Protein AF-A0A1V3XWR1-F1 (afdb_monomer)

pLDDT: mean 78.13, std 11.73, range [43.84, 95.56]

Radius of gyration: 34.73 Å; Cα contacts (8 Å, |Δi|>4): 502; chains: 1; bounding box: 67×48×120 Å

Foldseek 3Di:
DVVCVVQEDEQEAAPPDAVLNSLLPSVLVLVVVLCCQPVVVVLVVVVVVVVVVQVCCFPPVCVVVQVVVQVVCCVVPVPRDHDGDGDDDDDPSRVSSRDWDWDDDPHIDTPVPDQPLVRLVVVLVSLQVSLVSDPGQYEYEYEASCVRPDLVSLLVVLVSVVVSCVDPSYHYHYDHLDPSNQALDQPDKAWAWDQDPVRDIDTQAIDGSVDQCLSRCCHSDVDSLVSVLVVLVVPQDPQAQAEEEEAAPLLVLLVCLVCVLVVNVVVCVRYHYGYHPGLVSRLVSQLVCVVVDPHQYAYEFEQEPRLVVSLCCCCVVVNDDNVRYYYVQVVPDDQSSHRGDSQVVDDLQLVVVLCVVPDCVQWFPDWDQGPNGIDTDTDPRNSVVSSVVSNVDDPVRD

Structure (mmCIF, N/CA/C/O backbone):
data_AF-A0A1V3XWR1-F1
#
_entry.id   AF-A0A1V3XWR1-F1
#
loop_
_atom_site.group_PDB
_atom_site.id
_atom_site.type_symbol
_atom_site.label_atom_id
_atom_site.label_alt_id
_atom_site.label_comp_id
_atom_site.label_asym_id
_atom_site.label_entity_id
_atom_site.label_seq_id
_atom_site.pdbx_PDB_ins_code
_atom_site.Cartn_x
_atom_site.Cartn_y
_atom_site.Cartn_z
_atom_site.occupancy
_atom_site.B_iso_or_equiv
_atom_site.auth_seq_id
_atom_site.auth_comp_id
_atom_site.auth_asym_id
_atom_site.auth_atom_id
_atom_site.pdbx_PDB_model_num
ATOM 1 N N . MET A 1 1 ? -15.651 26.981 9.519 1.00 51.72 1 MET A N 1
ATOM 2 C CA . MET A 1 1 ? -14.874 26.086 10.417 1.00 51.72 1 MET A CA 1
ATOM 3 C C . MET A 1 1 ? -15.704 25.335 11.465 1.00 51.72 1 MET A C 1
ATOM 5 O O . MET A 1 1 ? -15.520 24.132 11.588 1.00 51.72 1 MET A O 1
ATOM 9 N N . ARG A 1 2 ? -16.625 25.969 12.214 1.00 51.25 2 ARG A N 1
ATOM 10 C CA . ARG A 1 2 ? -17.388 25.286 13.290 1.00 51.25 2 ARG A CA 1
ATOM 11 C C . ARG A 1 2 ? -18.314 24.162 12.790 1.00 51.25 2 ARG A C 1
ATOM 13 O O . ARG A 1 2 ? -18.453 23.153 13.463 1.00 51.25 2 ARG A O 1
ATOM 20 N N . GLN A 1 3 ? -18.904 24.328 11.605 1.00 61.25 3 GLN A N 1
ATOM 21 C CA . GLN A 1 3 ? -19.759 23.324 10.959 1.00 61.25 3 GLN A CA 1
ATOM 22 C C . GLN A 1 3 ? -18.937 22.170 10.361 1.00 61.25 3 GLN A C 1
ATOM 24 O O . GLN A 1 3 ? -19.282 21.017 10.561 1.00 61.25 3 GLN A O 1
ATOM 29 N N . PHE A 1 4 ? -17.779 22.467 9.760 1.00 63.56 4 PHE A N 1
ATOM 30 C CA . PHE A 1 4 ? -16.817 21.464 9.282 1.00 63.56 4 PHE A CA 1
ATOM 31 C C . PHE A 1 4 ? -16.359 20.520 10.408 1.00 63.56 4 PHE A C 1
ATOM 33 O O . PHE A 1 4 ? -16.454 19.308 10.275 1.00 63.56 4 PHE A O 1
ATOM 40 N N . ARG A 1 5 ? -15.990 21.068 11.576 1.00 60.06 5 ARG A N 1
ATOM 41 C CA . ARG A 1 5 ? -15.615 20.268 12.759 1.00 60.06 5 ARG A CA 1
ATOM 42 C C . ARG A 1 5 ? -16.766 19.470 13.391 1.00 60.06 5 ARG A C 1
ATOM 44 O O . ARG A 1 5 ? -16.498 18.621 14.229 1.00 60.06 5 ARG A O 1
ATOM 51 N N . LYS A 1 6 ? -18.029 19.753 13.045 1.00 61.16 6 LYS A N 1
ATOM 52 C CA . LYS A 1 6 ? -19.184 18.953 13.496 1.00 61.16 6 LYS A CA 1
ATOM 53 C C . LYS A 1 6 ? -19.429 17.722 12.623 1.00 61.16 6 LYS A C 1
ATOM 55 O O . LYS A 1 6 ? -20.076 16.799 13.093 1.00 61.16 6 LYS A O 1
ATOM 60 N N . VAL A 1 7 ? -18.961 17.743 11.376 1.00 62.44 7 VAL A N 1
ATOM 61 C CA . VAL A 1 7 ? -19.222 16.694 10.377 1.00 62.44 7 VAL A CA 1
ATOM 62 C C . VAL A 1 7 ? -17.980 15.831 10.137 1.00 62.44 7 VAL A C 1
ATOM 64 O O . VAL A 1 7 ? -18.108 14.675 9.765 1.00 62.44 7 VAL A O 1
ATOM 67 N N . MET A 1 8 ? -16.787 16.383 10.384 1.00 59.94 8 MET A N 1
ATOM 68 C CA . MET A 1 8 ? -15.502 15.731 10.134 1.00 59.94 8 MET A CA 1
ATOM 69 C C . MET A 1 8 ? -14.811 15.368 11.446 1.00 59.94 8 MET A C 1
ATOM 71 O O . MET A 1 8 ? -14.546 16.241 12.282 1.00 59.94 8 MET A O 1
ATOM 75 N N . ARG A 1 9 ? -14.472 14.087 11.601 1.00 65.31 9 ARG A N 1
ATOM 76 C CA . ARG A 1 9 ? -13.644 13.574 12.699 1.00 65.31 9 ARG A CA 1
ATOM 77 C C . ARG A 1 9 ? -12.226 13.304 12.195 1.00 65.31 9 ARG A C 1
ATOM 79 O O . ARG A 1 9 ? -12.055 12.719 11.131 1.00 65.31 9 ARG A O 1
ATOM 86 N N . PHE A 1 10 ? -11.238 13.746 12.975 1.00 64.56 10 PHE A N 1
ATOM 87 C CA . PHE A 1 10 ? -9.814 13.542 12.706 1.00 64.56 10 PHE A CA 1
ATOM 88 C C . PHE A 1 10 ? -9.247 12.541 13.704 1.00 64.56 10 PHE A C 1
ATOM 90 O O . PHE A 1 10 ? -9.316 12.777 14.916 1.00 64.56 10 PHE A O 1
ATOM 97 N N . ILE A 1 11 ? -8.663 11.469 13.182 1.00 65.31 11 ILE A N 1
ATOM 98 C CA . ILE A 1 11 ? -7.861 10.515 13.944 1.00 65.31 11 ILE A CA 1
ATOM 99 C C . ILE A 1 11 ? -6.446 10.607 13.390 1.00 65.31 11 ILE A C 1
ATOM 101 O O . ILE A 1 11 ? -6.255 10.411 12.192 1.00 65.31 11 ILE A O 1
ATOM 105 N N . ALA A 1 12 ? -5.502 10.957 14.258 1.00 62.69 12 ALA A N 1
ATOM 106 C CA . ALA A 1 12 ? -4.079 10.824 13.990 1.00 62.69 12 ALA A CA 1
ATOM 107 C C . ALA A 1 12 ? -3.602 9.594 14.757 1.00 62.69 12 ALA A C 1
ATOM 109 O O . ALA A 1 12 ? -3.959 9.451 15.932 1.00 62.69 12 ALA A O 1
ATOM 110 N N . VAL A 1 13 ? -2.879 8.717 14.072 1.00 66.31 13 VAL A N 1
ATOM 111 C CA . VAL A 1 13 ? -2.198 7.575 14.677 1.00 66.31 13 VAL A CA 1
ATOM 112 C C . VAL A 1 13 ? -0.715 7.762 14.427 1.00 66.31 13 VAL A C 1
ATOM 114 O O . VAL A 1 13 ? -0.307 7.751 13.266 1.00 66.31 13 VAL A O 1
ATOM 117 N N . ASP A 1 14 ? 0.038 7.985 15.499 1.00 64.00 14 ASP A N 1
ATOM 118 C CA . ASP A 1 14 ? 1.469 8.279 15.420 1.00 64.00 14 ASP A CA 1
ATOM 119 C C . ASP A 1 14 ? 2.287 6.975 15.371 1.00 64.00 14 ASP A C 1
ATOM 121 O O . ASP A 1 14 ? 1.876 5.935 15.906 1.00 64.00 14 ASP A O 1
ATOM 125 N N . SER A 1 15 ? 3.467 7.023 14.749 1.00 58.97 15 SER A N 1
ATOM 126 C CA . SER A 1 15 ? 4.361 5.864 14.649 1.00 58.97 15 SER A CA 1
ATOM 127 C C . SER A 1 15 ? 4.813 5.408 16.042 1.00 58.97 15 SER A C 1
ATOM 129 O O . SER A 1 15 ? 5.315 6.188 16.854 1.00 58.97 15 SER A O 1
ATOM 131 N N . GLY A 1 16 ? 4.611 4.122 16.347 1.00 56.66 16 GLY A N 1
ATOM 132 C CA . GLY A 1 16 ? 4.931 3.543 17.657 1.00 56.66 16 GLY A CA 1
ATOM 133 C C . GLY A 1 16 ? 3.933 3.866 18.776 1.00 56.66 16 GLY A C 1
ATOM 134 O O . GLY A 1 16 ? 4.163 3.447 19.912 1.00 56.66 16 GLY A O 1
ATOM 135 N N . GLN A 1 17 ? 2.825 4.556 18.481 1.00 60.91 17 GLN A N 1
ATOM 136 C CA . GLN A 1 17 ? 1.740 4.752 19.439 1.00 60.91 17 GLN A CA 1
ATOM 137 C C . GLN A 1 17 ? 1.133 3.401 19.836 1.00 60.91 17 GLN A C 1
ATOM 139 O O . GLN A 1 17 ? 0.809 2.566 18.986 1.00 60.91 17 GLN A O 1
ATOM 144 N N . SER A 1 18 ? 0.965 3.178 21.140 1.00 61.97 18 SER A N 1
ATOM 145 C CA . SER A 1 18 ? 0.322 1.957 21.623 1.00 61.97 18 SER A CA 1
ATOM 146 C C . SER A 1 18 ? -1.173 1.972 21.288 1.00 61.97 18 SER A C 1
ATOM 148 O O . SER A 1 18 ? -1.825 3.021 21.277 1.00 61.97 18 SER A O 1
ATOM 150 N N . ILE A 1 19 ? -1.750 0.803 21.012 1.00 64.00 19 ILE A N 1
ATOM 151 C CA . ILE A 1 19 ? -3.190 0.702 20.733 1.00 64.00 19 ILE A CA 1
ATOM 152 C C . ILE A 1 19 ? -3.995 1.123 21.965 1.00 64.00 19 ILE A C 1
ATOM 154 O O . ILE A 1 19 ? -5.064 1.708 21.830 1.00 64.00 19 ILE A O 1
ATOM 158 N N . GLU A 1 20 ? -3.458 0.920 23.162 1.00 62.34 20 GLU A N 1
ATOM 159 C CA . GLU A 1 20 ? -4.029 1.406 24.411 1.00 62.34 20 GLU A CA 1
ATOM 160 C C . GLU A 1 20 ? -4.133 2.944 24.442 1.00 62.34 20 GLU A C 1
ATOM 162 O O . GLU A 1 20 ? -5.185 3.485 24.791 1.00 62.34 20 GLU A O 1
ATOM 167 N N . GLU A 1 21 ? -3.090 3.666 24.017 1.00 65.75 21 GLU A N 1
ATOM 168 C CA . GLU A 1 21 ? -3.113 5.134 23.908 1.00 65.75 21 GLU A CA 1
ATOM 169 C C . GLU A 1 21 ? -4.096 5.622 22.843 1.00 65.75 21 GLU A C 1
ATOM 171 O O . GLU A 1 21 ? -4.812 6.608 23.058 1.00 65.75 21 GLU A O 1
ATOM 176 N N . LEU A 1 22 ? -4.171 4.910 21.715 1.00 65.12 22 LEU A N 1
ATOM 177 C CA . LEU A 1 22 ? -5.158 5.186 20.681 1.00 65.12 22 LEU A CA 1
ATOM 178 C C . LEU A 1 22 ? -6.573 5.070 21.262 1.00 65.12 22 LEU A C 1
ATOM 180 O O . LEU A 1 22 ? -7.340 6.034 21.190 1.00 65.12 22 LEU A O 1
ATOM 184 N N . LEU A 1 23 ? -6.892 3.923 21.876 1.00 63.59 23 LEU A N 1
ATOM 185 C CA . LEU A 1 23 ? -8.196 3.600 22.462 1.00 63.59 23 LEU A CA 1
ATOM 186 C C . LEU A 1 23 ? -8.602 4.568 23.581 1.00 63.59 23 LEU A C 1
ATOM 188 O O . LEU A 1 23 ? -9.786 4.880 23.701 1.00 63.59 23 LEU A O 1
ATOM 192 N N . ALA A 1 24 ? -7.648 5.093 24.353 1.00 63.03 24 ALA A N 1
ATOM 193 C CA . ALA A 1 24 ? -7.905 6.075 25.408 1.00 63.03 24 ALA A CA 1
ATOM 194 C C . ALA A 1 24 ? -8.170 7.502 24.875 1.00 63.03 24 ALA A C 1
ATOM 196 O O . ALA A 1 24 ? -8.820 8.313 25.547 1.00 63.03 24 ALA A O 1
ATOM 197 N N . GLY A 1 25 ? -7.665 7.821 23.678 1.00 65.56 25 GLY A N 1
ATOM 198 C CA . GLY A 1 25 ? -7.669 9.158 23.080 1.00 65.56 25 GLY A CA 1
ATOM 199 C C . GLY A 1 25 ? -8.923 9.508 22.266 1.00 65.56 25 GLY A C 1
ATOM 200 O O . GLY A 1 25 ? -10.058 9.251 22.659 1.00 65.56 25 GLY A O 1
ATOM 201 N N . ARG A 1 26 ? -8.740 10.144 21.098 1.00 61.03 26 ARG A N 1
ATOM 202 C CA . ARG A 1 26 ? -9.850 10.540 20.197 1.00 61.03 26 ARG A CA 1
ATOM 203 C C . ARG A 1 26 ? -10.597 9.348 19.594 1.00 61.03 26 ARG A C 1
ATOM 205 O O . ARG A 1 26 ? -11.765 9.486 19.235 1.00 61.03 26 ARG A O 1
ATOM 212 N N . PHE A 1 27 ? -9.952 8.187 19.530 1.00 63.41 27 PHE A N 1
ATOM 213 C CA . PHE A 1 27 ? -10.580 6.939 19.109 1.00 63.41 27 PHE A CA 1
ATOM 214 C C . PHE A 1 27 ? -11.737 6.551 20.034 1.00 63.41 27 PHE A C 1
ATOM 216 O O . PHE A 1 27 ? -12.779 6.118 19.550 1.00 63.41 27 PHE A O 1
ATOM 223 N N . ARG A 1 28 ? -11.608 6.809 21.345 1.00 69.12 28 ARG A N 1
ATOM 224 C CA . ARG A 1 28 ? -12.667 6.607 22.342 1.00 69.12 28 ARG A CA 1
ATOM 225 C C . ARG A 1 28 ? -13.978 7.256 21.930 1.00 69.12 28 ARG A C 1
ATOM 227 O O . ARG A 1 28 ? -15.025 6.630 22.019 1.00 69.12 28 ARG A O 1
ATOM 234 N N . GLU A 1 29 ? -13.938 8.515 21.497 1.00 67.88 29 GLU A N 1
ATOM 235 C CA . GLU A 1 29 ? -15.151 9.257 21.136 1.00 67.88 29 GLU A CA 1
ATOM 236 C C . GLU A 1 29 ? -15.864 8.628 19.937 1.00 67.88 29 GLU A C 1
ATOM 238 O O . GLU A 1 29 ? -17.095 8.608 19.880 1.00 67.88 29 GLU A O 1
ATOM 243 N N . ILE A 1 30 ? -15.094 8.106 18.983 1.00 69.38 30 ILE A N 1
ATOM 244 C CA . ILE A 1 30 ? -15.622 7.498 17.761 1.00 69.38 30 ILE A CA 1
ATOM 245 C C . ILE A 1 30 ? -16.155 6.109 18.068 1.00 69.38 30 ILE A C 1
ATOM 247 O O . ILE A 1 30 ? -17.286 5.820 17.699 1.00 69.38 30 ILE A O 1
ATOM 251 N N . LEU A 1 31 ? -15.403 5.301 18.817 1.00 71.38 31 LEU A N 1
ATOM 252 C CA . LEU A 1 31 ? -15.864 4.007 19.296 1.00 71.38 31 LEU A CA 1
ATOM 253 C C . LEU A 1 31 ? -17.159 4.166 20.102 1.00 71.38 31 LEU A C 1
ATOM 255 O O . LEU A 1 31 ? -18.124 3.471 19.830 1.00 71.38 31 LEU A O 1
ATOM 259 N N . HIS A 1 32 ? -17.243 5.143 21.008 1.00 74.00 32 HIS A N 1
ATOM 260 C CA . HIS A 1 32 ? -18.479 5.439 21.744 1.00 74.00 32 HIS A CA 1
ATOM 261 C C . HIS A 1 32 ? -19.643 5.830 20.845 1.00 74.00 32 HIS A C 1
ATOM 263 O O . HIS A 1 32 ? -20.765 5.384 21.065 1.00 74.00 32 HIS A O 1
ATOM 269 N N . THR A 1 33 ? -19.388 6.661 19.836 1.00 74.06 33 THR A N 1
ATOM 270 C CA . THR A 1 33 ? -20.423 7.072 18.881 1.00 74.06 33 THR A CA 1
ATOM 271 C C . THR A 1 33 ? -20.921 5.867 18.088 1.00 74.06 33 THR A C 1
ATOM 273 O O . THR A 1 33 ? -22.121 5.624 18.038 1.00 74.06 33 THR A O 1
ATOM 276 N N . VAL A 1 34 ? -19.998 5.061 17.566 1.00 74.75 34 VAL A N 1
ATOM 277 C CA . VAL A 1 34 ? -20.281 3.833 16.820 1.00 74.75 34 VAL A CA 1
ATOM 278 C C . VAL A 1 34 ? -21.046 2.822 17.674 1.00 74.75 34 VAL A C 1
ATOM 280 O O . VAL A 1 34 ? -22.085 2.324 17.254 1.00 74.75 34 VAL A O 1
ATOM 283 N N . LEU A 1 35 ? -20.590 2.552 18.899 1.00 75.69 35 LEU A N 1
ATOM 284 C CA . LEU A 1 35 ? -21.269 1.640 19.821 1.00 75.69 35 LEU A CA 1
ATOM 285 C C . LEU A 1 35 ? -22.683 2.142 20.153 1.00 75.69 35 LEU A C 1
ATOM 287 O O . LEU A 1 35 ? -23.611 1.341 20.223 1.00 75.69 35 LEU A O 1
ATOM 291 N N . LYS A 1 36 ? -22.878 3.457 20.326 1.00 75.19 36 LYS A N 1
ATOM 292 C CA . LYS A 1 36 ? -24.204 4.052 20.576 1.00 75.19 36 LYS A CA 1
ATOM 293 C C . LYS A 1 36 ? -25.130 4.005 19.368 1.00 75.19 36 LYS A C 1
ATOM 295 O O . LYS A 1 36 ? -26.338 3.876 19.562 1.00 75.19 36 LYS A O 1
ATOM 300 N N . GLU A 1 37 ? -24.596 4.148 18.162 1.00 75.50 37 GLU A N 1
ATOM 301 C CA . GLU A 1 37 ? -25.383 4.149 16.928 1.00 75.50 37 GLU A CA 1
ATOM 302 C C . GLU A 1 37 ? -25.753 2.727 16.487 1.00 75.50 37 GLU A C 1
ATOM 304 O O . GLU A 1 37 ? -26.928 2.465 16.235 1.00 75.50 37 GLU A O 1
ATOM 309 N N . GLU A 1 38 ? -24.792 1.801 16.472 1.00 76.81 38 GLU A N 1
ATOM 310 C CA . GLU A 1 38 ? -24.977 0.440 15.947 1.00 76.81 38 GLU A CA 1
ATOM 311 C C . GLU A 1 38 ? -25.344 -0.580 17.036 1.00 76.81 38 GLU A C 1
ATOM 313 O O . GLU A 1 38 ? -26.188 -1.448 16.822 1.00 76.81 38 GLU A O 1
ATOM 318 N N . LEU A 1 39 ? -24.780 -0.464 18.244 1.00 80.56 39 LEU A N 1
ATOM 319 C CA . LEU A 1 39 ? -24.985 -1.427 19.339 1.00 80.56 39 LEU A CA 1
ATOM 320 C C . LEU A 1 39 ? -25.887 -0.883 20.456 1.00 80.56 39 LEU A C 1
ATOM 322 O O . LEU A 1 39 ? -25.788 -1.300 21.612 1.00 80.56 39 LEU A O 1
ATOM 326 N N . LYS A 1 40 ? -26.808 0.029 20.121 1.00 83.38 40 LYS A N 1
ATOM 327 C CA . LYS A 1 40 ? -27.692 0.706 21.084 1.00 83.38 40 LYS A CA 1
ATOM 328 C C . LYS A 1 40 ? -28.425 -0.255 22.022 1.00 83.38 40 LYS A C 1
ATOM 330 O O . LYS A 1 40 ? -28.505 0.005 23.221 1.00 83.38 40 LYS A O 1
ATOM 335 N N . GLN A 1 41 ? -28.963 -1.349 21.481 1.00 86.62 41 GLN A N 1
ATOM 336 C CA . GLN A 1 41 ? -29.695 -2.332 22.281 1.00 86.62 41 GLN A CA 1
ATOM 337 C C . GLN A 1 41 ? -28.763 -3.044 23.268 1.00 86.62 41 GLN A C 1
ATOM 339 O O . GLN A 1 41 ? -29.074 -3.121 24.450 1.00 86.62 41 GLN A O 1
ATOM 344 N N . HIS A 1 42 ? -27.579 -3.463 22.818 1.00 86.81 42 HIS A N 1
ATOM 345 C CA . HIS A 1 42 ? -26.591 -4.111 23.680 1.00 86.81 42 HIS A CA 1
ATOM 346 C C . HIS A 1 42 ? -26.071 -3.181 24.782 1.00 86.81 42 HIS A C 1
ATOM 348 O O . HIS A 1 42 ? -25.896 -3.617 25.918 1.00 86.81 42 HIS A O 1
ATOM 354 N N . LEU A 1 43 ? -25.870 -1.892 24.480 1.00 85.06 43 LEU A N 1
ATOM 355 C CA . LEU A 1 43 ? -25.529 -0.892 25.496 1.00 85.06 43 LEU A CA 1
ATOM 356 C C . LEU A 1 43 ? -26.643 -0.735 26.534 1.00 85.06 43 LEU A C 1
ATOM 358 O O . LEU A 1 43 ? -26.358 -0.671 27.727 1.00 85.06 43 LEU A O 1
ATOM 362 N N . HIS A 1 44 ? -27.903 -0.704 26.096 1.00 87.50 44 HIS A N 1
ATOM 363 C CA . HIS A 1 44 ? -29.044 -0.612 27.002 1.00 87.50 44 HIS A CA 1
ATOM 364 C C . HIS A 1 44 ? -29.140 -1.830 27.931 1.00 87.50 44 HIS A C 1
ATOM 366 O O . HIS A 1 44 ? -29.297 -1.676 29.144 1.00 87.50 44 HIS A O 1
ATOM 372 N N . ASP A 1 45 ? -28.981 -3.032 27.378 1.00 91.12 45 ASP A N 1
ATOM 373 C CA . ASP A 1 45 ? -29.009 -4.277 28.145 1.00 91.12 45 ASP A CA 1
ATOM 374 C C . ASP A 1 45 ? -27.854 -4.323 29.166 1.00 91.12 45 ASP A C 1
ATOM 376 O O . ASP A 1 45 ? -28.051 -4.695 30.327 1.00 91.12 45 ASP A O 1
ATOM 380 N N . ALA A 1 46 ? -26.660 -3.859 28.778 1.00 89.62 46 ALA A N 1
ATOM 381 C CA . ALA A 1 46 ? -25.509 -3.752 29.673 1.00 89.62 46 ALA A CA 1
ATOM 382 C C . ALA A 1 46 ? -25.725 -2.715 30.794 1.00 89.62 46 ALA A C 1
ATOM 384 O O . ALA A 1 46 ? -25.366 -2.962 31.948 1.00 89.62 46 ALA A O 1
ATOM 385 N N . GLU A 1 47 ? -26.351 -1.571 30.499 1.00 88.94 47 GLU A N 1
ATOM 386 C CA . GLU A 1 47 ? -26.723 -0.573 31.510 1.00 88.94 47 GLU A CA 1
ATOM 387 C C . GLU A 1 47 ? -27.746 -1.112 32.517 1.00 88.94 47 GLU A C 1
ATOM 389 O O . GLU A 1 47 ? -27.633 -0.831 33.716 1.00 88.94 47 GLU A O 1
ATOM 394 N N . LEU A 1 48 ? -28.728 -1.892 32.056 1.00 91.50 48 LEU A N 1
ATOM 395 C CA . LEU A 1 48 ? -29.704 -2.556 32.922 1.00 91.50 48 LEU A CA 1
ATOM 396 C C . LEU A 1 48 ? -29.021 -3.562 33.853 1.00 91.50 48 LEU A C 1
ATOM 398 O O . LEU A 1 48 ? -29.230 -3.504 35.067 1.00 91.50 48 LEU A O 1
ATOM 402 N N . ALA A 1 49 ? -28.150 -4.418 33.313 1.00 92.81 49 ALA A N 1
ATOM 403 C CA . ALA A 1 49 ? -27.379 -5.373 34.108 1.00 92.81 49 ALA A CA 1
ATOM 404 C C . ALA A 1 49 ? -26.486 -4.669 35.145 1.00 92.81 49 ALA A C 1
ATOM 406 O O . ALA A 1 49 ? -26.401 -5.098 36.298 1.00 92.81 49 ALA A O 1
ATOM 407 N N . ARG A 1 50 ? -25.872 -3.536 34.778 1.00 91.31 50 ARG A N 1
ATOM 408 C CA . ARG A 1 50 ? -25.069 -2.724 35.703 1.00 91.31 50 ARG A CA 1
ATOM 409 C C . ARG A 1 50 ? -25.913 -2.150 36.843 1.00 91.31 50 ARG A C 1
ATOM 411 O O . ARG A 1 50 ? -25.470 -2.163 37.989 1.00 91.31 50 ARG A O 1
ATOM 418 N N . LYS A 1 51 ? -27.116 -1.642 36.550 1.00 90.25 51 LYS A N 1
ATOM 419 C CA . LYS A 1 51 ? -28.037 -1.127 37.580 1.00 90.25 51 LYS A CA 1
ATOM 420 C C . LYS A 1 51 ? -28.454 -2.222 38.558 1.00 90.25 51 LYS A C 1
ATOM 422 O O . LYS A 1 51 ? -28.451 -1.973 39.759 1.00 90.25 51 LYS A O 1
ATOM 427 N N . ASP A 1 52 ? -28.751 -3.421 38.061 1.00 92.94 52 ASP A N 1
ATOM 428 C CA . ASP A 1 52 ? -29.062 -4.577 38.909 1.00 92.94 52 ASP A CA 1
ATOM 429 C C . ASP A 1 52 ? -27.869 -4.966 39.802 1.00 92.94 52 ASP A C 1
ATOM 431 O O . ASP A 1 52 ? -28.028 -5.154 41.009 1.00 92.94 52 ASP A O 1
ATOM 435 N N . TYR A 1 53 ? -26.651 -4.992 39.249 1.00 92.94 53 TYR A N 1
ATOM 436 C CA . TYR A 1 53 ? -25.425 -5.238 40.014 1.00 92.94 53 TYR A CA 1
ATOM 437 C C . TYR A 1 53 ? -25.221 -4.218 41.150 1.00 92.94 53 TYR A C 1
ATOM 439 O O . TYR A 1 53 ? -25.010 -4.612 42.298 1.00 92.94 53 TYR A O 1
ATOM 447 N N . VAL A 1 54 ? -25.344 -2.916 40.862 1.00 90.94 54 VAL A N 1
ATOM 448 C CA . VAL A 1 54 ? -25.236 -1.850 41.879 1.00 90.94 54 VAL A CA 1
ATOM 449 C C . VAL A 1 54 ? -26.332 -1.990 42.939 1.00 90.94 54 VAL A C 1
ATOM 451 O O . VAL A 1 54 ? -26.040 -1.930 44.132 1.00 90.94 54 VAL A O 1
ATOM 454 N N . GLY A 1 55 ? -27.572 -2.266 42.526 1.00 90.81 55 GLY A N 1
ATOM 455 C CA . GLY A 1 55 ? -28.686 -2.483 43.448 1.00 90.81 55 GLY A CA 1
ATOM 456 C C . GLY A 1 55 ? -28.460 -3.673 44.385 1.00 90.81 55 GLY A C 1
ATOM 457 O O . GLY A 1 55 ? -28.786 -3.600 45.572 1.00 90.81 55 GLY A O 1
ATOM 458 N N . LYS A 1 56 ? -27.841 -4.757 43.899 1.00 92.88 56 LYS A N 1
ATOM 459 C CA . LYS A 1 56 ? -27.444 -5.906 44.732 1.00 92.88 56 LYS A CA 1
ATOM 460 C C . LYS A 1 56 ? -26.342 -5.548 45.729 1.00 92.88 56 LYS A C 1
ATOM 462 O O . LYS A 1 56 ? -26.419 -5.976 46.880 1.00 92.88 56 LYS A O 1
ATOM 467 N N . LEU A 1 57 ? -25.358 -4.734 45.342 1.00 92.50 57 LEU A N 1
ATOM 468 C CA . LEU A 1 57 ? -24.335 -4.252 46.278 1.00 92.50 57 LEU A CA 1
ATOM 469 C C . LEU A 1 57 ? -24.958 -3.434 47.420 1.00 92.50 57 LEU A C 1
ATOM 471 O O . LEU A 1 57 ? -24.639 -3.674 48.582 1.00 92.50 57 LEU A O 1
ATOM 475 N N . GLU A 1 58 ? -25.879 -2.520 47.111 1.00 89.88 58 GLU A N 1
ATOM 476 C CA . GLU A 1 58 ? -26.542 -1.675 48.113 1.00 89.88 58 GLU A CA 1
ATOM 477 C C . GLU A 1 58 ? -27.481 -2.469 49.029 1.00 89.88 58 GLU A C 1
ATOM 479 O O . GLU A 1 58 ? -27.426 -2.345 50.255 1.00 89.88 58 GLU A O 1
ATOM 484 N N . SER A 1 59 ? -28.349 -3.294 48.440 1.00 89.69 59 SER A N 1
ATOM 485 C CA . SER A 1 59 ? -29.420 -3.974 49.177 1.00 89.69 59 SER A CA 1
ATOM 486 C C . SER A 1 59 ? -28.971 -5.252 49.886 1.00 89.69 59 SER A C 1
ATOM 488 O O . SER A 1 59 ? -29.526 -5.579 50.936 1.00 89.69 59 SER A O 1
ATOM 490 N N . GLN A 1 60 ? -27.966 -5.961 49.362 1.00 91.69 60 GLN A N 1
ATOM 491 C CA . GLN A 1 60 ? -27.539 -7.261 49.894 1.00 91.69 60 GLN A CA 1
ATOM 492 C C . GLN A 1 60 ? -26.177 -7.191 50.585 1.00 91.69 60 GLN A C 1
ATOM 494 O O . GLN A 1 60 ? -26.060 -7.614 51.732 1.00 91.69 60 GLN A O 1
ATOM 499 N N . LEU A 1 61 ? -25.148 -6.654 49.919 1.00 91.94 61 LEU A N 1
ATOM 500 C CA . LEU A 1 61 ? -23.781 -6.675 50.457 1.00 91.94 61 LEU A CA 1
ATOM 501 C C . LEU A 1 61 ? -23.572 -5.618 51.551 1.00 91.94 61 LEU A C 1
ATOM 503 O O . LEU A 1 61 ? -23.000 -5.911 52.600 1.00 91.94 61 LEU A O 1
ATOM 507 N N . LEU A 1 62 ? -24.028 -4.386 51.308 1.00 93.62 62 LEU A N 1
ATOM 508 C CA . LEU A 1 62 ? -23.786 -3.246 52.193 1.00 93.62 62 LEU A CA 1
ATOM 509 C C . LEU A 1 62 ? -24.863 -3.067 53.268 1.00 93.62 62 LEU A C 1
ATOM 511 O O . LEU A 1 62 ? -24.589 -2.413 54.277 1.00 93.62 62 LEU A O 1
ATOM 515 N N . SER A 1 63 ? -26.056 -3.650 53.109 1.00 93.06 63 SER A N 1
ATOM 516 C CA . SER A 1 63 ? -27.158 -3.456 54.064 1.00 93.06 63 SER A CA 1
ATOM 517 C C . SER A 1 63 ? -26.844 -3.913 55.495 1.00 93.06 63 SER A C 1
ATOM 519 O O . SER A 1 63 ? -27.115 -3.129 56.408 1.00 93.06 63 SER A O 1
ATOM 521 N N . PRO A 1 64 ? -26.165 -5.053 55.757 1.00 94.25 64 PRO A N 1
ATOM 522 C CA . PRO A 1 64 ? -25.858 -5.450 57.132 1.00 94.25 64 PRO A CA 1
ATOM 523 C C . PRO A 1 64 ? -24.882 -4.476 57.804 1.00 94.25 64 PRO A C 1
ATOM 525 O O . PRO A 1 64 ? -25.008 -4.166 58.992 1.00 94.25 64 PRO A O 1
ATOM 528 N N . MET A 1 65 ? -23.912 -3.960 57.039 1.00 93.88 65 MET A N 1
ATOM 529 C CA . MET A 1 65 ? -22.958 -2.959 57.520 1.00 93.88 65 MET A CA 1
ATOM 530 C C . MET A 1 65 ? -23.634 -1.604 57.742 1.00 93.88 65 MET A C 1
ATOM 532 O O . MET A 1 65 ? -23.359 -0.944 58.748 1.00 93.88 65 MET A O 1
ATOM 536 N N . ARG A 1 66 ? -24.534 -1.203 56.836 1.00 94.69 66 ARG A N 1
ATOM 537 C CA . ARG A 1 66 ? -25.339 0.016 56.953 1.00 94.69 66 ARG A CA 1
ATOM 538 C C . ARG A 1 66 ? -26.164 -0.014 58.234 1.00 94.69 66 ARG A C 1
ATOM 540 O O . ARG A 1 66 ? -26.069 0.900 59.045 1.00 94.69 66 ARG A O 1
ATOM 547 N N . ASP A 1 67 ? -26.921 -1.079 58.455 1.00 94.44 67 ASP A N 1
ATOM 548 C CA . ASP A 1 67 ? -27.860 -1.155 59.574 1.00 94.44 67 ASP A CA 1
ATOM 549 C C . ASP A 1 67 ? -27.119 -1.176 60.920 1.00 94.44 67 ASP A C 1
ATOM 551 O O . ASP A 1 67 ? -27.499 -0.489 61.878 1.00 94.44 67 ASP A O 1
ATOM 555 N N . ARG A 1 68 ? -25.989 -1.892 60.981 1.00 94.75 68 ARG A N 1
ATOM 556 C CA . ARG A 1 68 ? -25.155 -1.955 62.185 1.00 94.75 68 ARG A CA 1
ATOM 557 C C . ARG A 1 68 ? -24.482 -0.621 62.495 1.00 94.75 68 ARG A C 1
ATOM 559 O O . ARG A 1 68 ? -24.511 -0.179 63.643 1.00 94.75 68 ARG A O 1
ATOM 566 N N . THR A 1 69 ? -23.919 0.039 61.487 1.00 94.38 69 THR A N 1
ATOM 567 C CA . THR A 1 69 ? -23.279 1.349 61.658 1.00 94.38 69 THR A CA 1
ATOM 568 C C . THR A 1 69 ? -24.312 2.424 62.007 1.00 94.38 69 THR A C 1
ATOM 570 O O . THR A 1 69 ? -24.066 3.220 62.908 1.00 94.38 69 THR A O 1
ATOM 573 N N . LEU A 1 70 ? -25.509 2.396 61.409 1.00 95.50 70 LEU A N 1
ATOM 574 C CA . LEU A 1 70 ? -26.599 3.319 61.740 1.00 95.50 70 LEU A CA 1
ATOM 575 C C . LEU A 1 70 ? -27.047 3.155 63.197 1.00 95.50 70 LEU A C 1
ATOM 577 O O . LEU A 1 70 ? -27.283 4.145 63.885 1.00 95.50 70 LEU A O 1
ATOM 581 N N . THR A 1 71 ? -27.116 1.914 63.686 1.00 95.56 71 THR A N 1
ATOM 582 C CA . THR A 1 71 ? -27.450 1.620 65.088 1.00 95.56 71 THR A CA 1
ATOM 583 C C . THR A 1 71 ? -26.421 2.222 66.048 1.00 95.56 71 THR A C 1
ATOM 585 O O . THR A 1 71 ? -26.786 2.838 67.050 1.00 95.56 71 THR A O 1
ATOM 588 N N . ILE A 1 72 ? -25.129 2.084 65.734 1.00 94.88 72 ILE A N 1
ATOM 589 C CA . ILE A 1 72 ? -24.043 2.669 66.533 1.00 94.88 72 ILE A CA 1
ATOM 590 C C . ILE A 1 72 ? -24.106 4.201 66.487 1.00 94.88 72 ILE A C 1
ATOM 592 O O . ILE A 1 72 ? -24.035 4.838 67.538 1.00 94.88 72 ILE A O 1
ATOM 596 N N . SER A 1 73 ? -24.293 4.784 65.301 1.00 94.31 73 SER A N 1
ATOM 597 C CA . SER A 1 73 ? -24.382 6.234 65.111 1.00 94.31 73 SER A CA 1
ATOM 598 C C . SER A 1 73 ? -25.569 6.842 65.852 1.00 94.31 73 SER A C 1
ATOM 600 O O . SER A 1 73 ? -25.374 7.823 66.553 1.00 94.31 73 SER A O 1
ATOM 602 N N . LYS A 1 74 ? -26.762 6.231 65.807 1.00 94.69 74 LYS A N 1
ATOM 603 C CA . LYS A 1 74 ? -27.949 6.706 66.548 1.00 94.69 74 LYS A CA 1
ATOM 604 C C . LYS A 1 74 ? -27.753 6.722 68.061 1.00 94.69 74 LYS A C 1
ATOM 606 O O . LYS A 1 74 ? -28.321 7.567 68.744 1.00 94.69 74 LYS A O 1
ATOM 611 N N . ARG A 1 75 ? -26.953 5.791 68.593 1.00 93.56 75 ARG A N 1
ATOM 612 C CA . ARG A 1 75 ? -26.613 5.758 70.022 1.00 93.56 75 ARG A CA 1
ATOM 613 C C . ARG A 1 75 ? -25.694 6.915 70.421 1.00 93.56 75 ARG A C 1
ATOM 615 O O . ARG A 1 75 ? -25.781 7.378 71.551 1.00 93.56 75 ARG A O 1
ATOM 622 N N . LEU A 1 76 ? -24.797 7.333 69.527 1.00 94.00 76 LEU A N 1
ATOM 623 C CA . LEU A 1 76 ? -23.853 8.427 69.771 1.00 94.00 76 LEU A CA 1
ATOM 624 C C . LEU A 1 76 ? -24.465 9.804 69.461 1.00 94.00 76 LEU A C 1
ATOM 626 O O . LEU A 1 76 ? -24.226 10.751 70.200 1.00 94.00 76 LEU A O 1
ATOM 630 N N . PHE A 1 77 ? -25.265 9.886 68.397 1.00 95.06 77 PHE A N 1
ATOM 631 C CA . PHE A 1 77 ? -25.824 11.106 67.813 1.00 95.06 77 PHE A CA 1
ATOM 632 C C . PHE A 1 77 ? -27.297 10.863 67.418 1.00 95.06 77 PHE A C 1
ATOM 634 O O . PHE A 1 77 ? -27.579 10.426 66.294 1.00 95.06 77 PHE A O 1
ATOM 641 N N . PRO A 1 78 ? -28.260 11.088 68.334 1.00 91.50 78 PRO A N 1
ATOM 642 C CA . PRO A 1 78 ? -29.685 10.816 68.105 1.00 91.50 78 PRO A CA 1
ATOM 643 C C . PRO A 1 78 ? -30.314 11.605 66.944 1.00 91.50 78 PRO A C 1
ATOM 645 O O . PRO A 1 78 ? -31.350 11.204 66.412 1.00 91.50 78 PRO A O 1
ATOM 648 N N . GLU A 1 79 ? -29.708 12.720 66.537 1.00 93.62 79 GLU A N 1
ATOM 649 C CA . GLU A 1 79 ? -30.123 13.539 65.397 1.00 93.62 79 GLU A CA 1
ATOM 650 C C . GLU A 1 79 ? -29.959 12.834 64.037 1.00 93.62 79 GLU A C 1
ATOM 652 O O . GLU A 1 79 ? -30.622 13.212 63.065 1.00 93.62 79 GLU A O 1
ATOM 657 N N . VAL A 1 80 ? -29.128 11.787 63.951 1.00 92.31 80 VAL A N 1
ATOM 658 C CA . VAL A 1 80 ? -28.906 11.017 62.718 1.00 92.31 80 VAL A CA 1
ATOM 659 C C . VAL A 1 80 ? -30.080 10.066 62.471 1.00 92.31 80 VAL A C 1
ATOM 661 O O . VAL A 1 80 ? -30.240 9.037 63.128 1.00 92.31 80 VAL A O 1
ATOM 664 N N . LYS A 1 81 ? -30.920 10.391 61.484 1.00 90.00 81 LYS A N 1
ATOM 665 C CA . LYS A 1 81 ? -32.141 9.620 61.185 1.00 90.00 81 LYS A CA 1
ATOM 666 C C . LYS A 1 81 ? -31.901 8.429 60.264 1.00 90.00 81 LYS A C 1
ATOM 668 O O . LYS A 1 81 ? -32.529 7.384 60.463 1.00 90.00 81 LYS A O 1
ATOM 673 N N . ASP A 1 82 ? -30.992 8.580 59.309 1.00 92.44 82 ASP A N 1
ATOM 674 C CA . ASP A 1 82 ? -30.771 7.621 58.232 1.00 92.44 82 ASP A CA 1
ATOM 675 C C . ASP A 1 82 ? -29.306 7.606 57.778 1.00 92.44 82 ASP A C 1
ATOM 677 O O . ASP A 1 82 ? -28.550 8.535 58.072 1.00 92.44 82 ASP A O 1
ATOM 681 N N . MET A 1 83 ? -28.909 6.547 57.074 1.00 90.25 83 MET A N 1
ATOM 682 C CA . MET A 1 83 ? -27.577 6.409 56.495 1.00 90.25 83 MET A CA 1
ATOM 683 C C . MET A 1 83 ? -27.635 5.639 55.178 1.00 90.25 83 MET A C 1
ATOM 685 O O . MET A 1 83 ? -28.151 4.527 55.121 1.00 90.25 83 MET A O 1
ATOM 689 N N . PHE A 1 84 ? -27.015 6.198 54.142 1.00 90.06 84 PHE A N 1
ATOM 690 C CA . PHE A 1 84 ? -26.919 5.590 52.818 1.00 90.06 84 PHE A CA 1
ATOM 691 C C . PHE A 1 84 ? -25.471 5.194 52.539 1.00 90.06 84 PHE A C 1
ATOM 693 O O . PHE A 1 84 ? -24.554 5.981 52.771 1.00 90.06 84 PHE A O 1
ATOM 700 N N . LEU A 1 85 ? -25.270 3.973 52.047 1.00 88.00 85 LEU A N 1
ATOM 701 C CA . LEU A 1 85 ? -23.977 3.495 51.568 1.00 88.00 85 LEU A CA 1
ATOM 702 C C . LEU A 1 85 ? -24.097 3.255 50.065 1.00 88.00 85 LEU A C 1
ATOM 704 O O . LEU A 1 85 ? -24.670 2.252 49.650 1.00 88.00 85 LEU A O 1
ATOM 708 N N . THR A 1 86 ? -23.582 4.191 49.272 1.00 86.44 86 THR A N 1
ATOM 709 C CA . THR A 1 86 ? -23.660 4.144 47.808 1.00 86.44 86 THR A CA 1
ATOM 710 C C . THR A 1 86 ? -22.305 3.717 47.244 1.00 86.44 86 THR A C 1
ATOM 712 O O . THR A 1 86 ? -21.337 4.472 47.366 1.00 86.44 86 THR A O 1
ATOM 715 N N . PRO A 1 87 ? -22.187 2.512 46.662 1.00 86.31 87 PRO A N 1
ATOM 716 C CA . PRO A 1 87 ? -20.946 2.061 46.061 1.00 86.31 87 PRO A CA 1
ATOM 717 C C . PRO A 1 87 ? -20.683 2.826 44.763 1.00 86.31 87 PRO A C 1
ATOM 719 O O . PRO A 1 87 ? -21.537 2.912 43.879 1.00 86.31 87 PRO A O 1
ATOM 722 N N . THR A 1 88 ? -19.467 3.343 44.619 1.00 86.19 88 THR A N 1
ATOM 723 C CA . THR A 1 88 ? -19.013 3.926 43.356 1.00 86.19 88 THR A CA 1
ATOM 724 C C . THR A 1 88 ? -18.585 2.800 42.424 1.00 86.19 88 THR A C 1
ATOM 726 O O . THR A 1 88 ? -17.586 2.130 42.668 1.00 86.19 88 THR A O 1
ATOM 729 N N . VAL A 1 89 ? -19.344 2.592 41.351 1.00 86.62 89 VAL A N 1
ATOM 730 C CA . VAL A 1 89 ? -18.994 1.667 40.267 1.00 86.62 89 VAL A CA 1
ATOM 731 C C . VAL A 1 89 ? -18.808 2.483 38.998 1.00 86.62 89 VAL A C 1
ATOM 733 O O . VAL A 1 89 ? -19.692 3.281 38.660 1.00 86.62 89 VAL A O 1
ATOM 736 N N . SER A 1 90 ? -17.692 2.265 38.297 1.00 84.06 90 SER A N 1
ATOM 737 C CA . SER A 1 90 ? -17.375 2.940 37.036 1.00 84.06 90 SER A CA 1
ATOM 738 C C . SER A 1 90 ? -18.543 2.878 36.054 1.00 84.06 90 SER A C 1
ATOM 740 O O . SER A 1 90 ? -19.271 1.880 35.956 1.00 84.06 90 SER A O 1
ATOM 742 N N . GLY A 1 91 ? -18.767 3.995 35.365 1.00 82.94 91 GLY A N 1
ATOM 743 C CA . GLY A 1 91 ? -19.773 4.078 34.313 1.00 82.94 91 GLY A CA 1
ATOM 744 C C . GLY A 1 91 ? -19.386 3.196 33.129 1.00 82.94 91 GLY A C 1
ATOM 745 O O . GLY A 1 91 ? -18.207 2.933 32.910 1.00 82.94 91 GLY A O 1
ATOM 746 N N . LEU A 1 92 ? -20.372 2.779 32.330 1.00 78.94 92 LEU A N 1
ATOM 747 C CA . LEU A 1 92 ? -20.111 1.943 31.155 1.00 78.94 92 LEU A CA 1
ATOM 748 C C . LEU A 1 92 ? -19.119 2.618 30.190 1.00 78.94 92 LEU A C 1
ATOM 750 O O . LEU A 1 92 ? -18.264 1.958 29.611 1.00 78.94 92 LEU A O 1
ATOM 754 N N . GLU A 1 93 ? -19.188 3.948 30.073 1.00 72.25 93 GLU A N 1
ATOM 755 C CA . GLU A 1 93 ? -18.265 4.724 29.242 1.00 72.25 93 GLU A CA 1
ATOM 756 C C . GLU A 1 93 ? -16.812 4.652 29.714 1.00 72.25 93 GLU A C 1
ATOM 758 O O . GLU A 1 93 ? -15.902 4.500 28.897 1.00 72.25 93 GLU A O 1
ATOM 763 N N . GLU A 1 94 ? -16.601 4.708 31.027 1.00 75.00 94 GLU A N 1
ATOM 764 C CA . GLU A 1 94 ? -15.286 4.597 31.655 1.00 75.00 94 GLU A CA 1
ATOM 765 C C . GLU A 1 94 ? -14.741 3.169 31.532 1.00 75.00 94 GLU A C 1
ATOM 767 O O . GLU A 1 94 ? -13.590 2.980 31.153 1.00 75.00 94 GLU A O 1
ATOM 772 N N . THR A 1 95 ? -15.582 2.154 31.750 1.00 77.56 95 THR A N 1
ATOM 773 C CA . THR A 1 95 ? -15.195 0.745 31.591 1.00 77.56 95 THR A CA 1
ATOM 774 C C . THR A 1 95 ? -14.787 0.422 30.154 1.00 77.56 95 THR A C 1
ATOM 776 O O . THR A 1 95 ? -13.752 -0.202 29.937 1.00 77.56 95 THR A O 1
ATOM 779 N N . LEU A 1 96 ? -15.549 0.895 29.163 1.00 72.44 96 LEU A N 1
ATOM 780 C CA . LEU A 1 96 ? -15.234 0.705 27.742 1.00 72.44 96 LEU A CA 1
ATOM 781 C C . LEU A 1 96 ? -13.994 1.487 27.284 1.00 72.44 96 LEU A C 1
ATOM 783 O O . LEU A 1 96 ? -13.447 1.196 26.226 1.00 72.44 96 LEU A O 1
ATOM 787 N N . SER A 1 97 ? -13.542 2.470 28.066 1.00 64.88 97 SER A N 1
ATOM 788 C CA . SER A 1 97 ? -12.317 3.220 27.770 1.00 64.88 97 SER A CA 1
ATOM 789 C C . SER A 1 97 ? -11.043 2.469 28.169 1.00 64.88 97 SER A C 1
ATOM 791 O O . SER A 1 97 ? -9.966 2.848 27.727 1.00 64.88 97 SER A O 1
ATOM 793 N N . ASN A 1 98 ? -11.162 1.409 28.977 1.00 67.00 98 ASN A N 1
ATOM 794 C CA . ASN A 1 98 ? -10.041 0.638 29.520 1.00 67.00 98 ASN A CA 1
ATOM 795 C C . ASN A 1 98 ? -10.037 -0.808 28.995 1.00 67.00 98 ASN A C 1
ATOM 797 O O . ASN A 1 98 ? -9.742 -1.746 29.736 1.00 67.00 98 ASN A O 1
ATOM 801 N N . VAL A 1 99 ? -10.425 -1.007 27.733 1.00 68.12 99 VAL A N 1
ATOM 802 C CA . VAL A 1 99 ? -10.457 -2.343 27.125 1.00 68.12 99 VAL A CA 1
ATOM 803 C C . VAL A 1 99 ? -9.038 -2.787 26.788 1.00 68.12 99 VAL A C 1
ATOM 805 O O . VAL A 1 99 ? -8.369 -2.191 25.947 1.00 68.12 99 VAL A O 1
ATOM 808 N N . GLU A 1 100 ? -8.599 -3.863 27.434 1.00 67.81 100 GLU A N 1
ATOM 809 C CA . GLU A 1 100 ? -7.358 -4.556 27.100 1.00 67.81 100 GLU A CA 1
ATOM 810 C C . GLU A 1 100 ? -7.606 -5.525 25.938 1.00 67.81 100 GLU A C 1
ATOM 812 O O . GLU A 1 100 ? -8.516 -6.356 25.992 1.00 67.81 100 GLU A O 1
ATOM 817 N N . ILE A 1 101 ? -6.788 -5.440 24.886 1.00 70.62 101 ILE A N 1
ATOM 818 C CA . ILE A 1 101 ? -6.850 -6.381 23.766 1.00 70.62 101 ILE A CA 1
ATOM 819 C C . ILE A 1 101 ? -5.867 -7.526 24.023 1.00 70.62 101 ILE A C 1
ATOM 821 O O . ILE A 1 101 ? -4.654 -7.324 24.128 1.00 70.62 101 ILE A O 1
ATOM 825 N N . ARG A 1 102 ? -6.401 -8.749 24.083 1.00 69.88 102 ARG A N 1
ATOM 826 C CA . ARG A 1 102 ? -5.632 -9.993 24.198 1.00 69.88 102 ARG A CA 1
ATOM 827 C C . ARG A 1 102 ? -5.814 -10.851 22.959 1.00 69.88 102 ARG A C 1
ATOM 829 O O . ARG A 1 102 ? -6.908 -10.928 22.407 1.00 69.88 102 ARG A O 1
ATOM 836 N N . LEU A 1 103 ? -4.733 -11.499 22.539 1.00 73.06 103 LEU A N 1
ATOM 837 C CA . LEU A 1 103 ? -4.709 -12.391 21.387 1.00 73.06 103 LEU A CA 1
ATOM 838 C C . LEU A 1 103 ? -4.197 -13.772 21.789 1.00 73.06 103 LEU A C 1
ATOM 840 O O . LEU A 1 103 ? -3.159 -13.893 22.444 1.00 73.06 103 LEU A O 1
ATOM 844 N N . ALA A 1 104 ? -4.890 -14.813 21.336 1.00 73.31 104 ALA A N 1
ATOM 845 C CA . ALA A 1 104 ? -4.501 -16.198 21.548 1.00 73.31 104 ALA A CA 1
ATOM 846 C C . ALA A 1 104 ? -4.089 -16.846 20.222 1.00 73.31 104 ALA A C 1
ATOM 848 O O . ALA A 1 104 ? -4.911 -16.975 19.317 1.00 73.31 104 ALA A O 1
ATOM 849 N N . ASP A 1 105 ? -2.826 -17.278 20.153 1.00 73.50 105 ASP A N 1
ATOM 850 C CA . ASP A 1 105 ? -2.337 -18.143 19.074 1.00 73.50 105 ASP A CA 1
ATOM 851 C C . ASP A 1 105 ? -2.240 -19.575 19.638 1.00 73.50 105 ASP A C 1
ATOM 853 O O . ASP A 1 105 ? -3.244 -20.267 19.773 1.00 73.50 105 ASP A O 1
ATOM 857 N N . SER A 1 106 ? -1.047 -19.997 20.080 1.00 69.56 106 SER A N 1
ATOM 858 C CA . SER A 1 106 ? -0.845 -21.192 20.921 1.00 69.56 106 SER A CA 1
ATOM 859 C C . SER A 1 106 ? -0.855 -20.879 22.423 1.00 69.56 106 SER A C 1
ATOM 861 O O . SER A 1 106 ? -1.031 -21.777 23.241 1.00 69.56 106 SER A O 1
ATOM 863 N N . VAL A 1 107 ? -0.652 -19.608 22.784 1.00 65.38 107 VAL A N 1
ATOM 864 C CA . VAL A 1 107 ? -0.708 -19.073 24.150 1.00 65.38 107 VAL A CA 1
ATOM 865 C C . VAL A 1 107 ? -1.416 -17.720 24.091 1.00 65.38 107 VAL A C 1
ATOM 867 O O . VAL A 1 107 ? -1.229 -16.962 23.134 1.00 65.38 107 VAL A O 1
ATOM 870 N N . GLU A 1 108 ? -2.240 -17.430 25.096 1.00 74.81 108 GLU A N 1
ATOM 871 C CA . GLU A 1 108 ? -2.884 -16.127 25.260 1.00 74.81 108 GLU A CA 1
ATOM 872 C C . GLU A 1 108 ? -1.857 -15.101 25.746 1.00 74.81 108 GLU A C 1
ATOM 874 O O . GLU A 1 108 ? -1.231 -15.277 26.793 1.00 74.81 108 GLU A O 1
ATOM 879 N N . THR A 1 109 ? -1.669 -14.029 24.979 1.00 68.19 109 THR A N 1
ATOM 880 C CA . THR A 1 109 ? -0.793 -12.923 25.365 1.00 68.19 109 THR A CA 1
ATOM 881 C C . THR A 1 109 ? -1.448 -11.585 25.052 1.00 68.19 109 THR A C 1
ATOM 883 O O . THR A 1 109 ? -2.198 -11.431 24.086 1.00 68.19 109 THR A O 1
ATOM 886 N N . GLU A 1 110 ? -1.121 -10.590 25.861 1.00 64.56 110 GLU A N 1
ATOM 887 C CA . GLU A 1 110 ? -1.540 -9.203 25.663 1.00 64.56 110 GLU A CA 1
ATOM 888 C C . GLU A 1 110 ? -0.961 -8.647 24.354 1.00 64.56 110 GLU A C 1
ATOM 890 O O . GLU A 1 110 ? 0.135 -9.043 23.940 1.00 64.56 110 GLU A O 1
ATOM 895 N N . LEU A 1 111 ? -1.674 -7.721 23.707 1.00 66.56 111 LEU A N 1
ATOM 896 C CA . LEU A 1 111 ? -1.253 -7.151 22.424 1.00 66.56 111 LEU A CA 1
ATOM 897 C C . LEU A 1 111 ? 0.111 -6.451 22.500 1.00 66.56 111 LEU A C 1
ATOM 899 O O . LEU A 1 111 ? 0.920 -6.605 21.590 1.00 66.56 111 LEU A O 1
ATOM 903 N N . ARG A 1 112 ? 0.412 -5.782 23.621 1.00 60.59 112 ARG A N 1
ATOM 904 C CA . ARG A 1 112 ? 1.729 -5.178 23.904 1.00 60.59 112 ARG A CA 1
ATOM 905 C C . ARG A 1 112 ? 2.903 -6.163 23.897 1.00 60.59 112 ARG A C 1
ATOM 907 O O . ARG A 1 112 ? 4.042 -5.750 23.720 1.00 60.59 112 ARG A O 1
ATOM 914 N N . ASN A 1 113 ? 2.626 -7.454 24.082 1.00 62.25 113 ASN A N 1
ATOM 915 C CA . ASN A 1 113 ? 3.626 -8.523 24.058 1.00 62.25 113 ASN A CA 1
ATOM 916 C C . ASN A 1 113 ? 3.684 -9.236 22.695 1.00 62.25 113 ASN A C 1
ATOM 918 O O . ASN A 1 113 ? 4.436 -10.200 22.538 1.00 62.25 113 ASN A O 1
ATOM 922 N N . LYS A 1 114 ? 2.879 -8.808 21.714 1.00 67.88 114 LYS A N 1
ATOM 923 C CA . LYS A 1 114 ? 2.934 -9.308 20.338 1.00 67.88 114 LYS A CA 1
ATOM 924 C C . LYS A 1 114 ? 3.919 -8.484 19.515 1.00 67.88 114 LYS A C 1
ATOM 926 O O . LYS A 1 114 ? 4.212 -7.331 19.819 1.00 67.88 114 LYS A O 1
ATOM 931 N N . GLY A 1 115 ? 4.417 -9.086 18.435 1.00 62.19 115 GLY A N 1
ATOM 932 C CA . GLY A 1 115 ? 5.216 -8.364 17.452 1.00 62.19 115 GLY A CA 1
ATOM 933 C C . GLY A 1 115 ? 4.442 -7.167 16.896 1.00 62.19 115 GLY A C 1
ATOM 934 O O . GLY A 1 115 ? 3.237 -7.243 16.657 1.00 62.19 115 GLY A O 1
ATOM 935 N N . THR A 1 116 ? 5.154 -6.078 16.651 1.00 63.38 116 THR A N 1
ATOM 936 C CA . THR A 1 116 ? 4.651 -4.805 16.111 1.00 63.38 116 THR A CA 1
ATOM 937 C C . THR A 1 116 ? 3.824 -4.961 14.830 1.00 63.38 116 THR A C 1
ATOM 939 O O . THR A 1 116 ? 2.851 -4.237 14.639 1.00 63.38 116 THR A O 1
ATOM 942 N N . GLY A 1 117 ? 4.108 -5.976 14.009 1.00 64.31 117 GLY A N 1
ATOM 943 C CA . GLY A 1 117 ? 3.284 -6.294 12.843 1.00 64.31 117 GLY A CA 1
ATOM 944 C C . GLY A 1 117 ? 1.862 -6.780 13.156 1.00 64.31 117 GLY A C 1
ATOM 945 O O . GLY A 1 117 ? 0.916 -6.438 12.449 1.00 64.31 117 GLY A O 1
ATOM 946 N N . VAL A 1 118 ? 1.684 -7.535 14.243 1.00 70.44 118 VAL A N 1
ATOM 947 C CA . VAL A 1 118 ? 0.359 -7.980 14.710 1.00 70.44 118 VAL A CA 1
ATOM 948 C C . VAL A 1 118 ? -0.431 -6.793 15.261 1.00 70.44 118 VAL A C 1
ATOM 950 O O . VAL A 1 118 ? -1.624 -6.672 14.992 1.00 70.44 118 VAL A O 1
ATOM 953 N N . ALA A 1 119 ? 0.238 -5.885 15.978 1.00 67.38 119 ALA A N 1
ATOM 954 C CA . ALA A 1 119 ? -0.374 -4.646 16.446 1.00 67.38 119 ALA A CA 1
ATOM 955 C C . ALA A 1 119 ? -0.867 -3.785 15.268 1.00 67.38 119 ALA A C 1
ATOM 957 O O . ALA A 1 119 ? -2.036 -3.403 15.244 1.00 67.38 119 ALA A O 1
ATOM 958 N N . GLY A 1 120 ? -0.037 -3.574 14.240 1.00 68.75 120 GLY A N 1
ATOM 959 C CA . GLY A 1 120 ? -0.438 -2.845 13.029 1.00 68.75 120 GLY A CA 1
ATOM 960 C C . GLY A 1 120 ? -1.658 -3.459 12.328 1.00 68.75 120 GLY A C 1
ATOM 961 O O . GLY A 1 120 ? -2.592 -2.747 11.960 1.00 68.75 120 GLY A O 1
ATOM 962 N N . ALA A 1 121 ? -1.717 -4.790 12.221 1.00 72.00 121 ALA A N 1
ATOM 963 C CA . ALA A 1 121 ? -2.870 -5.481 11.639 1.00 72.00 121 ALA A CA 1
ATOM 964 C C . ALA A 1 121 ? -4.163 -5.277 12.454 1.00 72.00 121 ALA A C 1
ATOM 966 O O . ALA A 1 121 ? -5.225 -5.025 11.878 1.00 72.00 121 ALA A O 1
ATOM 967 N N . ILE A 1 122 ? -4.089 -5.332 13.791 1.00 76.50 122 ILE A N 1
ATOM 968 C CA . ILE A 1 122 ? -5.244 -5.032 14.654 1.00 76.50 122 ILE A CA 1
ATOM 969 C C . ILE A 1 122 ? -5.703 -3.590 14.479 1.00 76.50 122 ILE A C 1
ATOM 971 O O . ILE A 1 122 ? -6.905 -3.349 14.380 1.00 76.50 122 ILE A O 1
ATOM 975 N N . LEU A 1 123 ? -4.774 -2.634 14.439 1.00 74.00 123 LEU A N 1
ATOM 976 C CA . LEU A 1 123 ? -5.102 -1.225 14.246 1.00 74.00 123 LEU A CA 1
ATOM 977 C C . LEU A 1 123 ? -5.930 -1.026 12.971 1.00 74.00 123 LEU A C 1
ATOM 979 O O . LEU A 1 123 ? -6.978 -0.382 13.000 1.00 74.00 123 LEU A O 1
ATOM 983 N N . VAL A 1 124 ? -5.495 -1.622 11.863 1.00 74.44 124 VAL A N 1
ATOM 984 C CA . VAL A 1 124 ? -6.191 -1.537 10.574 1.00 74.44 124 VAL A CA 1
ATOM 985 C C . VAL A 1 124 ? -7.563 -2.197 10.654 1.00 74.44 124 VAL A C 1
ATOM 987 O O . VAL A 1 124 ? -8.544 -1.613 10.198 1.00 74.44 124 VAL A O 1
ATOM 990 N N . ALA A 1 125 ? -7.669 -3.368 11.286 1.00 78.69 125 ALA A N 1
ATOM 991 C CA . ALA A 1 125 ? -8.949 -4.043 11.492 1.00 78.69 125 ALA A CA 1
ATOM 992 C C . ALA A 1 125 ? -9.929 -3.191 12.319 1.00 78.69 125 ALA A C 1
ATOM 994 O O . ALA A 1 125 ? -11.108 -3.083 11.978 1.00 78.69 125 ALA A O 1
ATOM 995 N N . LEU A 1 126 ? -9.438 -2.531 13.369 1.00 77.56 126 LEU A N 1
ATOM 996 C CA . LEU A 1 126 ? -10.218 -1.619 14.201 1.00 77.56 126 LEU A CA 1
ATOM 997 C C . LEU A 1 126 ? -10.675 -0.380 13.421 1.00 77.56 126 LEU A C 1
ATOM 999 O O . LEU A 1 126 ? -11.848 -0.013 13.488 1.00 77.56 126 LEU A O 1
ATOM 1003 N N . LEU A 1 127 ? -9.781 0.244 12.648 1.00 77.00 127 LEU A N 1
ATOM 1004 C CA . LEU A 1 127 ? -10.134 1.361 11.771 1.00 77.00 127 LEU A CA 1
ATOM 1005 C C . LEU A 1 127 ? -11.199 0.936 10.756 1.00 77.00 127 LEU A C 1
ATOM 1007 O O . LEU A 1 127 ? -12.203 1.629 10.599 1.00 77.00 127 LEU A O 1
ATOM 1011 N N . ARG A 1 128 ? -11.039 -0.234 10.128 1.00 78.75 128 ARG A N 1
ATOM 1012 C CA . ARG A 1 128 ? -12.035 -0.798 9.210 1.00 78.75 128 ARG A CA 1
ATOM 1013 C C . ARG A 1 128 ? -13.393 -0.951 9.883 1.00 78.75 128 ARG A C 1
ATOM 1015 O O . ARG A 1 128 ? -14.356 -0.388 9.368 1.00 78.75 128 ARG A O 1
ATOM 1022 N N . TYR A 1 129 ? -13.458 -1.599 11.045 1.00 79.88 129 TYR A N 1
ATOM 1023 C CA . TYR A 1 129 ? -14.701 -1.750 11.804 1.00 79.88 129 TYR A CA 1
ATOM 1024 C C . TYR A 1 129 ? -15.379 -0.399 12.072 1.00 79.88 129 TYR A C 1
ATOM 1026 O O . TYR A 1 129 ? -16.563 -0.231 11.787 1.00 79.88 129 TYR A O 1
ATOM 1034 N N . LEU A 1 130 ? -14.624 0.603 12.536 1.00 76.38 130 LEU A N 1
ATOM 1035 C CA . LEU A 1 130 ? -15.175 1.939 12.772 1.00 76.38 130 LEU A CA 1
ATOM 1036 C C . LEU A 1 130 ? -15.724 2.578 11.496 1.00 76.38 130 LEU A C 1
ATOM 1038 O O . LEU A 1 130 ? -16.775 3.215 11.536 1.00 76.38 130 LEU A O 1
ATOM 1042 N N . THR A 1 131 ? -15.035 2.409 10.365 1.00 76.62 131 THR A N 1
ATOM 1043 C CA . THR A 1 131 ? -15.523 2.963 9.097 1.00 76.62 131 THR A CA 1
ATOM 1044 C C . THR A 1 131 ? -16.757 2.266 8.542 1.00 76.62 131 THR A C 1
ATOM 1046 O O . THR A 1 131 ? -17.509 2.882 7.797 1.00 76.62 131 THR A O 1
ATOM 1049 N N . GLU A 1 132 ? -16.953 0.985 8.855 1.00 77.56 132 GLU A N 1
ATOM 1050 C CA . GLU A 1 132 ? -18.148 0.225 8.468 1.00 77.56 132 GLU A CA 1
ATOM 1051 C C . GLU A 1 132 ? -19.343 0.605 9.334 1.00 77.56 132 GLU A C 1
ATOM 1053 O O . GLU A 1 132 ? -20.457 0.736 8.837 1.00 77.56 132 GLU A O 1
ATOM 1058 N N . ALA A 1 133 ? -19.091 0.816 10.620 1.00 74.75 133 ALA A N 1
ATOM 1059 C CA . ALA A 1 133 ? -20.127 1.044 11.607 1.00 74.75 133 ALA A CA 1
ATOM 1060 C C . ALA A 1 133 ? -20.535 2.528 11.737 1.00 74.75 133 ALA A C 1
ATOM 1062 O O . ALA A 1 133 ? -21.599 2.836 12.262 1.00 74.75 133 ALA A O 1
ATOM 1063 N N . SER A 1 134 ? -19.718 3.470 11.253 1.00 73.12 134 SER A N 1
ATOM 1064 C CA . SER A 1 134 ? -20.041 4.902 11.257 1.00 73.12 134 SER A CA 1
ATOM 1065 C C . SER A 1 134 ? -20.596 5.368 9.912 1.00 73.12 134 SER A C 1
ATOM 1067 O O . SER A 1 134 ? -19.977 5.194 8.863 1.00 73.12 134 SER A O 1
ATOM 1069 N N . LYS A 1 135 ? -21.731 6.077 9.947 1.00 72.69 135 LYS A N 1
ATOM 1070 C CA . LYS A 1 135 ? -22.322 6.747 8.768 1.00 72.69 135 LYS A CA 1
ATOM 1071 C C . LYS A 1 135 ? -21.739 8.141 8.512 1.00 72.69 135 LYS A C 1
ATOM 1073 O O . LYS A 1 135 ? -22.153 8.821 7.575 1.00 72.69 135 LYS A O 1
ATOM 1078 N N . GLN A 1 136 ? -20.819 8.598 9.360 1.00 75.06 136 GLN A N 1
ATOM 1079 C CA . GLN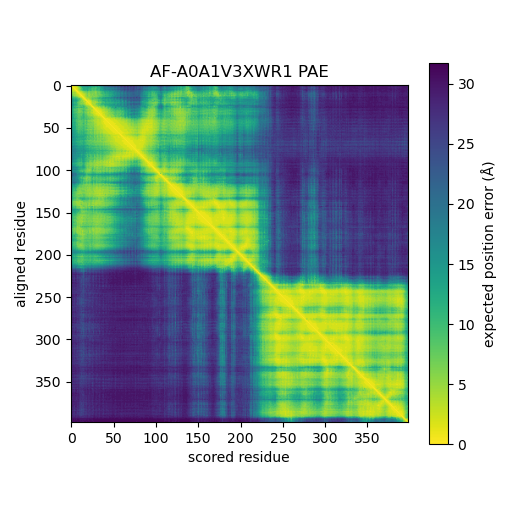 A 1 136 ? -20.205 9.921 9.254 1.00 75.06 136 GLN A CA 1
ATOM 1080 C C . GLN A 1 136 ? -19.027 9.912 8.278 1.00 75.06 136 GLN A C 1
ATOM 1082 O O . GLN A 1 136 ? -18.409 8.876 8.035 1.00 75.06 136 GLN A O 1
ATOM 1087 N N . SER A 1 137 ? -18.695 11.087 7.741 1.00 81.25 137 SER A N 1
ATOM 1088 C CA . SER A 1 137 ? -17.472 11.269 6.962 1.00 81.25 137 SER A CA 1
ATOM 1089 C C . SER A 1 137 ? -16.249 11.289 7.883 1.00 81.25 137 SER A C 1
ATOM 1091 O O . SER A 1 137 ? -16.206 12.041 8.861 1.00 81.25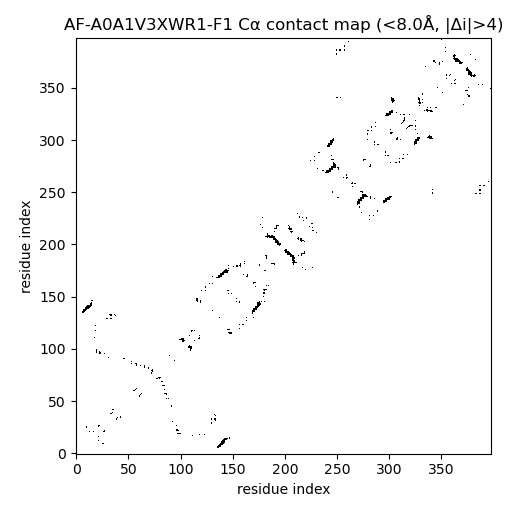 137 SER A O 1
ATOM 1093 N N . MET A 1 138 ? -15.244 10.476 7.572 1.00 78.75 138 MET A N 1
ATOM 1094 C CA . MET A 1 138 ? -14.033 10.315 8.376 1.00 78.75 138 MET A CA 1
ATOM 1095 C C . MET A 1 138 ? -12.786 10.651 7.572 1.00 78.75 138 MET A C 1
ATOM 1097 O O . MET A 1 138 ? -12.639 10.218 6.432 1.00 78.75 138 MET A O 1
ATOM 1101 N N . VAL A 1 139 ? -11.871 11.393 8.200 1.00 84.00 139 VAL A N 1
ATOM 1102 C CA . VAL A 1 139 ? -10.511 11.581 7.693 1.00 84.00 139 VAL A CA 1
ATOM 1103 C C . VAL A 1 139 ? -9.556 10.872 8.635 1.00 84.00 139 VAL A C 1
ATOM 1105 O O . VAL A 1 139 ? -9.427 11.246 9.804 1.00 84.00 139 VAL A O 1
ATOM 1108 N N . LEU A 1 140 ? -8.903 9.844 8.115 1.00 82.62 140 LEU A N 1
ATOM 1109 C CA . LEU A 1 140 ? -7.925 9.046 8.834 1.00 82.62 140 LEU A CA 1
ATOM 1110 C C . LEU A 1 140 ? -6.531 9.488 8.400 1.00 82.62 140 LEU A C 1
ATOM 1112 O O . LEU A 1 140 ? -6.228 9.460 7.211 1.00 82.62 140 LEU A O 1
ATOM 1116 N N . ALA A 1 141 ? -5.707 9.915 9.354 1.00 85.44 141 ALA A N 1
ATOM 1117 C CA . ALA A 1 141 ? -4.298 10.205 9.139 1.00 85.44 141 ALA A CA 1
ATOM 1118 C C . ALA A 1 141 ? -3.472 9.165 9.900 1.00 85.44 141 ALA A C 1
ATOM 1120 O O . ALA A 1 141 ? -3.555 9.096 11.126 1.00 85.44 141 ALA A O 1
ATOM 1121 N N . VAL A 1 142 ? -2.728 8.336 9.174 1.00 80.19 142 VAL A N 1
ATOM 1122 C CA . VAL A 1 142 ? -1.955 7.231 9.748 1.00 80.19 142 VAL A CA 1
ATOM 1123 C C . VAL A 1 142 ? -0.486 7.432 9.415 1.00 80.19 142 VAL A C 1
ATOM 1125 O O . VAL A 1 142 ? -0.123 7.534 8.241 1.00 80.19 142 VAL A O 1
ATOM 1128 N N . GLU A 1 143 ? 0.343 7.522 10.447 1.00 77.44 143 GLU A N 1
ATOM 1129 C CA . GLU A 1 143 ? 1.784 7.650 10.298 1.00 77.44 143 GLU A CA 1
ATOM 1130 C C . GLU A 1 143 ? 2.437 6.267 10.214 1.00 77.44 143 GLU A C 1
ATOM 1132 O O . GLU A 1 143 ? 2.190 5.424 11.073 1.00 77.44 143 GLU A O 1
ATOM 1137 N N . GLU A 1 144 ? 3.244 6.041 9.173 1.00 74.94 144 GLU A N 1
ATOM 1138 C CA . GLU A 1 144 ? 4.072 4.838 8.970 1.00 74.94 144 GLU A CA 1
ATOM 1139 C C . GLU A 1 144 ? 3.386 3.517 9.381 1.00 74.94 144 GLU A C 1
ATOM 1141 O O . GLU A 1 144 ? 3.906 2.773 10.224 1.00 74.94 144 GLU A O 1
ATOM 1146 N N . PRO A 1 145 ? 2.215 3.178 8.803 1.00 76.69 145 PRO A N 1
ATOM 1147 C CA . PRO A 1 145 ? 1.482 1.971 9.186 1.00 76.69 145 PRO A CA 1
ATOM 1148 C C . PRO A 1 145 ? 2.278 0.683 8.918 1.00 76.69 145 PRO A C 1
ATOM 1150 O O . PRO A 1 145 ? 1.950 -0.375 9.453 1.00 76.69 145 PRO A O 1
ATOM 1153 N N . GLU A 1 146 ? 3.323 0.759 8.090 1.00 72.31 146 GLU A N 1
ATOM 1154 C CA . GLU A 1 146 ? 4.241 -0.329 7.785 1.00 72.31 146 GLU A CA 1
ATOM 1155 C C . GLU A 1 146 ? 5.324 -0.594 8.825 1.00 72.31 146 GLU A C 1
ATOM 1157 O O . GLU A 1 146 ? 6.110 -1.530 8.632 1.00 72.31 146 GLU A O 1
ATOM 1162 N N . ALA A 1 147 ? 5.435 0.237 9.865 1.00 65.62 147 ALA A N 1
ATOM 1163 C CA . ALA A 1 147 ? 6.520 0.134 10.824 1.00 65.62 147 ALA A CA 1
ATOM 1164 C C . ALA A 1 147 ? 6.652 -1.317 11.317 1.00 65.62 147 ALA A C 1
ATOM 1166 O O . ALA A 1 147 ? 5.698 -1.933 11.796 1.00 65.62 147 ALA A O 1
ATOM 1167 N N . PHE A 1 148 ? 7.857 -1.876 11.170 1.00 57.69 148 PHE A N 1
ATOM 1168 C CA . PHE A 1 148 ? 8.211 -3.243 11.569 1.00 57.69 148 PHE A CA 1
ATOM 1169 C C . PHE A 1 148 ? 7.505 -4.397 10.820 1.00 57.69 148 PHE A C 1
ATOM 1171 O O . PHE A 1 148 ? 7.625 -5.554 11.233 1.00 57.69 148 PHE A O 1
ATOM 1178 N N . LEU A 1 149 ? 6.806 -4.129 9.713 1.00 64.38 149 LEU A N 1
ATOM 1179 C CA . LEU A 1 149 ? 6.280 -5.160 8.815 1.00 64.38 149 LEU A CA 1
ATOM 1180 C C . LEU A 1 149 ? 7.316 -5.568 7.762 1.00 64.38 149 LEU A C 1
ATOM 1182 O O . LEU A 1 149 ? 8.048 -4.733 7.235 1.00 64.38 149 LEU A O 1
ATOM 1186 N N . HIS A 1 150 ? 7.352 -6.852 7.404 1.00 56.28 150 HIS A N 1
ATOM 1187 C CA . HIS A 1 150 ? 8.102 -7.320 6.232 1.00 56.28 150 HIS A CA 1
ATOM 1188 C C . HIS A 1 150 ? 7.368 -6.956 4.925 1.00 56.28 150 HIS A C 1
ATOM 1190 O O . HIS A 1 150 ? 6.140 -6.876 4.949 1.00 56.28 150 HIS A O 1
ATOM 1196 N N . PRO A 1 151 ? 8.069 -6.798 3.780 1.00 67.19 151 PRO A N 1
ATOM 1197 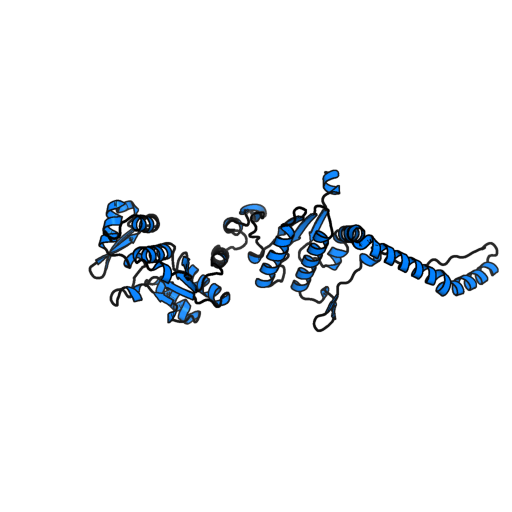C CA . PRO A 1 151 ? 7.493 -6.290 2.525 1.00 67.19 151 PRO A CA 1
ATOM 1198 C C . PRO A 1 151 ? 6.158 -6.919 2.103 1.00 67.19 151 PRO A C 1
ATOM 1200 O O . PRO A 1 151 ? 5.199 -6.196 1.860 1.00 67.19 151 PRO A O 1
ATOM 1203 N N . ALA A 1 152 ? 6.041 -8.250 2.130 1.00 68.44 152 ALA A N 1
ATOM 1204 C CA . ALA A 1 152 ? 4.793 -8.939 1.779 1.00 68.44 152 ALA A CA 1
ATOM 1205 C C . ALA A 1 152 ? 3.599 -8.531 2.670 1.00 68.44 152 ALA A C 1
ATOM 1207 O O . ALA A 1 152 ? 2.467 -8.418 2.205 1.00 68.44 152 ALA A O 1
ATOM 1208 N N . ALA A 1 153 ? 3.841 -8.272 3.959 1.00 67.38 153 ALA A N 1
ATOM 1209 C CA . ALA A 1 153 ? 2.807 -7.793 4.872 1.00 67.38 153 ALA A CA 1
ATOM 1210 C C . ALA A 1 153 ? 2.471 -6.310 4.638 1.00 67.38 153 ALA A C 1
ATOM 1212 O O . ALA A 1 153 ? 1.331 -5.908 4.850 1.00 67.38 153 ALA A O 1
ATOM 1213 N N . GLN A 1 154 ? 3.429 -5.511 4.161 1.00 77.38 154 GLN A N 1
ATOM 1214 C CA . GLN A 1 154 ? 3.197 -4.118 3.769 1.00 77.38 154 GLN A CA 1
ATOM 1215 C C . GLN A 1 154 ? 2.317 -4.026 2.517 1.00 77.38 154 GLN A C 1
ATOM 1217 O O . GLN A 1 154 ? 1.414 -3.200 2.461 1.00 77.38 154 GLN A O 1
ATOM 1222 N N . GLU A 1 155 ? 2.515 -4.909 1.536 1.00 78.81 155 GLU A N 1
ATOM 1223 C CA . GLU A 1 155 ? 1.651 -4.967 0.350 1.00 78.81 155 GLU A CA 1
ATOM 1224 C C . GLU A 1 155 ? 0.215 -5.358 0.708 1.00 78.81 155 GLU A C 1
ATOM 1226 O O . GLU A 1 155 ? -0.732 -4.748 0.215 1.00 78.81 155 GLU A O 1
ATOM 1231 N N . ARG A 1 156 ? 0.047 -6.327 1.617 1.00 80.06 156 ARG A N 1
ATOM 1232 C CA . ARG A 1 156 ? -1.271 -6.705 2.144 1.00 80.06 156 ARG A CA 1
ATOM 1233 C C . ARG A 1 156 ? -1.940 -5.540 2.874 1.00 80.06 156 ARG A C 1
ATOM 1235 O O . ARG A 1 156 ? -3.111 -5.255 2.654 1.00 80.06 156 ARG A O 1
ATOM 1242 N N . LEU A 1 157 ? -1.170 -4.841 3.703 1.00 82.62 157 LEU A N 1
ATOM 1243 C CA . LEU A 1 157 ? -1.613 -3.641 4.400 1.00 82.62 157 LEU A CA 1
ATOM 1244 C C . LEU A 1 157 ? -2.051 -2.544 3.416 1.00 82.62 157 LEU A C 1
ATOM 1246 O O . LEU A 1 157 ? -3.091 -1.924 3.624 1.00 82.62 157 LEU A O 1
ATOM 1250 N N . ARG A 1 158 ? -1.307 -2.326 2.325 1.00 87.12 158 ARG A N 1
ATOM 1251 C CA . ARG A 1 158 ? -1.699 -1.398 1.254 1.00 87.12 158 ARG A CA 1
ATOM 1252 C C . ARG A 1 158 ? -3.066 -1.760 0.676 1.00 87.12 158 ARG A C 1
ATOM 1254 O O . ARG A 1 158 ? -3.893 -0.868 0.528 1.00 87.12 158 ARG A O 1
ATOM 1261 N N . GLU A 1 159 ? -3.311 -3.033 0.367 1.00 86.75 159 GLU A N 1
ATOM 1262 C CA . GLU A 1 159 ? -4.607 -3.494 -0.157 1.00 86.75 159 GLU A CA 1
ATOM 1263 C C . GLU A 1 159 ? -5.755 -3.198 0.820 1.00 86.75 159 GLU A C 1
ATOM 1265 O O . GLU A 1 159 ? -6.797 -2.682 0.415 1.00 86.75 159 GLU A O 1
ATOM 1270 N N . ASP A 1 160 ? -5.553 -3.457 2.116 1.00 85.06 160 ASP A N 1
ATOM 1271 C CA . ASP A 1 160 ? -6.549 -3.164 3.152 1.00 85.06 160 ASP A CA 1
ATOM 1272 C C . ASP A 1 160 ? -6.819 -1.653 3.297 1.00 85.06 160 ASP A C 1
ATOM 1274 O O . ASP A 1 160 ? -7.969 -1.235 3.468 1.00 85.06 160 ASP A O 1
ATOM 1278 N N . LEU A 1 161 ? -5.776 -0.821 3.209 1.00 87.25 161 LEU A N 1
ATOM 1279 C CA . LEU A 1 161 ? -5.881 0.641 3.251 1.00 87.25 161 LEU A CA 1
ATOM 1280 C C . LEU A 1 161 ? -6.567 1.204 1.994 1.00 87.25 161 LEU A C 1
ATOM 1282 O O . LEU A 1 161 ? -7.370 2.133 2.095 1.00 87.25 161 LEU A O 1
ATOM 1286 N N . GLU A 1 162 ? -6.304 0.633 0.819 1.00 88.19 162 GLU A N 1
ATOM 1287 C CA . GLU A 1 162 ? -6.987 0.989 -0.430 1.00 88.19 162 GLU A CA 1
ATOM 1288 C C . GLU A 1 162 ? -8.478 0.654 -0.358 1.00 88.19 162 GLU A C 1
ATOM 1290 O O . GLU A 1 162 ? -9.308 1.527 -0.612 1.00 88.19 162 GLU A O 1
ATOM 1295 N N . ALA A 1 163 ? -8.825 -0.557 0.085 1.00 86.12 163 ALA A N 1
ATOM 1296 C CA . ALA A 1 163 ? -10.215 -0.970 0.279 1.00 86.12 163 ALA A CA 1
ATOM 1297 C C . ALA A 1 163 ? -10.956 -0.067 1.282 1.00 86.12 163 ALA A C 1
ATOM 1299 O O . ALA A 1 163 ? -12.150 0.206 1.142 1.00 86.12 163 ALA A O 1
ATOM 1300 N N . LEU A 1 164 ? -10.249 0.433 2.297 1.00 84.31 164 LEU A N 1
ATOM 1301 C CA . LEU A 1 164 ? -10.791 1.398 3.246 1.00 84.31 164 LEU A CA 1
ATOM 1302 C C . LEU A 1 164 ? -11.094 2.753 2.585 1.00 84.31 164 LEU A C 1
ATOM 1304 O O . LEU A 1 164 ? -12.143 3.342 2.849 1.00 84.31 164 LEU A O 1
ATOM 1308 N N . ALA A 1 165 ? -10.190 3.228 1.727 1.00 87.00 165 ALA A N 1
ATOM 1309 C CA . ALA A 1 165 ? -10.294 4.501 1.017 1.00 87.00 165 ALA A CA 1
ATOM 1310 C C . ALA A 1 165 ? -11.273 4.479 -0.174 1.00 87.00 165 ALA A C 1
ATOM 1312 O O . ALA A 1 165 ? -11.640 5.538 -0.683 1.00 87.00 165 ALA A O 1
ATOM 1313 N N . GLU A 1 166 ? -11.716 3.303 -0.630 1.00 87.19 166 GLU A N 1
ATOM 1314 C CA . GLU A 1 166 ? -12.748 3.185 -1.670 1.00 87.19 166 GLU A CA 1
ATOM 1315 C C . GLU A 1 166 ? -14.129 3.670 -1.207 1.00 87.19 166 GLU A C 1
ATOM 1317 O O . GLU A 1 166 ? -14.956 4.050 -2.040 1.00 87.19 166 GLU A O 1
ATOM 1322 N N . LYS A 1 167 ? -14.378 3.694 0.106 1.00 84.06 167 LYS A N 1
ATOM 1323 C CA . LYS A 1 167 ? -15.643 4.152 0.685 1.00 84.06 167 LYS A CA 1
ATOM 1324 C C . LYS A 1 167 ? -15.809 5.662 0.522 1.00 84.06 167 LYS A C 1
ATOM 1326 O O . LYS A 1 167 ? -14.957 6.439 0.942 1.00 84.06 167 LYS A O 1
ATOM 1331 N N . ASP A 1 168 ? -16.965 6.091 0.019 1.00 83.25 168 ASP A N 1
ATOM 1332 C CA . ASP A 1 168 ? -17.238 7.507 -0.278 1.00 83.25 168 ASP A CA 1
ATOM 1333 C C . ASP A 1 168 ? -17.196 8.431 0.954 1.00 83.25 168 ASP A C 1
ATOM 1335 O O . ASP A 1 168 ? -16.970 9.635 0.832 1.00 83.25 168 ASP A O 1
ATOM 1339 N N . ASN A 1 169 ? -17.418 7.888 2.155 1.00 83.56 169 ASN A N 1
ATOM 1340 C CA . ASN A 1 169 ? -17.362 8.630 3.412 1.00 83.56 169 ASN A CA 1
ATOM 1341 C C . ASN A 1 169 ? -15.988 8.569 4.099 1.00 83.56 169 ASN A C 1
ATOM 1343 O O . ASN A 1 169 ? -15.866 9.060 5.220 1.00 83.56 169 ASN A O 1
ATOM 1347 N N . VAL A 1 170 ? -14.959 7.995 3.472 1.00 87.12 170 VAL A N 1
ATOM 1348 C CA . VAL A 1 170 ? -13.624 7.862 4.066 1.00 87.12 170 VAL A CA 1
ATOM 1349 C C . VAL A 1 170 ? -12.593 8.593 3.215 1.00 87.12 170 VAL A C 1
ATOM 1351 O O . VAL A 1 170 ? -12.539 8.463 1.999 1.00 87.12 170 VAL A O 1
ATOM 1354 N N . SER A 1 171 ? -11.746 9.384 3.863 1.00 88.81 171 SER A N 1
ATOM 1355 C CA . SER A 1 171 ? -10.540 9.951 3.264 1.00 88.81 171 SER A CA 1
ATOM 1356 C C . SER A 1 171 ? -9.336 9.521 4.082 1.00 88.81 171 SER A C 1
ATOM 1358 O O . SER A 1 171 ? -9.352 9.611 5.309 1.00 88.81 171 SER A O 1
ATOM 1360 N N . LEU A 1 172 ? -8.296 9.054 3.403 1.00 90.00 172 LEU A N 1
ATOM 1361 C CA . LEU A 1 172 ? -7.121 8.473 4.033 1.00 90.00 172 LEU A CA 1
ATOM 1362 C C . LEU A 1 172 ? -5.878 9.288 3.665 1.00 90.00 172 LEU A C 1
ATOM 1364 O O . LEU A 1 172 ? -5.644 9.579 2.494 1.00 90.00 172 LEU A O 1
ATOM 1368 N N . LEU A 1 173 ? -5.104 9.665 4.677 1.00 91.69 173 LEU A N 1
ATOM 1369 C CA . LEU A 1 173 ? -3.804 10.311 4.568 1.00 91.69 173 LEU A CA 1
ATOM 1370 C C . LEU A 1 173 ? -2.780 9.391 5.230 1.00 91.69 173 LEU A C 1
ATOM 1372 O O . LEU A 1 173 ? -2.920 9.065 6.405 1.00 91.69 173 LEU A O 1
ATOM 1376 N N . ILE A 1 174 ? -1.767 8.970 4.481 1.00 88.44 174 ILE A N 1
ATOM 1377 C CA . ILE A 1 174 ? -0.727 8.066 4.978 1.00 88.44 174 ILE A CA 1
ATOM 1378 C C . ILE A 1 174 ? 0.626 8.731 4.783 1.00 88.44 174 ILE A C 1
ATOM 1380 O O . ILE A 1 174 ? 0.887 9.295 3.717 1.00 88.44 174 ILE A O 1
ATOM 1384 N N . THR A 1 175 ? 1.487 8.644 5.791 1.00 86.38 175 THR A N 1
ATOM 1385 C CA . THR A 1 175 ? 2.926 8.851 5.610 1.00 86.38 175 THR A CA 1
ATOM 1386 C C . THR A 1 175 ? 3.607 7.491 5.550 1.00 86.38 175 THR A C 1
ATOM 1388 O O . THR A 1 175 ? 3.192 6.550 6.221 1.00 86.38 175 THR A O 1
ATOM 1391 N N . THR A 1 176 ? 4.620 7.359 4.701 1.00 81.44 176 THR A N 1
ATOM 1392 C CA . THR A 1 176 ? 5.332 6.095 4.534 1.00 81.44 176 THR A CA 1
ATOM 1393 C C . THR A 1 176 ? 6.754 6.351 4.062 1.00 81.44 176 THR A C 1
ATOM 1395 O O . THR A 1 176 ? 7.005 7.252 3.256 1.00 81.44 176 THR A O 1
ATOM 1398 N N . HIS A 1 177 ? 7.679 5.531 4.553 1.00 74.06 177 HIS A N 1
ATOM 1399 C CA . HIS A 1 177 ? 9.030 5.418 4.008 1.00 74.06 177 HIS A CA 1
ATOM 1400 C C . HIS A 1 177 ? 9.183 4.203 3.086 1.00 74.06 177 HIS A C 1
ATOM 1402 O O . HIS A 1 177 ? 10.255 3.979 2.519 1.00 74.06 177 HIS A O 1
ATOM 1408 N N . SER A 1 178 ? 8.119 3.418 2.918 1.00 72.44 178 SER A N 1
ATOM 1409 C CA . SER A 1 178 ? 8.130 2.186 2.150 1.00 72.44 178 SER A CA 1
ATOM 1410 C C . SER A 1 178 ? 7.501 2.340 0.762 1.00 72.44 178 SER A C 1
ATOM 1412 O O . SER A 1 178 ? 6.355 2.778 0.632 1.00 72.44 178 SER A O 1
ATOM 1414 N N . PRO A 1 179 ? 8.179 1.870 -0.302 1.00 73.06 179 PRO A N 1
ATOM 1415 C CA . PRO A 1 179 ? 7.582 1.813 -1.631 1.00 73.06 179 PRO A CA 1
ATOM 1416 C C . PRO A 1 179 ? 6.419 0.808 -1.715 1.00 73.06 179 PRO A C 1
ATOM 1418 O O . PRO A 1 179 ? 5.562 0.950 -2.583 1.00 73.06 179 PRO A O 1
ATOM 1421 N N . TYR A 1 180 ? 6.359 -0.186 -0.819 1.00 77.50 180 TYR A N 1
ATOM 1422 C CA . TYR A 1 180 ? 5.337 -1.241 -0.831 1.00 77.50 180 TYR A CA 1
ATOM 1423 C C . TYR A 1 180 ? 3.956 -0.752 -0.359 1.00 77.50 180 TYR A C 1
ATOM 1425 O O . TYR A 1 180 ? 2.951 -1.407 -0.631 1.00 77.50 180 TYR A O 1
ATOM 1433 N N . ILE A 1 181 ? 3.893 0.410 0.305 1.00 83.31 181 ILE A N 1
ATOM 1434 C CA . ILE A 1 181 ? 2.649 1.041 0.783 1.00 83.31 181 ILE A CA 1
ATOM 1435 C C . ILE A 1 181 ? 2.042 1.996 -0.247 1.00 83.31 181 ILE A C 1
ATOM 1437 O O . ILE A 1 181 ? 0.862 2.333 -0.159 1.00 83.31 181 ILE A O 1
ATOM 1441 N N . LEU A 1 182 ? 2.814 2.432 -1.246 1.00 84.06 182 LEU A N 1
ATOM 1442 C CA . LEU A 1 182 ? 2.340 3.414 -2.217 1.00 84.06 182 LEU A CA 1
ATOM 1443 C C . LEU A 1 182 ? 1.123 2.907 -2.985 1.00 84.06 182 LEU A C 1
ATOM 1445 O O . LEU A 1 182 ? 1.191 1.909 -3.707 1.00 84.06 182 LEU A O 1
ATOM 1449 N N . SER A 1 183 ? 0.011 3.628 -2.843 1.00 84.12 183 SER A N 1
ATOM 1450 C CA . SER A 1 183 ? -1.247 3.233 -3.460 1.00 84.12 183 SER A CA 1
ATOM 1451 C C . SER A 1 183 ? -1.182 3.319 -4.980 1.00 84.12 183 SER A C 1
ATOM 1453 O O . SER A 1 183 ? -0.662 4.285 -5.532 1.00 84.12 183 SER A O 1
ATOM 1455 N N . ARG A 1 184 ? -1.775 2.328 -5.650 1.00 80.12 184 ARG A N 1
ATOM 1456 C CA . ARG A 1 184 ? -1.916 2.282 -7.114 1.00 80.12 184 ARG A CA 1
ATOM 1457 C C . ARG A 1 184 ? -3.304 2.688 -7.593 1.00 80.12 184 ARG A C 1
ATOM 1459 O O . ARG A 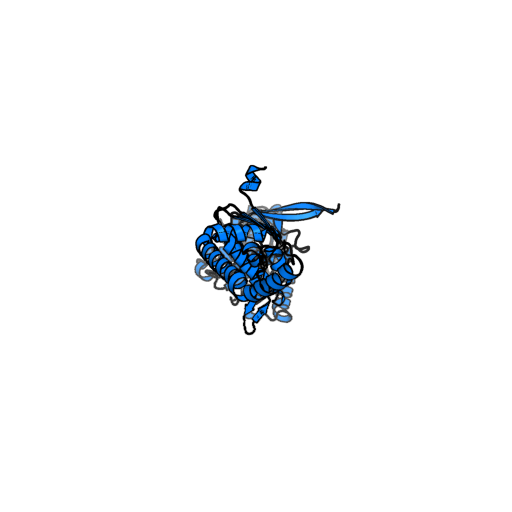1 184 ? -3.616 2.636 -8.783 1.00 80.12 184 ARG A O 1
ATOM 1466 N N . HIS A 1 185 ? -4.170 3.060 -6.658 1.00 84.44 185 HIS A N 1
ATOM 1467 C CA . HIS A 1 185 ? -5.556 3.352 -6.955 1.00 84.44 185 HIS A CA 1
ATOM 1468 C C . HIS A 1 185 ? -5.671 4.683 -7.732 1.00 84.44 185 HIS A C 1
ATOM 1470 O O . HIS A 1 185 ? -5.026 5.665 -7.360 1.00 84.44 185 HIS A O 1
ATOM 1476 N N . PRO A 1 186 ? -6.518 4.795 -8.776 1.00 83.12 186 PRO A N 1
ATOM 1477 C CA . PRO A 1 186 ? -6.625 6.021 -9.582 1.00 83.12 186 PRO A CA 1
ATOM 1478 C C . PRO A 1 186 ? -7.060 7.270 -8.802 1.00 83.12 186 PRO A C 1
ATOM 1480 O O . PRO A 1 186 ? -6.771 8.390 -9.216 1.00 83.12 186 PRO A O 1
ATOM 1483 N N . LYS A 1 187 ? -7.772 7.085 -7.679 1.00 86.44 187 LYS A N 1
ATOM 1484 C CA . LYS A 1 187 ? -8.165 8.179 -6.770 1.00 86.44 187 LYS A CA 1
ATOM 1485 C C . LYS A 1 187 ? -7.045 8.599 -5.805 1.00 86.44 187 LYS A C 1
ATOM 1487 O O . LYS A 1 187 ? -7.204 9.604 -5.119 1.00 86.44 187 LYS A O 1
ATOM 1492 N N . ALA A 1 188 ? -5.953 7.838 -5.715 1.00 89.75 188 ALA A N 1
ATOM 1493 C CA . ALA A 1 188 ? -4.853 8.139 -4.813 1.00 89.75 188 ALA A CA 1
ATOM 1494 C C . ALA A 1 188 ? -3.914 9.194 -5.408 1.00 89.75 188 ALA A C 1
ATOM 1496 O O . ALA A 1 188 ? -3.690 9.256 -6.621 1.00 89.75 188 ALA A O 1
ATOM 1497 N N . GLN A 1 189 ? -3.336 10.002 -4.526 1.00 91.44 189 GLN A N 1
ATOM 1498 C CA . GLN A 1 189 ? -2.297 10.964 -4.859 1.00 91.44 189 GLN A CA 1
ATOM 1499 C C . GLN A 1 189 ? -1.079 10.684 -3.983 1.00 91.44 189 GLN A C 1
ATOM 1501 O O . GLN A 1 189 ? -1.183 10.657 -2.759 1.00 91.44 189 GLN A O 1
ATOM 1506 N N . VA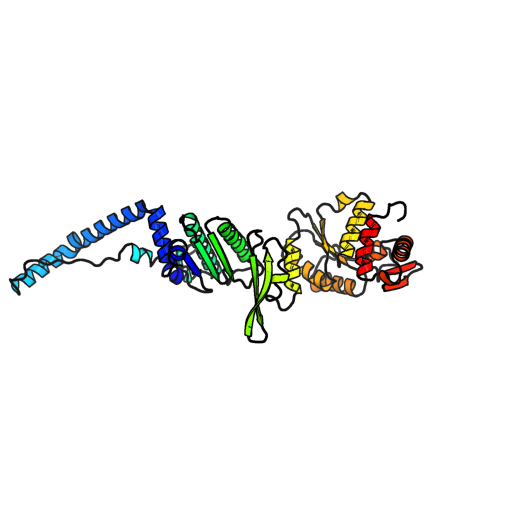L A 1 190 ? 0.069 10.493 -4.623 1.00 87.88 190 VAL A N 1
ATOM 1507 C CA . VAL A 1 190 ? 1.360 10.302 -3.967 1.00 87.88 190 VAL A CA 1
ATOM 1508 C C . VAL A 1 190 ? 2.113 11.624 -4.009 1.00 87.88 190 VAL A C 1
ATOM 1510 O O . VAL A 1 190 ? 2.253 12.236 -5.071 1.00 87.88 190 VAL A O 1
ATOM 1513 N N . VAL A 1 191 ? 2.580 12.077 -2.848 1.00 88.81 191 VAL A N 1
ATOM 1514 C CA . VAL A 1 191 ? 3.310 13.339 -2.688 1.00 88.81 191 VAL A CA 1
ATOM 1515 C C . VAL A 1 191 ? 4.633 13.052 -1.998 1.00 88.81 191 VAL A C 1
ATOM 1517 O O . VAL A 1 191 ? 4.662 12.492 -0.906 1.00 88.81 191 VAL A O 1
ATOM 1520 N N . ALA A 1 192 ? 5.720 13.457 -2.642 1.00 81.75 192 ALA A N 1
ATOM 1521 C CA . ALA A 1 192 ? 7.071 13.328 -2.127 1.00 81.75 192 ALA A CA 1
ATOM 1522 C C . ALA A 1 192 ? 7.473 14.602 -1.390 1.00 81.75 192 ALA A C 1
ATOM 1524 O O . ALA A 1 192 ? 7.323 15.706 -1.925 1.00 81.75 192 ALA A O 1
ATOM 1525 N N . ILE A 1 193 ? 7.986 14.445 -0.173 1.00 82.19 193 ILE A N 1
ATOM 1526 C CA . ILE A 1 193 ? 8.442 15.552 0.666 1.00 82.19 193 ILE A CA 1
ATOM 1527 C C . ILE A 1 193 ? 9.913 15.323 1.006 1.00 82.19 193 ILE A C 1
ATOM 1529 O O . ILE A 1 193 ? 10.275 14.290 1.562 1.00 82.19 193 ILE A O 1
ATOM 1533 N N . GLU A 1 194 ? 10.749 16.314 0.709 1.00 76.12 194 GLU A N 1
ATOM 1534 C CA . GLU A 1 194 ? 12.181 16.319 1.013 1.00 76.12 194 GLU A CA 1
ATOM 1535 C C . GLU A 1 194 ? 12.563 17.592 1.774 1.00 76.12 194 GLU A C 1
ATOM 1537 O O . GLU A 1 194 ? 11.894 18.622 1.676 1.00 76.12 194 GLU A O 1
ATOM 1542 N N . LYS A 1 195 ? 13.659 17.545 2.537 1.00 75.69 195 LYS A N 1
ATOM 1543 C CA . LYS A 1 195 ? 14.248 18.757 3.118 1.00 75.69 195 LYS A CA 1
ATOM 1544 C C . LYS A 1 195 ? 15.149 19.427 2.086 1.00 75.69 195 LYS A C 1
ATOM 1546 O O . LYS A 1 195 ? 16.051 18.787 1.553 1.00 75.69 195 LYS A O 1
ATOM 1551 N N . SER A 1 196 ? 14.935 20.718 1.851 1.00 75.56 196 SER A N 1
ATOM 1552 C CA . SER A 1 196 ? 15.855 21.544 1.072 1.00 75.56 196 SER A CA 1
ATOM 1553 C C . SER A 1 196 ? 17.213 21.671 1.774 1.00 75.56 196 SER A C 1
ATOM 1555 O O . SER A 1 196 ? 17.353 21.350 2.959 1.00 75.56 196 SER A O 1
ATOM 1557 N N . SER A 1 197 ? 18.212 22.197 1.058 1.00 76.25 197 SER A N 1
ATOM 1558 C CA . SER A 1 197 ? 19.540 22.519 1.610 1.00 76.25 197 SER A CA 1
ATOM 1559 C C . SER A 1 197 ? 19.483 23.388 2.870 1.00 76.25 197 SER A C 1
ATOM 1561 O O . SER A 1 197 ? 20.367 23.298 3.717 1.00 76.25 197 SER A O 1
ATOM 1563 N N . ASP A 1 198 ? 18.419 24.177 3.016 1.00 81.62 198 ASP A N 1
ATOM 1564 C CA . ASP A 1 198 ? 18.220 25.123 4.115 1.00 81.62 198 ASP A CA 1
ATOM 1565 C C . ASP A 1 198 ? 17.402 24.509 5.271 1.00 81.62 198 ASP A C 1
ATOM 1567 O O . ASP A 1 198 ? 17.021 25.198 6.216 1.00 81.62 198 ASP A O 1
ATOM 1571 N N . GLY A 1 199 ? 17.109 23.203 5.205 1.00 77.31 199 GLY A N 1
ATOM 1572 C CA . GLY A 1 199 ? 16.394 22.449 6.238 1.00 77.31 199 GLY A CA 1
ATOM 1573 C C . GLY A 1 199 ? 14.869 22.590 6.210 1.00 77.31 199 GLY A C 1
ATOM 1574 O O . GLY A 1 199 ? 14.201 22.096 7.121 1.00 77.31 199 GLY A O 1
ATOM 1575 N N . ILE A 1 200 ? 14.310 23.231 5.180 1.00 84.00 200 ILE A N 1
ATOM 1576 C CA . ILE A 1 200 ? 12.868 23.462 5.022 1.00 84.00 200 ILE A CA 1
ATOM 1577 C C . ILE A 1 200 ? 12.250 22.301 4.234 1.00 84.00 200 ILE A C 1
ATOM 1579 O O . ILE A 1 200 ? 12.746 21.946 3.168 1.00 84.00 200 ILE A O 1
ATOM 1583 N N . SER A 1 201 ? 11.157 21.718 4.731 1.00 83.50 201 SER A N 1
ATOM 1584 C CA . SER A 1 201 ? 10.416 20.686 3.996 1.00 83.50 201 SER A CA 1
ATOM 1585 C C . SER A 1 201 ? 9.738 21.277 2.757 1.00 83.50 201 SER A C 1
ATOM 1587 O O . SER A 1 201 ? 8.973 22.236 2.863 1.00 83.50 201 SER A O 1
ATOM 1589 N N . ALA A 1 202 ? 9.987 20.683 1.594 1.00 82.00 202 ALA A N 1
ATOM 1590 C CA . ALA A 1 202 ? 9.424 21.079 0.312 1.00 82.00 202 ALA A CA 1
ATOM 1591 C C . ALA A 1 202 ? 8.871 19.858 -0.434 1.00 82.00 202 ALA A C 1
ATOM 1593 O O . ALA A 1 202 ? 9.378 18.745 -0.301 1.00 82.00 202 ALA A O 1
ATOM 1594 N N . VAL A 1 203 ? 7.826 20.077 -1.235 1.00 85.06 203 VAL A N 1
ATOM 1595 C CA . VAL A 1 203 ? 7.318 19.055 -2.157 1.00 85.06 203 VAL A CA 1
ATOM 1596 C C . VAL A 1 203 ? 8.279 18.964 -3.337 1.00 85.06 203 VAL A C 1
ATOM 1598 O O . VAL A 1 203 ? 8.477 19.952 -4.042 1.00 85.06 203 VAL A O 1
ATOM 1601 N N . CYS A 1 204 ? 8.872 17.793 -3.547 1.00 74.81 204 CYS A N 1
ATOM 1602 C CA . CYS A 1 204 ? 9.822 17.546 -4.636 1.00 74.81 204 CYS A CA 1
ATOM 1603 C C . CYS A 1 204 ? 9.192 16.801 -5.822 1.00 74.81 204 CYS A C 1
ATOM 1605 O O . CYS A 1 204 ? 9.726 16.850 -6.928 1.00 74.81 204 CYS A O 1
ATOM 1607 N N . GLY A 1 205 ? 8.032 16.169 -5.624 1.00 75.81 205 GLY A N 1
ATOM 1608 C CA . GLY A 1 205 ? 7.352 15.421 -6.672 1.00 75.81 205 GLY A CA 1
ATOM 1609 C C . GLY A 1 205 ? 5.937 15.006 -6.298 1.00 75.81 205 GLY A C 1
ATOM 1610 O O . GLY A 1 205 ? 5.586 14.886 -5.124 1.00 75.81 205 GLY A O 1
ATOM 1611 N N . THR A 1 206 ? 5.111 14.781 -7.317 1.00 83.38 206 THR A N 1
ATOM 1612 C CA . THR A 1 206 ? 3.744 14.274 -7.160 1.00 83.38 206 THR A CA 1
ATOM 1613 C C . THR A 1 206 ? 3.421 13.301 -8.280 1.00 83.38 206 THR A C 1
ATOM 1615 O O . THR A 1 206 ? 3.787 13.559 -9.426 1.00 83.38 206 THR A O 1
ATOM 1618 N N . ALA A 1 207 ? 2.691 12.237 -7.969 1.00 79.88 207 ALA A N 1
ATOM 1619 C CA . ALA A 1 207 ? 2.168 11.291 -8.950 1.00 79.88 207 ALA A CA 1
ATOM 1620 C C . ALA A 1 207 ? 0.737 10.890 -8.576 1.00 79.88 207 ALA A C 1
ATOM 1622 O O . ALA A 1 207 ? 0.380 10.857 -7.395 1.00 79.88 207 ALA A O 1
ATOM 1623 N N . ARG A 1 208 ? -0.103 10.588 -9.568 1.00 85.12 208 ARG A N 1
ATOM 1624 C CA . ARG A 1 208 ? -1.355 9.863 -9.296 1.00 85.12 208 ARG A CA 1
ATOM 1625 C C . ARG A 1 208 ? -1.030 8.399 -9.024 1.00 85.12 208 ARG A C 1
ATOM 1627 O O . ARG A 1 208 ? -0.085 7.883 -9.606 1.00 85.12 208 ARG A O 1
ATOM 1634 N N . GLY A 1 209 ? -1.837 7.715 -8.215 1.00 79.50 209 GLY A N 1
ATOM 1635 C CA . GLY A 1 209 ? -1.604 6.295 -7.911 1.00 79.50 209 GLY A CA 1
ATOM 1636 C C . GLY A 1 209 ? -1.565 5.405 -9.162 1.00 79.50 209 GLY A C 1
ATOM 1637 O O . GLY A 1 209 ? -0.824 4.434 -9.233 1.00 79.50 209 GLY A O 1
ATOM 1638 N N . SER A 1 210 ? -2.323 5.758 -10.203 1.00 78.75 210 SER A N 1
ATOM 1639 C CA . SER A 1 210 ? -2.321 5.027 -11.478 1.00 78.75 210 SER A CA 1
ATOM 1640 C C . SER A 1 210 ? -1.122 5.333 -12.390 1.00 78.75 210 SER A C 1
ATOM 1642 O O . SER A 1 210 ? -1.034 4.768 -13.479 1.00 78.75 210 SER A O 1
ATOM 1644 N N . GLU A 1 211 ? -0.255 6.273 -12.018 1.00 73.06 211 GLU A N 1
ATOM 1645 C CA . GLU A 1 211 ? 0.904 6.708 -12.803 1.00 73.06 211 GLU A CA 1
ATOM 1646 C C . GLU A 1 211 ? 2.205 6.138 -12.214 1.00 73.06 211 GLU A C 1
ATOM 1648 O O . GLU A 1 211 ? 2.251 5.780 -11.038 1.00 73.06 211 GLU A O 1
ATOM 1653 N N . PRO A 1 212 ? 3.299 6.060 -12.995 1.00 66.19 212 PRO A N 1
ATOM 1654 C CA . PRO A 1 212 ? 4.596 5.668 -12.455 1.00 66.19 212 PRO A CA 1
ATOM 1655 C C . PRO A 1 212 ? 5.015 6.581 -11.294 1.00 66.19 212 PRO A C 1
ATOM 1657 O O . PRO A 1 212 ? 5.082 7.799 -11.453 1.00 66.19 212 PRO A O 1
ATOM 1660 N N . HIS A 1 213 ? 5.366 6.001 -10.145 1.00 66.38 213 HIS A N 1
ATOM 1661 C CA . HIS A 1 213 ? 5.719 6.763 -8.942 1.00 66.38 213 HIS A CA 1
ATOM 1662 C C . HIS A 1 213 ? 7.148 7.319 -8.955 1.00 66.38 213 HIS A C 1
ATOM 1664 O O . HIS A 1 21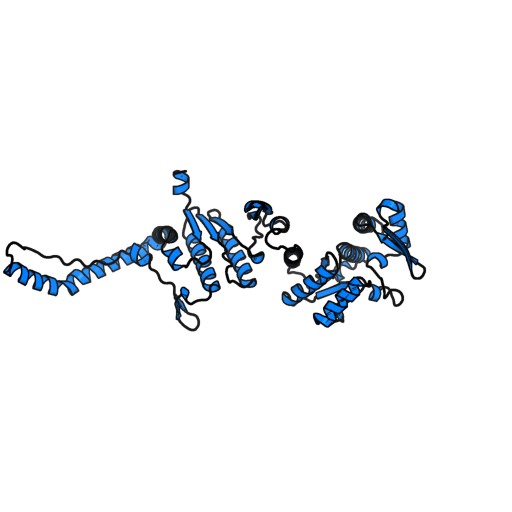3 ? 7.518 8.065 -8.052 1.00 66.38 213 HIS A O 1
ATOM 1670 N N . SER A 1 214 ? 7.952 7.019 -9.982 1.00 58.62 214 SER A N 1
ATOM 1671 C CA . SER A 1 214 ? 9.328 7.520 -10.113 1.00 58.62 214 SER A CA 1
ATOM 1672 C C . SER A 1 214 ? 9.520 9.035 -9.884 1.00 58.62 214 SER A C 1
ATOM 1674 O O . SER A 1 214 ? 10.511 9.377 -9.238 1.00 58.62 214 SER A O 1
ATOM 1676 N N . PRO A 1 215 ? 8.607 9.949 -10.293 1.00 59.25 215 PRO A N 1
ATOM 1677 C CA . PRO A 1 215 ? 8.738 11.378 -9.991 1.00 59.25 215 PRO A CA 1
ATOM 1678 C C . PRO A 1 215 ? 8.538 11.710 -8.507 1.00 59.25 215 PRO A C 1
ATOM 1680 O O . PRO A 1 215 ? 9.008 12.743 -8.053 1.00 59.25 215 PRO A O 1
ATOM 1683 N N . ALA A 1 216 ? 7.835 10.855 -7.758 1.00 58.00 216 ALA A N 1
ATOM 1684 C CA . ALA A 1 216 ? 7.544 11.011 -6.333 1.00 58.00 216 ALA A CA 1
ATOM 1685 C C . ALA A 1 216 ? 8.417 10.108 -5.428 1.00 58.00 216 ALA A C 1
ATOM 1687 O O . ALA A 1 216 ? 8.311 10.145 -4.207 1.00 58.00 216 ALA A O 1
ATOM 1688 N N . LEU A 1 217 ? 9.292 9.285 -6.010 1.00 55.06 217 LEU A N 1
ATOM 1689 C CA . LEU A 1 217 ? 10.163 8.352 -5.286 1.00 55.06 217 LEU A CA 1
ATOM 1690 C C . LEU A 1 217 ? 11.632 8.795 -5.232 1.00 55.06 217 LEU A C 1
ATOM 1692 O O . LEU A 1 217 ? 12.448 8.105 -4.621 1.00 55.06 217 LEU A O 1
ATOM 1696 N N . SER A 1 218 ? 11.975 9.941 -5.831 1.00 50.88 218 SER A N 1
ATOM 1697 C CA . SER A 1 218 ? 13.348 10.467 -5.889 1.00 50.88 218 SER A CA 1
ATOM 1698 C C . SER A 1 218 ? 13.978 10.706 -4.513 1.00 50.88 218 SER A C 1
ATOM 1700 O O . SER A 1 218 ? 15.187 10.553 -4.374 1.00 50.88 218 SER A O 1
ATOM 1702 N N . GLY A 1 219 ? 13.169 11.037 -3.502 1.00 48.28 219 GLY A N 1
ATOM 1703 C CA . GLY A 1 219 ? 13.640 11.403 -2.161 1.00 48.28 219 GLY A CA 1
ATOM 1704 C C . GLY A 1 219 ? 13.802 10.261 -1.168 1.00 48.28 219 GLY A C 1
ATOM 1705 O O . GLY A 1 219 ? 14.556 10.392 -0.205 1.00 48.28 219 GLY A O 1
ATOM 1706 N N . LEU A 1 220 ? 13.119 9.133 -1.386 1.00 45.31 220 LEU A N 1
ATOM 1707 C CA . LEU A 1 220 ? 13.172 7.974 -0.484 1.00 45.31 220 LEU A CA 1
ATOM 1708 C C . LEU A 1 220 ? 14.435 7.129 -0.689 1.00 45.31 220 LEU A C 1
ATOM 1710 O O . LEU A 1 220 ? 14.850 6.400 0.209 1.00 45.31 220 LEU A O 1
ATOM 1714 N N . PHE A 1 221 ? 15.078 7.249 -1.851 1.00 45.91 221 PHE A N 1
ATOM 1715 C CA . PHE A 1 221 ? 16.241 6.452 -2.215 1.00 45.91 221 PHE A CA 1
ATOM 1716 C C . PHE A 1 221 ? 17.316 7.352 -2.824 1.00 45.91 221 PHE A C 1
ATOM 1718 O O . PHE A 1 221 ? 17.141 7.882 -3.915 1.00 45.91 221 PHE A O 1
ATOM 1725 N N . ARG A 1 222 ? 18.462 7.488 -2.137 1.00 43.84 222 ARG A N 1
ATOM 1726 C CA . ARG A 1 222 ? 19.640 8.217 -2.658 1.00 43.84 222 ARG A CA 1
ATOM 1727 C C . ARG A 1 222 ? 20.147 7.659 -3.993 1.00 43.84 222 ARG A C 1
ATOM 1729 O O . ARG A 1 222 ? 20.771 8.398 -4.744 1.00 43.84 222 ARG A O 1
ATOM 1736 N N . ASP A 1 223 ? 19.860 6.388 -4.279 1.00 45.28 223 ASP A N 1
ATOM 1737 C CA . ASP A 1 223 ? 20.144 5.733 -5.553 1.00 45.28 223 ASP A CA 1
ATOM 1738 C C . ASP A 1 223 ? 18.841 5.394 -6.291 1.00 45.28 223 ASP A C 1
ATOM 1740 O O . ASP A 1 223 ? 18.092 4.492 -5.910 1.00 45.28 223 ASP A O 1
ATOM 1744 N N . LEU A 1 224 ? 18.612 6.080 -7.414 1.00 45.97 224 LEU A N 1
ATOM 1745 C CA . LEU A 1 224 ? 17.466 5.917 -8.325 1.00 45.97 224 LEU A CA 1
ATOM 1746 C C . LEU A 1 224 ? 17.340 4.509 -8.948 1.00 45.97 224 LEU A C 1
ATOM 1748 O O . LEU A 1 224 ? 16.389 4.247 -9.689 1.00 45.97 224 LEU A O 1
ATOM 1752 N N . ALA A 1 225 ? 18.295 3.611 -8.696 1.00 48.50 225 ALA A N 1
ATOM 1753 C CA . ALA A 1 225 ? 18.321 2.264 -9.251 1.00 48.50 225 ALA A CA 1
ATOM 1754 C C . ALA A 1 225 ? 17.250 1.356 -8.623 1.00 48.50 225 ALA A C 1
ATOM 1756 O O . ALA A 1 225 ? 16.537 0.673 -9.347 1.00 48.50 225 ALA A O 1
ATOM 1757 N N . VAL A 1 226 ? 17.076 1.373 -7.299 1.00 51.25 226 VAL A N 1
ATOM 1758 C CA . VAL A 1 226 ? 16.223 0.394 -6.592 1.00 51.25 226 VAL A CA 1
ATOM 1759 C C . VAL A 1 226 ? 14.715 0.595 -6.849 1.00 51.25 226 VAL A C 1
ATOM 1761 O O . VAL A 1 226 ? 14.038 -0.390 -7.148 1.00 51.25 226 VAL A O 1
ATOM 1764 N N . PRO A 1 227 ? 14.162 1.825 -6.850 1.00 46.25 227 PRO A N 1
ATOM 1765 C CA . PRO A 1 227 ? 12.731 2.041 -7.111 1.00 46.25 227 PRO A CA 1
ATOM 1766 C C . PRO A 1 227 ? 12.313 1.704 -8.545 1.00 46.25 227 PRO A C 1
ATOM 1768 O O . PRO A 1 227 ? 11.281 1.076 -8.761 1.00 46.25 227 PRO A O 1
ATOM 1771 N N . ARG A 1 228 ? 13.151 2.044 -9.536 1.00 50.62 228 ARG A N 1
ATOM 1772 C CA . ARG A 1 228 ? 12.902 1.714 -10.952 1.00 50.62 228 ARG A CA 1
ATOM 1773 C C . ARG A 1 228 ? 12.858 0.204 -11.194 1.00 50.62 228 ARG A C 1
ATOM 1775 O O . ARG A 1 228 ? 12.157 -0.259 -12.091 1.00 50.62 228 ARG A O 1
ATOM 1782 N N . LEU A 1 229 ? 13.604 -0.560 -10.401 1.00 53.56 229 LEU A N 1
ATOM 1783 C CA . LEU A 1 229 ? 13.640 -2.018 -10.482 1.00 53.56 229 LEU A CA 1
ATOM 1784 C C . LEU A 1 229 ? 12.394 -2.659 -9.858 1.00 53.56 229 LEU A C 1
ATOM 1786 O O . LEU A 1 229 ? 11.872 -3.619 -10.426 1.00 53.56 229 LEU A O 1
ATOM 1790 N N . LEU A 1 230 ? 11.876 -2.091 -8.762 1.00 54.69 230 LEU A N 1
ATOM 1791 C CA . LEU A 1 230 ? 10.599 -2.496 -8.162 1.00 54.69 230 LEU A CA 1
ATOM 1792 C C . LEU A 1 230 ? 9.409 -2.164 -9.079 1.00 54.69 230 LEU A C 1
ATOM 1794 O O . LEU A 1 230 ? 8.542 -3.011 -9.284 1.00 54.69 230 LEU A O 1
ATOM 1798 N N . ASP A 1 231 ? 9.380 -0.989 -9.715 1.00 55.84 231 ASP A N 1
ATOM 1799 C CA . ASP A 1 231 ? 8.324 -0.630 -10.678 1.00 55.84 231 ASP A CA 1
ATOM 1800 C C . ASP A 1 231 ? 8.274 -1.606 -11.869 1.00 55.84 231 ASP A C 1
ATOM 1802 O O . ASP A 1 231 ? 7.201 -2.034 -12.292 1.00 55.84 231 ASP A O 1
ATOM 1806 N N . ARG A 1 232 ? 9.438 -2.038 -12.367 1.00 57.78 232 ARG A N 1
ATOM 1807 C CA . ARG A 1 232 ? 9.551 -3.000 -13.477 1.00 57.78 232 ARG A CA 1
ATOM 1808 C C . ARG A 1 232 ? 9.165 -4.438 -13.119 1.00 57.78 232 ARG A C 1
ATOM 1810 O O . ARG A 1 232 ? 8.790 -5.199 -14.006 1.00 57.78 232 ARG A O 1
ATOM 1817 N N . TYR A 1 233 ? 9.232 -4.831 -11.847 1.00 56.66 233 TYR A N 1
ATOM 1818 C CA . TYR A 1 233 ? 8.613 -6.084 -11.397 1.00 56.66 233 TYR A CA 1
ATOM 1819 C C . TYR A 1 233 ? 7.088 -6.016 -11.556 1.00 56.66 233 TYR A C 1
ATOM 1821 O O . TYR A 1 233 ? 6.454 -6.927 -12.087 1.00 56.66 233 TYR A O 1
ATOM 1829 N N . ASN A 1 234 ? 6.506 -4.882 -11.170 1.00 53.06 234 ASN A N 1
ATOM 1830 C CA . ASN A 1 234 ? 5.062 -4.670 -11.178 1.00 53.06 234 ASN A CA 1
ATOM 1831 C C . ASN A 1 234 ? 4.459 -4.518 -12.583 1.00 53.06 234 ASN A C 1
ATOM 1833 O O . ASN A 1 234 ? 3.248 -4.662 -12.741 1.00 53.06 234 ASN A O 1
ATOM 1837 N N . THR A 1 235 ? 5.275 -4.274 -13.614 1.00 63.34 235 THR A N 1
ATOM 1838 C CA . THR A 1 235 ? 4.821 -4.263 -15.014 1.00 63.34 235 THR A CA 1
ATOM 1839 C C . THR A 1 235 ? 4.645 -5.655 -15.616 1.00 63.34 235 THR A C 1
ATOM 1841 O O . THR A 1 235 ? 4.119 -5.759 -16.722 1.00 63.34 235 THR A O 1
ATOM 1844 N N . ILE A 1 236 ? 5.070 -6.721 -14.929 1.00 73.94 236 ILE A N 1
ATOM 1845 C CA . ILE A 1 236 ? 4.994 -8.093 -15.442 1.00 73.94 236 ILE A CA 1
ATOM 1846 C C . ILE A 1 236 ? 3.561 -8.621 -15.267 1.00 73.94 236 ILE A C 1
ATOM 1848 O O . ILE A 1 236 ? 3.134 -8.874 -14.138 1.00 73.94 236 ILE A O 1
ATOM 1852 N N . PRO A 1 237 ? 2.803 -8.866 -16.355 1.00 72.62 237 PRO A N 1
ATOM 1853 C CA . PRO A 1 237 ? 1.436 -9.360 -16.246 1.00 72.62 237 PRO A CA 1
ATOM 1854 C C . PRO A 1 237 ? 1.382 -10.720 -15.550 1.00 72.62 237 PRO A C 1
ATOM 1856 O O . PRO A 1 237 ? 2.201 -11.601 -15.836 1.00 72.62 237 PRO A O 1
ATOM 1859 N N . ALA A 1 238 ? 0.368 -10.938 -14.707 1.00 68.44 238 ALA A N 1
ATOM 1860 C CA . ALA A 1 238 ? 0.156 -12.215 -14.022 1.00 68.44 238 ALA A CA 1
ATOM 1861 C C . ALA A 1 238 ? -0.037 -13.405 -14.987 1.00 68.44 238 ALA A C 1
ATOM 1863 O O . ALA A 1 238 ? 0.242 -14.547 -14.634 1.00 68.44 238 ALA A O 1
ATOM 1864 N N . THR A 1 239 ? -0.472 -13.123 -16.217 1.00 73.00 239 THR A N 1
ATOM 1865 C CA . THR A 1 239 ? -0.686 -14.087 -17.305 1.00 73.00 239 THR A CA 1
ATOM 1866 C C . THR A 1 239 ? 0.601 -14.538 -18.004 1.00 73.00 239 THR A C 1
ATOM 1868 O O . THR A 1 239 ? 0.554 -15.409 -18.874 1.00 73.00 239 THR A O 1
ATOM 1871 N N . SER A 1 240 ? 1.753 -13.965 -17.649 1.00 82.12 240 SER A N 1
ATOM 1872 C CA . SER A 1 240 ? 3.038 -14.308 -18.264 1.00 82.12 240 SER A CA 1
ATOM 1873 C C . SER A 1 240 ? 3.512 -15.684 -17.793 1.00 82.12 240 SER A C 1
ATOM 1875 O O . SER A 1 240 ? 3.691 -15.918 -16.599 1.00 82.12 240 SER A O 1
ATOM 1877 N N . ARG A 1 241 ? 3.756 -16.588 -18.745 1.00 86.19 241 ARG A N 1
ATOM 1878 C CA . ARG A 1 241 ? 4.313 -17.932 -18.530 1.00 86.19 241 ARG A CA 1
ATOM 1879 C C . ARG A 1 241 ? 5.823 -17.920 -18.288 1.00 86.19 241 ARG A C 1
ATOM 1881 O O . ARG A 1 241 ? 6.345 -18.892 -17.759 1.00 86.19 241 ARG A O 1
ATOM 1888 N N . GLY A 1 242 ? 6.515 -16.851 -18.677 1.00 89.38 242 GLY A N 1
ATOM 1889 C CA . GLY A 1 242 ? 7.946 -16.669 -18.447 1.00 89.38 242 GLY A CA 1
ATOM 1890 C C . GLY A 1 242 ? 8.395 -15.238 -18.720 1.00 89.38 242 GLY A C 1
ATOM 1891 O O . GLY A 1 242 ? 7.626 -14.429 -19.247 1.00 89.38 242 GLY A O 1
ATOM 1892 N N . ILE A 1 243 ? 9.626 -14.919 -18.330 1.00 92.62 243 ILE A N 1
ATOM 1893 C CA . ILE A 1 243 ? 10.175 -13.559 -18.380 1.00 92.62 243 ILE A CA 1
ATOM 1894 C C . ILE A 1 243 ? 11.496 -13.595 -19.146 1.00 92.62 243 ILE A C 1
ATOM 1896 O O . ILE A 1 243 ? 12.349 -14.429 -18.857 1.00 92.62 243 ILE A O 1
ATOM 1900 N N . LEU A 1 244 ? 11.668 -12.697 -20.115 1.00 93.88 244 LEU A N 1
ATOM 1901 C CA . LEU A 1 244 ? 12.920 -12.501 -20.841 1.00 93.88 244 LEU A CA 1
ATOM 1902 C C . LEU A 1 244 ? 13.478 -11.117 -20.510 1.00 93.88 244 LEU A C 1
ATOM 1904 O O . LEU A 1 244 ? 12.911 -10.113 -20.932 1.00 93.88 244 LEU A O 1
ATOM 1908 N N . LEU A 1 245 ? 14.590 -11.054 -19.783 1.00 92.94 245 LEU A N 1
ATOM 1909 C CA . LEU A 1 245 ? 15.313 -9.806 -19.570 1.00 92.94 245 LEU A CA 1
ATOM 1910 C C . LEU A 1 245 ? 16.216 -9.527 -20.766 1.00 92.94 245 LEU A C 1
ATOM 1912 O O . LEU A 1 245 ? 16.968 -10.402 -21.197 1.00 92.94 245 LEU A O 1
ATOM 1916 N N . VAL A 1 246 ? 16.163 -8.293 -21.251 1.00 92.75 246 VAL A N 1
ATOM 1917 C CA . VAL A 1 246 ? 17.033 -7.791 -22.319 1.00 92.75 246 VAL A CA 1
ATOM 1918 C C . VAL A 1 246 ? 17.711 -6.501 -21.874 1.00 92.75 246 VAL A C 1
ATOM 1920 O O . VAL A 1 246 ? 17.215 -5.822 -20.969 1.00 92.75 246 VAL A O 1
ATOM 1923 N N . GLU A 1 247 ? 18.858 -6.176 -22.465 1.00 84.88 247 GLU A N 1
ATOM 1924 C CA . GLU A 1 247 ? 19.695 -5.056 -22.027 1.00 84.88 247 GLU A CA 1
ATOM 1925 C C . GLU A 1 247 ? 19.034 -3.686 -22.220 1.00 84.88 247 GLU A C 1
ATOM 1927 O O . GLU A 1 247 ? 19.166 -2.831 -21.339 1.00 84.88 247 GLU A O 1
ATOM 1932 N N . GLY A 1 248 ? 18.291 -3.499 -23.318 1.00 85.19 248 GLY A N 1
ATOM 1933 C CA . GLY A 1 248 ? 17.681 -2.226 -23.689 1.00 85.19 248 GLY A CA 1
ATOM 1934 C C . GLY A 1 248 ? 16.302 -2.329 -24.346 1.00 85.19 248 GLY A C 1
ATOM 1935 O O . GLY A 1 248 ? 15.795 -3.398 -24.684 1.00 85.19 248 GLY A O 1
ATOM 1936 N N . ALA A 1 249 ? 15.671 -1.169 -24.552 1.00 83.62 249 ALA A N 1
ATOM 1937 C CA . ALA A 1 249 ? 14.390 -1.062 -25.262 1.00 83.62 249 ALA A CA 1
ATOM 1938 C C . ALA A 1 249 ? 14.506 -1.418 -26.758 1.00 83.62 249 ALA A C 1
ATOM 1940 O O . ALA A 1 249 ? 13.541 -1.883 -27.370 1.00 83.62 249 ALA A O 1
ATOM 1941 N N . SER A 1 250 ? 15.692 -1.232 -27.346 1.00 84.38 250 SER A N 1
ATOM 1942 C CA . SER A 1 250 ? 16.011 -1.651 -28.715 1.00 84.38 250 SER A CA 1
ATOM 1943 C C . SER A 1 250 ? 15.848 -3.159 -28.892 1.00 84.38 250 SER A C 1
ATOM 1945 O O . SER A 1 250 ? 15.196 -3.591 -29.841 1.00 84.38 250 SER A O 1
ATOM 1947 N N . ASP A 1 251 ? 16.355 -3.956 -27.951 1.00 88.94 251 ASP A N 1
ATOM 1948 C CA . ASP A 1 251 ? 16.259 -5.417 -27.967 1.00 88.94 251 ASP A CA 1
ATOM 1949 C C . ASP A 1 251 ? 14.810 -5.895 -27.973 1.00 88.94 251 ASP A C 1
ATOM 1951 O O . ASP A 1 251 ? 14.403 -6.708 -28.807 1.00 88.94 251 ASP A O 1
ATOM 1955 N N . GLU A 1 252 ? 14.000 -5.344 -27.066 1.00 91.00 252 GLU A N 1
ATOM 1956 C CA . GLU A 1 252 ? 12.576 -5.651 -26.982 1.00 91.00 252 GLU A CA 1
ATOM 1957 C C . GLU A 1 252 ? 11.876 -5.341 -28.311 1.00 91.00 252 GLU A C 1
ATOM 1959 O O . GLU A 1 252 ? 11.102 -6.157 -28.829 1.00 91.00 252 GLU A O 1
ATOM 1964 N N . ALA A 1 253 ? 12.158 -4.168 -28.883 1.00 88.12 253 ALA A N 1
ATOM 1965 C CA . ALA A 1 253 ? 11.579 -3.756 -30.147 1.00 88.12 253 ALA A CA 1
ATOM 1966 C C . ALA A 1 253 ? 11.994 -4.695 -31.288 1.00 88.12 253 ALA A C 1
ATOM 1968 O O . ALA A 1 253 ? 11.132 -5.099 -32.072 1.00 88.12 253 ALA A O 1
ATOM 1969 N N . PHE A 1 254 ? 13.268 -5.082 -31.369 1.00 88.75 254 PHE A N 1
ATOM 1970 C CA . PHE A 1 254 ? 13.777 -5.977 -32.408 1.00 88.75 254 PHE A CA 1
ATOM 1971 C C . PHE A 1 254 ? 13.172 -7.373 -32.321 1.00 88.75 254 PHE A C 1
ATOM 1973 O O . PHE A 1 254 ? 12.718 -7.888 -33.342 1.00 88.75 254 PHE A O 1
ATOM 1980 N N . ILE A 1 255 ? 13.076 -7.956 -31.124 1.00 88.69 255 ILE A N 1
ATOM 1981 C CA . ILE A 1 255 ? 12.462 -9.276 -30.929 1.00 88.69 255 ILE A CA 1
ATOM 1982 C C . ILE A 1 255 ? 10.987 -9.244 -31.346 1.00 88.69 255 ILE A C 1
ATOM 1984 O O . ILE A 1 255 ? 10.530 -10.119 -32.083 1.00 88.69 255 ILE A O 1
ATOM 1988 N N . LYS A 1 256 ? 10.241 -8.208 -30.934 1.00 88.81 256 LYS A N 1
ATOM 1989 C CA . LYS A 1 256 ? 8.828 -8.043 -31.311 1.00 88.81 256 LYS A CA 1
ATOM 1990 C C . LYS A 1 256 ? 8.658 -7.866 -32.822 1.00 88.81 256 LYS A C 1
ATOM 1992 O O . LYS A 1 256 ? 7.815 -8.533 -33.413 1.00 88.81 256 LYS A O 1
ATOM 1997 N N . ILE A 1 257 ? 9.474 -7.018 -33.452 1.00 87.00 257 ILE A N 1
ATOM 1998 C CA . ILE A 1 257 ? 9.439 -6.792 -34.906 1.00 87.00 257 ILE A CA 1
ATOM 1999 C C . ILE A 1 257 ? 9.785 -8.076 -35.665 1.00 87.00 257 ILE A C 1
ATOM 2001 O O . ILE A 1 257 ? 9.114 -8.397 -36.646 1.00 87.00 257 ILE A O 1
ATOM 2005 N N . ALA A 1 258 ? 10.800 -8.819 -35.222 1.00 84.62 258 ALA A N 1
ATOM 2006 C CA . ALA A 1 258 ? 11.178 -10.091 -35.825 1.00 84.62 258 ALA A CA 1
ATOM 2007 C C . ALA A 1 258 ? 10.033 -11.109 -35.732 1.00 84.62 258 ALA A C 1
ATOM 2009 O O . ALA A 1 258 ? 9.697 -11.737 -36.735 1.00 84.62 258 ALA A O 1
ATOM 2010 N N . ALA A 1 259 ? 9.384 -11.217 -34.568 1.00 87.00 259 ALA A N 1
ATOM 2011 C CA . ALA A 1 259 ? 8.247 -12.110 -34.373 1.00 87.00 259 ALA A CA 1
ATOM 2012 C C . ALA A 1 259 ? 7.057 -11.768 -35.288 1.00 87.00 259 ALA A C 1
ATOM 2014 O O . ALA A 1 259 ? 6.434 -12.668 -35.856 1.00 87.00 259 ALA A O 1
ATOM 2015 N N . ASP A 1 260 ? 6.780 -10.475 -35.479 1.00 85.62 260 ASP A N 1
ATOM 2016 C CA . ASP A 1 260 ? 5.714 -10.001 -36.366 1.00 85.62 260 ASP A CA 1
ATOM 2017 C C . ASP A 1 260 ? 6.055 -10.273 -37.842 1.00 85.62 260 ASP A C 1
ATOM 2019 O O . ASP A 1 260 ? 5.234 -10.787 -38.599 1.00 85.62 260 ASP A O 1
ATOM 2023 N N . LYS A 1 261 ? 7.294 -9.988 -38.258 1.00 82.81 261 LYS A N 1
ATOM 2024 C CA . LYS A 1 261 ? 7.780 -10.178 -39.637 1.00 82.81 261 LYS A CA 1
ATOM 2025 C C . LYS A 1 261 ? 7.849 -11.642 -40.060 1.00 82.81 261 LYS A C 1
ATOM 2027 O O . LYS A 1 261 ? 7.599 -11.948 -41.224 1.00 82.81 261 LYS A O 1
ATOM 2032 N N . LEU A 1 262 ? 8.209 -12.526 -39.132 1.00 83.75 262 LEU A N 1
ATOM 2033 C CA . LEU A 1 262 ? 8.337 -13.965 -39.359 1.00 83.75 262 LEU A CA 1
ATOM 2034 C C . LEU A 1 262 ? 7.020 -14.724 -39.128 1.00 83.75 262 LEU A C 1
ATOM 2036 O O . LEU A 1 262 ? 7.012 -15.950 -39.209 1.00 83.75 262 LEU A O 1
ATOM 2040 N N . ASN A 1 263 ? 5.912 -14.020 -38.853 1.00 84.44 263 ASN A N 1
ATOM 2041 C CA . ASN A 1 263 ? 4.608 -14.604 -38.519 1.00 84.44 263 ASN A CA 1
ATOM 2042 C C . ASN A 1 263 ? 4.674 -15.631 -37.371 1.00 84.44 263 ASN A C 1
ATOM 2044 O O . ASN A 1 263 ? 3.926 -16.607 -37.354 1.00 84.44 263 ASN A O 1
ATOM 2048 N N . CYS A 1 264 ? 5.563 -15.420 -36.397 1.00 85.69 264 CYS A N 1
ATOM 2049 C CA . CYS A 1 264 ? 5.770 -16.322 -35.261 1.00 85.69 264 CYS A CA 1
ATOM 2050 C C . CYS A 1 264 ? 5.438 -15.661 -33.918 1.00 85.69 264 CYS A C 1
ATOM 2052 O O . CYS A 1 264 ? 5.974 -16.037 -32.876 1.00 85.69 264 CYS A O 1
ATOM 2054 N N . ARG A 1 265 ? 4.511 -14.694 -33.923 1.00 83.69 265 ARG A N 1
ATOM 2055 C CA . ARG A 1 265 ? 4.086 -13.978 -32.713 1.00 83.69 265 ARG A CA 1
ATOM 2056 C C . ARG A 1 265 ? 3.605 -14.915 -31.602 1.00 83.69 265 ARG A C 1
ATOM 2058 O O . ARG A 1 265 ? 3.996 -14.739 -30.454 1.00 83.69 265 ARG A O 1
ATOM 2065 N N . ALA A 1 266 ? 2.901 -15.981 -31.980 1.00 82.88 266 ALA A N 1
ATOM 2066 C CA . ALA A 1 266 ? 2.448 -17.035 -31.072 1.00 82.88 266 ALA A CA 1
ATOM 2067 C C . ALA A 1 266 ? 3.580 -17.700 -30.263 1.00 82.88 266 ALA A C 1
ATOM 2069 O O . ALA A 1 266 ? 3.341 -18.216 -29.174 1.00 82.88 266 ALA A O 1
ATOM 2070 N N . THR A 1 267 ? 4.821 -17.686 -30.761 1.00 81.00 267 THR A N 1
ATOM 2071 C CA . THR A 1 267 ? 5.982 -18.275 -30.075 1.00 81.00 267 THR A CA 1
ATOM 2072 C C . THR A 1 267 ? 6.444 -17.432 -28.888 1.00 81.00 267 THR A C 1
ATOM 2074 O O . THR A 1 267 ? 6.964 -17.979 -27.919 1.00 81.00 267 THR A O 1
ATOM 2077 N N . ILE A 1 268 ? 6.242 -16.112 -28.945 1.00 85.38 268 ILE A N 1
ATOM 2078 C CA . ILE A 1 268 ? 6.560 -15.197 -27.840 1.00 85.38 268 ILE A CA 1
ATOM 2079 C C . ILE A 1 268 ? 5.334 -14.878 -26.972 1.00 85.38 268 ILE A C 1
ATOM 2081 O O . ILE A 1 268 ? 5.455 -14.173 -25.971 1.00 85.38 268 ILE A O 1
ATOM 2085 N N . ASP A 1 269 ? 4.161 -15.428 -27.304 1.00 81.94 269 ASP A N 1
ATOM 2086 C CA . ASP A 1 269 ? 2.947 -15.243 -26.514 1.00 81.94 269 ASP A CA 1
ATOM 2087 C C . ASP A 1 269 ? 3.091 -15.883 -25.125 1.00 81.94 269 ASP A C 1
ATOM 2089 O O . ASP A 1 269 ? 3.370 -17.076 -24.949 1.00 81.94 269 ASP A O 1
ATOM 2093 N N . GLY A 1 270 ? 2.891 -15.055 -24.102 1.00 81.94 270 GLY A N 1
ATOM 2094 C CA . GLY A 1 270 ? 3.093 -15.421 -22.703 1.00 81.94 270 GLY A CA 1
ATOM 2095 C C . GLY A 1 270 ? 4.536 -15.277 -22.211 1.00 81.94 270 GLY A C 1
ATOM 2096 O O . GLY A 1 270 ? 4.775 -15.580 -21.046 1.00 81.94 270 GLY A O 1
ATOM 2097 N N . VAL A 1 271 ? 5.481 -14.802 -23.029 1.00 90.31 271 VAL A N 1
ATOM 2098 C CA . VAL A 1 271 ? 6.799 -14.357 -22.550 1.00 90.31 271 VAL A CA 1
ATOM 2099 C C . VAL A 1 271 ? 6.780 -12.840 -22.405 1.00 90.31 271 VAL A C 1
ATOM 2101 O O . VAL A 1 271 ? 6.587 -12.114 -23.379 1.00 90.31 271 VAL A O 1
ATOM 2104 N N . HIS A 1 272 ? 6.980 -12.346 -21.185 1.00 90.50 272 HIS A N 1
ATOM 2105 C CA . HIS A 1 272 ? 7.114 -10.914 -20.950 1.00 90.50 272 HIS A CA 1
ATOM 2106 C C . HIS A 1 272 ? 8.567 -10.490 -21.163 1.00 90.50 272 HIS A C 1
ATOM 2108 O O . HIS A 1 272 ? 9.453 -10.935 -20.435 1.00 90.50 272 HIS A O 1
ATOM 2114 N N . ILE A 1 273 ? 8.808 -9.654 -22.172 1.00 91.62 273 ILE A N 1
ATOM 2115 C CA . ILE A 1 273 ? 10.139 -9.117 -22.469 1.00 91.62 273 ILE A CA 1
ATOM 2116 C C . ILE A 1 273 ? 10.320 -7.831 -21.667 1.00 91.62 273 ILE A C 1
ATOM 2118 O O . ILE A 1 273 ? 9.550 -6.891 -21.850 1.00 91.62 273 ILE A O 1
ATOM 2122 N N . LEU A 1 274 ? 11.318 -7.807 -20.788 1.00 89.75 274 LEU A N 1
ATOM 2123 C CA . LEU A 1 274 ? 11.573 -6.711 -19.864 1.00 89.75 274 LEU A CA 1
ATOM 2124 C C . LEU A 1 274 ? 12.873 -5.987 -20.249 1.00 89.75 274 LEU A C 1
ATOM 2126 O O . LEU A 1 274 ? 13.960 -6.530 -20.010 1.00 89.75 274 LEU A O 1
ATOM 2130 N N . PRO A 1 275 ? 12.788 -4.788 -20.854 1.00 8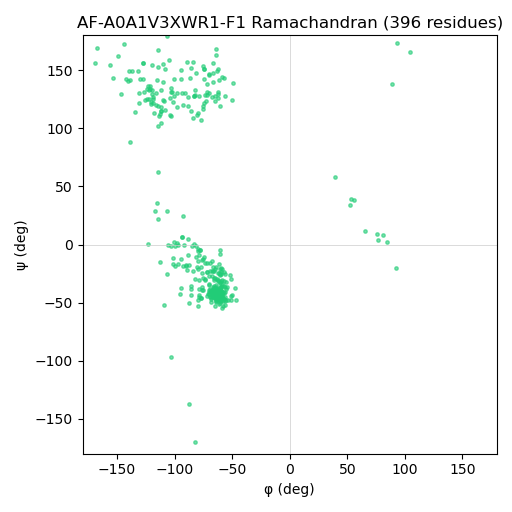8.19 275 PRO A N 1
ATOM 2131 C CA . PRO A 1 275 ? 13.965 -4.018 -21.230 1.00 88.19 275 PRO A CA 1
ATOM 2132 C C . PRO A 1 275 ? 14.634 -3.370 -20.020 1.00 88.19 275 PRO A C 1
ATOM 2134 O O . PRO A 1 275 ? 13.970 -2.867 -19.107 1.00 88.19 275 PRO A O 1
ATOM 2137 N N . ASN A 1 276 ? 15.965 -3.342 -20.043 1.00 82.88 276 ASN A N 1
ATOM 2138 C CA . ASN A 1 276 ? 16.776 -2.711 -19.014 1.00 82.88 276 ASN A CA 1
ATOM 2139 C C . ASN A 1 276 ? 17.410 -1.398 -19.482 1.00 82.88 276 ASN A C 1
ATOM 2141 O O . ASN A 1 276 ? 17.165 -0.908 -20.579 1.00 82.88 276 ASN A O 1
ATOM 2145 N N . THR A 1 277 ? 18.159 -0.758 -18.589 1.00 74.31 277 THR A N 1
ATOM 2146 C CA . THR A 1 277 ? 19.003 0.399 -18.915 1.00 74.31 277 THR A CA 1
ATOM 2147 C C . THR A 1 277 ? 20.452 -0.009 -18.703 1.00 74.31 277 THR A C 1
ATOM 2149 O O . THR A 1 277 ? 21.113 0.499 -17.798 1.00 74.31 277 THR A O 1
ATOM 2152 N N . GLY A 1 278 ? 20.894 -0.999 -19.479 1.00 73.06 278 GLY A N 1
ATOM 2153 C CA . GLY A 1 278 ? 22.238 -1.562 -19.399 1.00 73.06 278 GLY A CA 1
ATOM 2154 C C . GLY A 1 278 ? 22.362 -2.780 -18.483 1.00 73.06 278 GLY A C 1
ATOM 2155 O O . GLY A 1 278 ? 21.440 -3.169 -17.752 1.00 73.06 278 GLY A O 1
ATOM 2156 N N . THR A 1 279 ? 23.551 -3.372 -18.528 1.00 75.44 279 THR A N 1
ATOM 2157 C CA . THR A 1 279 ? 23.883 -4.656 -17.908 1.00 75.44 279 THR A CA 1
ATOM 2158 C C . THR A 1 279 ? 23.767 -4.664 -16.387 1.00 75.44 279 THR A C 1
ATOM 2160 O O . THR A 1 279 ? 23.268 -5.636 -15.823 1.00 75.44 279 THR A O 1
ATOM 2163 N N . ASP A 1 280 ? 24.156 -3.587 -15.704 1.00 66.94 280 ASP A N 1
ATOM 2164 C CA . ASP A 1 280 ? 24.134 -3.532 -14.235 1.00 66.94 280 ASP A CA 1
ATOM 2165 C C . ASP A 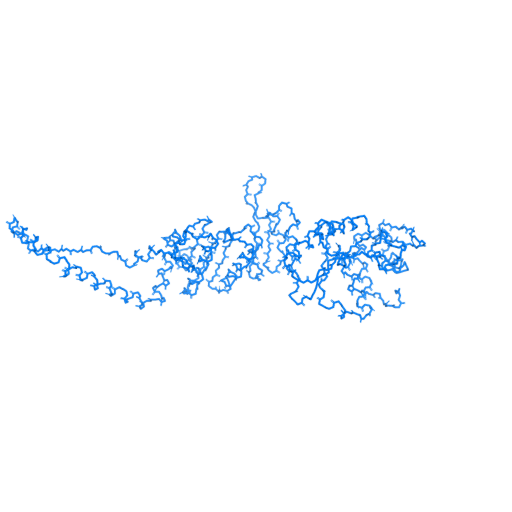1 280 ? 22.701 -3.559 -13.682 1.00 66.94 280 ASP A C 1
ATOM 2167 O O . ASP A 1 280 ? 22.389 -4.323 -12.762 1.00 66.94 280 ASP A O 1
ATOM 2171 N N . SER A 1 281 ? 21.800 -2.782 -14.301 1.00 68.12 281 SER A N 1
ATOM 2172 C CA . SER A 1 281 ? 20.360 -2.802 -14.004 1.00 68.12 281 SER A CA 1
ATOM 2173 C C . SER A 1 281 ? 19.786 -4.197 -14.230 1.00 68.12 281 SER A C 1
ATOM 2175 O O . SER A 1 281 ? 19.021 -4.692 -13.405 1.00 68.12 281 SER A O 1
ATOM 2177 N N . LEU A 1 282 ? 20.164 -4.834 -15.339 1.00 84.50 282 LEU A N 1
ATOM 2178 C CA . LEU A 1 282 ? 19.684 -6.158 -15.711 1.00 84.50 282 LEU A CA 1
ATOM 2179 C C . LEU A 1 282 ? 20.132 -7.232 -14.716 1.00 84.50 282 LEU A C 1
ATOM 2181 O O . LEU A 1 282 ? 19.319 -8.067 -14.322 1.00 84.50 282 LEU A O 1
ATOM 2185 N N . VAL A 1 283 ? 21.395 -7.207 -14.274 1.00 74.19 283 VAL A N 1
ATOM 2186 C CA . VAL A 1 283 ? 21.911 -8.182 -13.302 1.00 74.19 283 VAL A CA 1
ATOM 2187 C C . VAL A 1 283 ? 21.140 -8.088 -11.991 1.00 74.19 283 VAL A C 1
ATOM 2189 O O . VAL A 1 283 ? 20.695 -9.107 -11.464 1.00 74.19 283 VAL A O 1
ATOM 2192 N N . LEU A 1 284 ? 20.939 -6.872 -11.481 1.00 65.00 284 LEU A N 1
ATOM 2193 C CA . LEU A 1 284 ? 20.188 -6.661 -10.247 1.00 65.00 284 LEU A CA 1
ATOM 2194 C C . LEU A 1 284 ? 18.719 -7.084 -10.406 1.00 65.00 284 LEU A C 1
ATOM 2196 O O . LEU A 1 284 ? 18.185 -7.784 -9.545 1.00 65.00 284 LEU A O 1
ATOM 2200 N N . GLN A 1 285 ? 18.092 -6.740 -11.535 1.00 75.31 285 GLN A N 1
ATOM 2201 C CA . GLN A 1 285 ? 16.721 -7.137 -11.860 1.00 75.31 285 GLN A CA 1
ATOM 2202 C C . GLN A 1 285 ? 16.554 -8.660 -11.912 1.00 75.31 285 GLN A C 1
ATOM 2204 O O . GLN A 1 285 ? 15.596 -9.192 -11.356 1.00 75.31 285 GLN A O 1
ATOM 2209 N N . ALA A 1 286 ? 17.488 -9.371 -12.544 1.00 81.12 286 ALA A N 1
ATOM 2210 C CA . ALA A 1 286 ? 17.465 -10.826 -12.638 1.00 81.12 286 ALA A CA 1
ATOM 2211 C C . ALA A 1 286 ? 17.532 -11.497 -11.259 1.00 81.12 286 ALA A C 1
ATOM 2213 O O . ALA A 1 286 ? 16.833 -12.481 -11.013 1.00 81.12 286 ALA A O 1
ATOM 2214 N N . VAL A 1 287 ? 18.359 -10.960 -10.357 1.00 73.50 287 VAL A N 1
ATOM 2215 C CA . VAL A 1 287 ? 18.504 -11.479 -8.991 1.00 73.50 287 VAL A CA 1
ATOM 2216 C C . VAL A 1 287 ? 17.226 -11.264 -8.185 1.00 73.50 287 VAL A C 1
ATOM 2218 O O . VAL A 1 287 ? 16.766 -12.205 -7.542 1.00 73.50 287 VAL A O 1
ATOM 2221 N N . ILE A 1 288 ? 16.635 -10.067 -8.259 1.00 71.00 288 ILE A N 1
ATOM 2222 C CA . ILE A 1 288 ? 15.364 -9.755 -7.589 1.00 71.00 288 ILE A CA 1
ATOM 2223 C C . ILE A 1 288 ? 14.255 -10.663 -8.127 1.00 71.00 288 ILE A C 1
ATOM 2225 O O . ILE A 1 288 ? 13.604 -11.360 -7.359 1.00 71.00 288 ILE A O 1
ATOM 2229 N N . LEU A 1 289 ? 14.087 -10.739 -9.451 1.00 77.12 289 LEU A N 1
ATOM 2230 C CA . LEU A 1 289 ? 13.039 -11.552 -10.071 1.00 77.12 289 LEU A CA 1
ATOM 2231 C C . LEU A 1 289 ? 13.136 -13.023 -9.679 1.00 77.12 289 LEU A C 1
ATOM 2233 O O . LEU A 1 289 ? 12.126 -13.650 -9.387 1.00 77.12 289 LEU A O 1
ATOM 2237 N N . ARG A 1 290 ? 14.348 -13.571 -9.622 1.00 76.88 290 ARG A N 1
ATOM 2238 C CA . ARG A 1 290 ? 14.550 -14.960 -9.212 1.00 76.88 290 ARG A CA 1
ATOM 2239 C C . ARG A 1 290 ? 14.152 -15.221 -7.756 1.00 76.88 290 ARG A C 1
ATOM 2241 O O . ARG A 1 290 ? 13.812 -16.353 -7.434 1.00 76.88 290 ARG A O 1
ATOM 2248 N N . ALA A 1 291 ? 14.248 -14.221 -6.882 1.00 66.50 291 ALA A N 1
ATOM 2249 C CA . ALA A 1 291 ? 13.822 -14.348 -5.491 1.00 66.50 291 ALA A CA 1
ATOM 2250 C C . ALA A 1 291 ? 12.296 -14.232 -5.335 1.00 66.50 291 ALA A C 1
ATOM 2252 O O . ALA A 1 291 ? 11.732 -14.861 -4.446 1.00 66.50 291 ALA A O 1
ATOM 2253 N N . GLU A 1 292 ? 11.646 -13.462 -6.210 1.00 67.88 292 GLU A N 1
ATOM 2254 C CA . GLU A 1 292 ? 10.225 -13.105 -6.103 1.00 67.88 292 GLU A CA 1
ATOM 2255 C C . GLU A 1 292 ? 9.287 -13.993 -6.940 1.00 67.88 292 GLU A C 1
ATOM 2257 O O . GLU A 1 292 ? 8.074 -13.992 -6.726 1.00 67.88 292 GLU A O 1
ATOM 2262 N N . THR A 1 293 ? 9.796 -14.746 -7.925 1.00 73.06 293 THR A N 1
ATOM 2263 C CA . THR A 1 293 ? 8.946 -15.580 -8.785 1.00 73.06 293 THR A CA 1
ATOM 2264 C C . THR A 1 293 ? 9.537 -16.945 -9.130 1.00 73.06 293 THR A C 1
ATOM 2266 O O . THR A 1 293 ? 10.710 -17.075 -9.466 1.00 73.06 293 THR A O 1
ATOM 2269 N N . ASP A 1 294 ? 8.667 -17.960 -9.148 1.00 78.88 294 ASP A N 1
ATOM 2270 C CA . ASP A 1 294 ? 8.972 -19.310 -9.646 1.00 78.88 294 ASP A CA 1
ATOM 2271 C C . ASP A 1 294 ? 8.887 -19.426 -11.181 1.00 78.88 294 ASP A C 1
ATOM 2273 O O . ASP A 1 294 ? 9.089 -20.501 -11.753 1.00 78.88 294 ASP A O 1
ATOM 2277 N N . ARG A 1 295 ? 8.538 -18.339 -11.882 1.00 85.38 295 ARG A N 1
ATOM 2278 C CA . ARG A 1 295 ? 8.442 -18.341 -13.348 1.00 85.38 295 ARG A CA 1
ATOM 2279 C C . ARG A 1 295 ? 9.826 -18.547 -13.977 1.00 85.38 295 ARG A C 1
ATOM 2281 O O . ARG A 1 295 ? 10.818 -18.052 -13.447 1.00 85.38 295 ARG A O 1
ATOM 2288 N N . PRO A 1 296 ? 9.916 -19.209 -15.145 1.00 90.19 296 PRO A N 1
ATOM 2289 C CA . PRO A 1 296 ? 11.173 -19.303 -15.874 1.00 90.19 296 PRO A CA 1
ATOM 2290 C C . PRO A 1 296 ? 11.653 -17.908 -16.291 1.00 90.19 296 PRO A C 1
ATOM 2292 O O . PRO A 1 296 ? 10.900 -17.123 -16.878 1.00 90.19 296 PRO A O 1
ATOM 2295 N N . ILE A 1 297 ? 12.917 -17.623 -15.978 1.00 91.69 297 ILE A N 1
ATOM 2296 C CA . ILE A 1 297 ? 13.596 -16.363 -16.279 1.00 91.69 297 ILE A CA 1
ATOM 2297 C C . ILE A 1 297 ? 14.707 -16.654 -17.278 1.00 91.69 297 ILE A C 1
ATOM 2299 O O . ILE A 1 297 ? 15.637 -17.396 -16.970 1.00 91.69 297 ILE A O 1
ATOM 2303 N N . TRP A 1 298 ? 14.623 -16.032 -18.447 1.00 95.25 298 TRP A N 1
ATOM 2304 C CA . TRP A 1 298 ? 15.681 -16.006 -19.447 1.00 95.25 298 TRP A CA 1
ATOM 2305 C C . TRP A 1 298 ? 16.309 -14.624 -19.504 1.00 95.25 298 TRP A C 1
ATOM 2307 O O . TRP A 1 298 ? 15.659 -13.613 -19.243 1.00 95.25 298 TRP A O 1
ATOM 2317 N N . ILE A 1 299 ? 17.582 -14.582 -19.866 1.00 94.94 299 ILE A N 1
ATOM 2318 C CA . ILE A 1 299 ? 18.360 -13.355 -19.964 1.00 94.94 299 ILE A CA 1
ATOM 2319 C C . ILE A 1 299 ? 19.057 -13.363 -21.316 1.00 94.94 299 ILE A C 1
ATOM 2321 O O . ILE A 1 299 ? 19.688 -14.359 -21.660 1.00 94.94 299 ILE A O 1
ATOM 2325 N N . LEU A 1 300 ? 18.952 -12.276 -22.073 1.00 94.50 300 LEU A N 1
ATOM 2326 C CA . LEU A 1 300 ? 19.659 -12.084 -23.333 1.00 94.50 300 LEU A CA 1
ATOM 2327 C C . LEU A 1 300 ? 20.546 -10.843 -23.231 1.00 94.50 300 LEU A C 1
ATOM 2329 O O . LEU A 1 300 ? 20.063 -9.756 -22.921 1.00 94.50 300 LEU A O 1
ATOM 2333 N N . LEU A 1 301 ? 21.839 -11.047 -23.462 1.00 92.00 301 LEU A N 1
ATOM 2334 C CA . LEU A 1 301 ? 22.886 -10.040 -23.331 1.00 92.00 301 LEU A CA 1
ATOM 2335 C C . LEU A 1 301 ? 23.603 -9.822 -24.661 1.00 92.00 301 LEU A C 1
ATOM 2337 O O . LEU A 1 301 ? 23.718 -10.739 -25.491 1.00 92.00 301 LEU A O 1
ATOM 2341 N N . ASP A 1 302 ? 24.172 -8.633 -24.809 1.00 90.50 302 ASP A N 1
ATOM 2342 C CA . ASP A 1 302 ? 25.191 -8.401 -25.815 1.00 90.50 302 ASP A CA 1
ATOM 2343 C C . ASP A 1 302 ? 26.416 -9.285 -25.547 1.00 90.50 302 ASP A C 1
ATOM 2345 O O . ASP A 1 302 ? 26.713 -9.723 -24.434 1.00 90.50 302 ASP A O 1
ATOM 2349 N N . SER A 1 303 ? 27.117 -9.635 -26.619 1.00 88.19 303 SER A N 1
ATOM 2350 C CA . SER A 1 303 ? 28.342 -10.440 -26.567 1.00 88.19 303 SER A CA 1
ATOM 2351 C C . SER A 1 303 ? 29.578 -9.551 -26.496 1.00 88.19 303 SER A C 1
ATOM 2353 O O . SER A 1 303 ? 30.653 -9.950 -26.948 1.00 88.19 303 SER A O 1
ATOM 2355 N N . ASP A 1 304 ? 29.444 -8.324 -26.008 1.00 85.25 304 ASP A N 1
ATOM 2356 C CA . ASP A 1 304 ? 30.539 -7.396 -25.762 1.00 85.25 304 ASP A CA 1
ATOM 2357 C C . ASP A 1 304 ? 31.218 -7.702 -24.408 1.00 85.25 304 ASP A C 1
ATOM 2359 O O . ASP A 1 304 ? 31.045 -8.776 -23.822 1.00 85.25 304 ASP A O 1
ATOM 2363 N N . GLU A 1 305 ? 32.097 -6.818 -23.941 1.00 83.12 305 GLU A N 1
ATOM 2364 C CA . GLU A 1 305 ? 32.781 -7.023 -22.661 1.00 83.12 305 GLU A CA 1
ATOM 2365 C C . GLU A 1 305 ? 31.822 -6.911 -21.467 1.00 83.12 305 GLU A C 1
ATOM 2367 O O . GLU A 1 305 ? 31.880 -7.749 -20.562 1.00 83.12 305 GLU A O 1
ATOM 2372 N N . ASN A 1 306 ? 30.903 -5.941 -21.503 1.00 78.62 306 ASN A N 1
ATOM 2373 C CA . ASN A 1 306 ? 29.954 -5.679 -20.424 1.00 78.62 306 ASN A CA 1
ATOM 2374 C C . ASN A 1 306 ? 28.937 -6.816 -20.282 1.00 78.62 306 ASN A C 1
ATOM 2376 O O . ASN A 1 306 ? 28.734 -7.333 -19.180 1.00 78.62 306 ASN A O 1
ATOM 2380 N N . GLY A 1 307 ? 28.355 -7.279 -21.389 1.00 85.19 307 GLY A N 1
ATOM 2381 C CA . GLY A 1 307 ? 27.420 -8.397 -21.410 1.00 85.19 307 GLY A CA 1
ATOM 2382 C C . GLY A 1 307 ? 28.071 -9.705 -20.958 1.00 85.19 307 GLY A C 1
ATOM 2383 O O . GLY A 1 307 ? 27.511 -10.429 -20.130 1.00 85.19 307 GLY A O 1
ATOM 2384 N N . ARG A 1 308 ? 29.320 -9.979 -21.365 1.00 86.31 308 ARG A N 1
ATOM 2385 C CA . ARG A 1 308 ? 30.079 -11.130 -20.837 1.00 86.31 308 ARG A CA 1
ATOM 2386 C C . ARG A 1 308 ? 30.357 -11.018 -19.341 1.00 86.31 308 ARG A C 1
ATOM 2388 O O . ARG A 1 308 ? 30.263 -12.027 -18.637 1.00 86.31 308 ARG A O 1
ATOM 2395 N N . HIS A 1 309 ? 30.696 -9.826 -18.851 1.00 79.25 309 HIS A N 1
ATOM 2396 C CA . HIS A 1 309 ? 30.896 -9.594 -17.423 1.00 79.25 309 HIS A CA 1
ATOM 2397 C C . HIS A 1 309 ? 29.604 -9.846 -16.631 1.00 79.25 309 HIS A C 1
ATOM 2399 O O . HIS A 1 309 ? 29.615 -10.577 -15.638 1.00 79.25 309 HIS A O 1
ATOM 2405 N N . ALA A 1 310 ? 28.473 -9.329 -17.115 1.00 77.31 310 ALA A N 1
ATOM 2406 C CA . ALA A 1 310 ? 27.154 -9.547 -16.530 1.00 77.31 310 ALA A CA 1
ATOM 2407 C C . ALA A 1 310 ? 26.756 -11.027 -16.516 1.00 77.31 310 ALA A C 1
ATOM 2409 O O . ALA A 1 310 ? 26.336 -11.549 -15.481 1.00 77.31 310 ALA A O 1
ATOM 2410 N N . ARG A 1 311 ? 26.966 -11.742 -17.627 1.00 90.44 311 ARG A N 1
ATOM 2411 C CA . ARG A 1 311 ? 26.767 -13.195 -17.715 1.00 90.44 311 ARG A CA 1
ATOM 2412 C C . ARG A 1 311 ? 27.592 -13.932 -16.665 1.00 90.44 311 ARG A C 1
ATOM 2414 O O . ARG A 1 311 ? 27.080 -14.801 -15.959 1.00 90.44 311 ARG A O 1
ATOM 2421 N N . ASP A 1 312 ? 28.873 -13.596 -16.561 1.00 81.00 312 ASP A N 1
ATOM 2422 C CA . ASP A 1 312 ? 29.782 -14.221 -15.609 1.00 81.00 312 ASP A CA 1
ATOM 2423 C C . ASP A 1 312 ? 29.354 -13.953 -14.161 1.00 81.00 312 ASP A C 1
ATOM 2425 O O . ASP A 1 312 ? 29.382 -14.880 -13.350 1.00 81.00 312 ASP A O 1
ATOM 2429 N N . LEU A 1 313 ? 28.892 -12.743 -13.833 1.00 69.56 313 LEU A N 1
ATOM 2430 C CA . LEU A 1 313 ? 28.304 -12.437 -12.527 1.00 69.56 313 LEU A CA 1
ATOM 2431 C C . LEU A 1 313 ? 27.059 -13.295 -12.258 1.00 69.56 313 LEU A C 1
ATOM 2433 O O . LEU A 1 313 ? 26.982 -13.956 -11.218 1.00 69.56 313 LEU A O 1
ATOM 2437 N N . LEU A 1 314 ? 26.114 -13.347 -13.197 1.00 79.56 314 LEU A N 1
ATOM 2438 C CA . LEU A 1 314 ? 24.863 -14.102 -13.060 1.00 79.56 314 LEU A CA 1
ATOM 2439 C C . LEU A 1 314 ? 25.112 -15.601 -12.843 1.00 79.56 314 LEU A C 1
ATOM 2441 O O . LEU A 1 314 ? 24.530 -16.211 -11.944 1.00 79.56 314 LEU A O 1
ATOM 2445 N N . ILE A 1 315 ? 26.027 -16.197 -13.609 1.00 88.00 315 ILE A N 1
ATOM 2446 C CA . ILE A 1 315 ? 26.330 -17.631 -13.528 1.00 88.00 315 ILE A CA 1
ATOM 2447 C C . ILE A 1 315 ? 27.249 -17.940 -12.341 1.00 88.00 315 ILE A C 1
ATOM 2449 O O . ILE A 1 315 ? 26.954 -18.816 -11.526 1.00 88.00 315 ILE A O 1
ATOM 2453 N N . LYS A 1 316 ? 28.389 -17.248 -12.217 1.00 80.12 316 LYS A N 1
ATOM 2454 C CA . LYS A 1 316 ? 29.435 -17.616 -11.247 1.00 80.12 316 LYS A CA 1
ATOM 2455 C C . LYS A 1 316 ? 29.089 -17.159 -9.836 1.00 80.12 316 LYS A C 1
ATOM 2457 O O . LYS A 1 316 ? 29.260 -17.949 -8.900 1.00 80.12 316 LYS A O 1
ATOM 2462 N N . ARG A 1 317 ? 28.617 -15.915 -9.681 1.00 63.06 317 ARG A N 1
ATOM 2463 C CA . ARG A 1 317 ? 28.320 -15.298 -8.377 1.00 63.06 317 ARG A CA 1
ATOM 2464 C C . ARG A 1 317 ? 26.899 -15.604 -7.928 1.00 63.06 317 ARG A C 1
ATOM 2466 O O . ARG A 1 317 ? 26.722 -16.096 -6.820 1.00 63.06 317 ARG A O 1
ATOM 2473 N N . PHE A 1 318 ? 25.914 -15.380 -8.794 1.00 70.69 318 PHE A N 1
ATOM 2474 C CA . PHE A 1 318 ? 24.502 -15.566 -8.449 1.00 70.69 318 PHE A CA 1
ATOM 2475 C C . PHE A 1 318 ? 23.964 -16.968 -8.762 1.00 70.69 318 PHE A C 1
ATOM 2477 O O . PHE A 1 318 ? 22.815 -17.258 -8.447 1.00 70.69 318 PHE A O 1
ATOM 2484 N N . LYS A 1 319 ? 24.785 -17.879 -9.306 1.00 81.06 319 LYS A N 1
ATOM 2485 C CA . LYS A 1 319 ? 24.435 -19.297 -9.532 1.00 81.06 319 LYS A CA 1
ATOM 2486 C C . LYS A 1 319 ? 23.171 -19.482 -10.382 1.00 81.06 319 LYS A C 1
ATOM 2488 O O . LYS A 1 319 ? 22.343 -20.341 -10.074 1.00 81.06 319 LYS A O 1
ATOM 2493 N N . MET A 1 320 ? 22.977 -18.646 -11.402 1.00 83.25 320 MET A N 1
ATOM 2494 C CA . MET A 1 320 ? 21.935 -18.868 -12.407 1.00 83.25 320 MET A CA 1
ATOM 2495 C C . MET A 1 320 ? 22.340 -19.988 -13.364 1.00 83.25 320 MET A C 1
ATOM 2497 O O . MET A 1 320 ? 23.525 -20.221 -13.617 1.00 83.25 320 MET A O 1
ATOM 2501 N N . ASN A 1 321 ? 21.345 -20.685 -13.907 1.00 89.44 321 ASN A N 1
ATOM 2502 C CA . ASN A 1 321 ? 21.581 -21.742 -14.878 1.00 89.44 321 ASN A CA 1
ATOM 2503 C C . ASN A 1 321 ? 22.193 -21.158 -16.152 1.00 89.44 321 ASN A C 1
ATOM 2505 O O . ASN A 1 321 ? 21.624 -20.275 -16.788 1.00 89.44 321 ASN A O 1
ATOM 2509 N N . GLN A 1 322 ? 23.307 -21.733 -16.597 1.00 89.75 322 GLN A N 1
ATOM 2510 C CA . GLN A 1 322 ? 23.983 -21.303 -17.823 1.00 89.75 322 GLN A CA 1
ATOM 2511 C C . GLN A 1 322 ? 23.099 -21.408 -19.078 1.00 89.75 322 GLN A C 1
ATOM 2513 O O . GLN A 1 322 ? 23.329 -20.704 -20.053 1.00 89.75 322 GLN A O 1
ATOM 2518 N N . LYS A 1 323 ? 22.093 -22.291 -19.080 1.00 91.44 323 LYS A N 1
ATOM 2519 C CA . LYS A 1 323 ? 21.163 -22.436 -20.211 1.00 91.44 323 LYS A CA 1
ATOM 2520 C C . LYS A 1 323 ? 20.189 -21.264 -20.338 1.00 91.44 323 LYS A C 1
ATOM 2522 O O . LYS A 1 323 ? 19.703 -21.035 -21.442 1.00 91.44 323 LYS A O 1
ATOM 2527 N N . ASP A 1 324 ? 19.950 -20.551 -19.240 1.00 92.31 324 ASP A N 1
ATOM 2528 C CA . ASP A 1 324 ? 18.963 -19.478 -19.150 1.00 92.31 324 ASP A CA 1
ATOM 2529 C C . ASP A 1 324 ? 19.587 -18.093 -19.396 1.00 92.31 324 ASP A C 1
ATOM 2531 O O . ASP A 1 324 ? 18.869 -17.126 -19.638 1.00 92.31 324 ASP A O 1
ATOM 2535 N N . VAL A 1 325 ? 20.923 -18.004 -19.396 1.00 93.25 325 VAL A N 1
ATOM 2536 C CA . VAL A 1 325 ? 21.683 -16.791 -19.726 1.00 93.25 325 VAL A CA 1
ATOM 2537 C C . VAL A 1 325 ? 22.267 -16.927 -21.133 1.00 93.25 325 VAL A C 1
ATOM 2539 O O . VAL A 1 325 ? 23.132 -17.766 -21.391 1.00 93.25 325 VAL A O 1
ATOM 2542 N N . LEU A 1 326 ? 21.757 -16.123 -22.058 1.00 93.19 326 LEU A N 1
ATOM 2543 C CA . LEU A 1 326 ? 22.012 -16.175 -23.493 1.00 93.19 326 LEU A CA 1
ATOM 2544 C C . LEU A 1 326 ? 22.758 -14.921 -23.959 1.00 93.19 326 LEU A C 1
ATOM 2546 O O . LEU A 1 326 ? 22.616 -13.845 -23.389 1.00 93.19 326 LEU A O 1
ATOM 2550 N N . GLU A 1 327 ? 23.513 -15.069 -25.043 1.00 91.75 327 GLU A N 1
ATOM 2551 C CA . GLU A 1 327 ? 24.254 -13.989 -25.699 1.00 91.75 327 GLU A CA 1
ATOM 2552 C C . GLU A 1 327 ? 23.942 -14.002 -27.202 1.00 91.75 327 GLU A C 1
ATOM 2554 O O . GLU A 1 327 ? 23.851 -15.086 -27.795 1.00 91.75 327 GLU A O 1
ATOM 2559 N N . TYR A 1 328 ? 23.820 -12.836 -27.846 1.00 88.81 328 TYR A N 1
ATOM 2560 C CA . TYR A 1 328 ? 23.513 -12.751 -29.287 1.00 88.81 328 TYR A CA 1
ATOM 2561 C C . TYR A 1 328 ? 24.499 -13.514 -30.182 1.00 88.81 328 TYR A C 1
ATOM 2563 O O . TYR A 1 328 ? 24.095 -14.174 -31.145 1.00 88.81 328 TYR A O 1
ATOM 2571 N N . GLY A 1 329 ? 25.786 -13.513 -29.837 1.00 85.44 329 GLY A N 1
ATOM 2572 C CA . GLY A 1 329 ? 26.842 -14.211 -30.567 1.00 85.44 329 GLY A CA 1
ATOM 2573 C C . GLY A 1 329 ? 26.626 -15.724 -30.663 1.00 85.44 329 GLY A C 1
ATOM 2574 O O . GLY A 1 329 ? 27.135 -16.368 -31.581 1.00 85.44 329 GLY A O 1
ATOM 2575 N N . ARG A 1 330 ? 25.805 -16.313 -29.779 1.00 85.81 330 ARG A N 1
ATOM 2576 C CA . ARG A 1 330 ? 25.391 -17.721 -29.878 1.00 85.81 330 ARG A CA 1
ATOM 2577 C C . ARG A 1 330 ? 24.525 -17.993 -31.114 1.00 85.81 330 ARG A C 1
ATOM 2579 O O . ARG A 1 330 ? 24.557 -19.112 -31.624 1.00 85.81 330 ARG A O 1
ATOM 2586 N N . PHE A 1 331 ? 23.773 -17.000 -31.585 1.00 83.94 331 PHE A N 1
ATOM 2587 C CA . PHE A 1 331 ? 22.790 -17.135 -32.664 1.00 83.94 331 PHE A CA 1
ATOM 2588 C C . PHE A 1 331 ? 23.304 -16.658 -34.029 1.00 83.94 331 PHE A C 1
ATOM 2590 O O . PHE A 1 331 ? 22.756 -17.055 -35.052 1.00 83.94 331 PHE A O 1
ATOM 2597 N N . LEU A 1 332 ? 24.373 -15.856 -34.061 1.00 76.62 332 LEU A N 1
ATOM 2598 C CA . LEU A 1 332 ? 24.939 -15.294 -35.295 1.00 76.62 332 LEU A CA 1
ATOM 2599 C C . LEU A 1 332 ? 25.988 -16.192 -35.980 1.00 76.62 332 LEU A C 1
ATOM 2601 O O . LEU A 1 332 ? 26.370 -15.925 -37.115 1.00 76.62 332 LEU A O 1
ATOM 2605 N N . GLY A 1 333 ? 26.433 -17.275 -35.333 1.00 71.25 333 GLY A N 1
ATOM 2606 C CA . GLY A 1 333 ? 27.442 -18.206 -35.862 1.00 71.25 333 GLY A CA 1
ATOM 2607 C C . GLY A 1 333 ? 28.823 -18.038 -35.217 1.00 71.25 333 GLY A C 1
ATOM 2608 O O . GLY A 1 333 ? 29.094 -17.059 -34.526 1.00 71.25 333 GLY A O 1
ATOM 2609 N N . SER A 1 334 ? 29.719 -19.016 -35.408 1.00 71.62 334 SER A N 1
ATOM 2610 C CA . SER A 1 334 ? 30.983 -19.104 -34.653 1.00 71.62 334 SER A CA 1
ATOM 2611 C C . SER A 1 334 ? 31.905 -17.897 -34.821 1.00 71.62 334 SER A C 1
ATOM 2613 O O . SER A 1 334 ? 32.610 -17.563 -33.873 1.00 71.62 334 SER A O 1
ATOM 2615 N N . GLN A 1 335 ? 31.888 -17.229 -35.981 1.00 70.94 335 GLN A N 1
ATOM 2616 C CA . GLN A 1 335 ? 32.727 -16.050 -36.224 1.00 70.94 335 GLN A CA 1
ATOM 2617 C C . GLN A 1 335 ? 32.240 -14.761 -35.532 1.00 70.94 335 GLN A C 1
ATOM 2619 O O . GLN A 1 335 ? 33.000 -13.804 -35.468 1.00 70.94 335 GLN A O 1
ATOM 2624 N N . TYR A 1 336 ? 31.013 -14.727 -34.995 1.00 71.31 336 TYR A N 1
ATOM 2625 C CA . TYR A 1 336 ? 30.432 -13.550 -34.327 1.00 71.31 336 TYR A CA 1
ATOM 2626 C C . TYR A 1 336 ? 30.186 -13.787 -32.830 1.00 71.31 336 TYR A C 1
ATOM 2628 O O . TYR A 1 336 ? 29.363 -13.113 -32.218 1.00 71.31 336 TYR A O 1
ATOM 2636 N N . ARG A 1 337 ? 30.890 -14.751 -32.220 1.00 71.25 337 ARG A N 1
ATOM 2637 C CA . ARG A 1 337 ? 30.772 -15.038 -30.779 1.00 71.25 337 ARG A CA 1
ATOM 2638 C C . ARG A 1 337 ? 31.226 -13.887 -29.882 1.00 71.25 337 ARG A C 1
ATOM 2640 O O . ARG A 1 337 ? 30.862 -13.867 -28.713 1.00 71.25 337 ARG A O 1
ATOM 2647 N N . GLU A 1 338 ? 32.013 -12.957 -30.412 1.00 76.19 338 GLU A N 1
ATOM 2648 C CA . GLU A 1 338 ? 32.541 -11.818 -29.668 1.00 76.19 338 GLU A CA 1
ATOM 2649 C C . GLU A 1 338 ? 32.117 -10.494 -30.309 1.00 76.19 338 GLU A C 1
ATOM 2651 O O . GLU A 1 338 ? 32.215 -10.303 -31.522 1.00 76.19 338 GLU A O 1
ATOM 2656 N N . GLY A 1 339 ? 31.658 -9.570 -29.467 1.00 77.25 339 GLY A N 1
ATOM 2657 C CA . GLY A 1 339 ? 31.266 -8.208 -29.817 1.00 77.25 339 GLY A CA 1
ATOM 2658 C C . GLY A 1 339 ? 29.920 -8.088 -30.525 1.00 77.25 339 GLY A C 1
ATOM 2659 O O . GLY A 1 339 ? 29.638 -7.014 -31.039 1.00 77.25 339 GLY A O 1
ATOM 2660 N N . ALA A 1 340 ? 29.138 -9.167 -30.608 1.00 83.38 340 ALA A N 1
ATOM 2661 C CA . ALA A 1 340 ? 27.817 -9.144 -31.221 1.00 83.38 340 ALA A CA 1
ATOM 2662 C C . ALA A 1 340 ? 26.792 -8.406 -30.357 1.00 83.38 340 ALA A C 1
ATOM 2664 O O . ALA A 1 340 ? 26.602 -8.756 -29.196 1.00 83.38 340 ALA A O 1
ATOM 2665 N N . GLU A 1 341 ? 26.096 -7.465 -30.980 1.00 84.56 341 GLU A N 1
ATOM 2666 C CA . GLU A 1 341 ? 25.007 -6.673 -30.402 1.00 84.56 341 GLU A CA 1
ATOM 2667 C C . GLU A 1 341 ? 23.692 -7.012 -31.120 1.00 84.56 341 GLU A C 1
ATOM 2669 O O . GLU A 1 341 ? 23.698 -7.631 -32.197 1.00 84.56 341 GLU A O 1
ATOM 2674 N N . ALA A 1 342 ? 22.560 -6.589 -30.565 1.00 84.19 342 ALA A N 1
ATOM 2675 C CA . ALA A 1 342 ? 21.235 -6.843 -31.133 1.00 84.19 342 ALA A CA 1
ATOM 2676 C C . ALA A 1 342 ? 21.095 -6.370 -32.596 1.00 84.19 342 ALA A C 1
ATOM 2678 O O . ALA A 1 342 ? 20.488 -7.040 -33.436 1.00 84.19 342 ALA A O 1
ATOM 2679 N N . GLU A 1 343 ? 21.720 -5.243 -32.941 1.00 82.56 343 GLU A N 1
ATOM 2680 C CA . GLU A 1 343 ? 21.752 -4.661 -34.281 1.00 82.56 343 GLU A CA 1
ATOM 2681 C C . GLU A 1 343 ? 22.399 -5.608 -35.306 1.00 82.56 343 GLU A C 1
ATOM 2683 O O . GLU A 1 343 ? 22.086 -5.570 -36.496 1.00 82.56 343 GLU A O 1
ATOM 2688 N N . TRP A 1 344 ? 23.280 -6.515 -34.882 1.00 81.88 344 TRP A N 1
ATOM 2689 C CA . TRP A 1 344 ? 24.005 -7.391 -35.804 1.00 81.88 344 TRP A CA 1
ATOM 2690 C C . TRP A 1 344 ? 23.136 -8.509 -36.382 1.00 81.88 344 TRP A C 1
ATOM 2692 O O . TRP A 1 344 ? 23.558 -9.156 -37.345 1.00 81.88 344 TRP A O 1
ATOM 2702 N N . LEU A 1 345 ? 21.926 -8.695 -35.842 1.00 80.88 345 LEU A N 1
ATOM 2703 C CA . LEU A 1 345 ? 20.895 -9.574 -36.391 1.00 80.88 345 LEU A CA 1
ATOM 2704 C C . LEU A 1 345 ? 20.385 -9.112 -37.761 1.00 80.88 345 LEU A C 1
ATOM 2706 O O . LEU A 1 345 ? 19.840 -9.924 -38.510 1.00 80.88 345 LEU A O 1
ATOM 2710 N N . PHE A 1 346 ? 20.554 -7.834 -38.111 1.00 83.06 346 PHE A N 1
ATOM 2711 C CA . PHE A 1 346 ? 20.052 -7.300 -39.372 1.00 83.06 346 PHE A CA 1
ATOM 2712 C C . PHE A 1 346 ? 21.118 -7.327 -40.481 1.00 83.06 346 PHE A C 1
ATOM 2714 O O . PHE A 1 346 ? 22.294 -7.036 -40.232 1.00 83.06 346 PHE A O 1
ATOM 2721 N N . PRO A 1 347 ? 20.727 -7.626 -41.736 1.00 82.50 347 PRO A N 1
ATOM 2722 C CA . PRO A 1 347 ? 21.645 -7.595 -42.868 1.00 82.50 347 PRO A CA 1
ATOM 2723 C C . PRO A 1 347 ? 22.283 -6.207 -43.068 1.00 82.50 347 PRO A C 1
ATOM 2725 O O . PRO A 1 347 ? 21.586 -5.194 -42.956 1.00 82.50 347 PRO A O 1
ATOM 2728 N N . PRO A 1 348 ? 23.564 -6.121 -43.483 1.00 81.50 348 PRO A N 1
ATOM 2729 C CA . PRO A 1 348 ? 24.238 -4.841 -43.724 1.00 81.50 348 PRO A CA 1
ATOM 2730 C C . PRO A 1 348 ? 23.515 -3.927 -44.724 1.00 81.50 348 PRO A C 1
ATOM 2732 O O . PRO A 1 348 ? 23.542 -2.708 -44.570 1.00 81.50 348 PRO A O 1
ATOM 2735 N N . LYS A 1 349 ? 22.829 -4.507 -45.720 1.00 84.19 349 LYS A N 1
ATOM 2736 C CA . LYS A 1 349 ? 22.028 -3.762 -46.709 1.00 84.19 349 LYS A CA 1
ATOM 2737 C C . LYS A 1 349 ? 20.861 -3.010 -46.068 1.00 84.19 349 LYS A C 1
ATOM 2739 O O . LYS A 1 349 ? 20.562 -1.887 -46.464 1.00 84.19 349 LYS A O 1
ATOM 2744 N N . THR A 1 350 ? 20.221 -3.617 -45.072 1.00 84.62 350 THR A N 1
ATOM 2745 C CA . THR A 1 350 ? 19.099 -3.023 -44.335 1.00 84.62 350 THR A CA 1
ATOM 2746 C C . THR A 1 350 ? 19.578 -1.836 -43.507 1.00 84.62 350 THR A C 1
ATOM 2748 O O . THR A 1 350 ? 18.945 -0.781 -43.519 1.00 84.62 350 THR A O 1
ATOM 2751 N N . MET A 1 351 ? 20.742 -1.974 -42.870 1.00 84.00 351 MET A N 1
ATOM 2752 C CA . MET A 1 351 ? 21.377 -0.884 -42.126 1.00 84.00 351 MET A CA 1
ATOM 2753 C C . MET A 1 351 ? 21.795 0.268 -43.038 1.00 84.00 351 MET A C 1
ATOM 2755 O O . MET A 1 351 ? 21.518 1.427 -42.745 1.00 84.00 351 MET A O 1
ATOM 2759 N N . GLU A 1 352 ? 22.403 -0.041 -44.182 1.00 85.19 352 GLU A N 1
ATOM 2760 C CA . GLU A 1 352 ? 22.808 0.962 -45.169 1.00 85.19 352 GLU A CA 1
ATOM 2761 C C . GLU A 1 352 ? 21.606 1.742 -45.726 1.00 85.19 352 GLU A C 1
ATOM 2763 O O . GLU A 1 352 ? 21.663 2.964 -45.859 1.00 85.19 352 GLU A O 1
ATOM 2768 N N . ALA A 1 353 ? 20.490 1.060 -45.999 1.00 86.62 353 ALA A N 1
ATOM 2769 C CA . ALA A 1 353 ? 19.261 1.697 -46.465 1.00 86.62 353 ALA A CA 1
ATOM 2770 C C . ALA A 1 353 ? 18.657 2.654 -45.422 1.00 86.62 353 ALA A C 1
ATOM 2772 O O . ALA A 1 353 ? 18.162 3.723 -45.790 1.00 86.62 353 ALA A O 1
ATOM 2773 N N . PHE A 1 354 ? 18.719 2.297 -44.136 1.00 87.88 354 PHE A N 1
ATOM 2774 C CA . PHE A 1 354 ? 18.293 3.169 -43.044 1.00 87.88 354 PHE A CA 1
ATOM 2775 C C . PHE A 1 354 ? 19.173 4.417 -42.947 1.00 87.88 354 PHE A C 1
ATOM 2777 O O . PHE A 1 354 ? 18.666 5.537 -43.016 1.00 87.88 354 PHE A O 1
ATOM 2784 N N . VAL A 1 355 ? 20.493 4.228 -42.882 1.00 86.44 355 VAL A N 1
ATOM 2785 C CA . VAL A 1 355 ? 21.462 5.327 -42.779 1.00 86.44 355 VAL A CA 1
ATOM 2786 C C . VAL A 1 355 ? 21.340 6.282 -43.968 1.00 86.44 355 VAL A C 1
ATOM 2788 O O . VAL A 1 355 ? 21.281 7.494 -43.785 1.00 86.44 355 VAL A O 1
ATOM 2791 N N . LYS A 1 356 ? 21.182 5.760 -45.191 1.00 87.31 356 LYS A N 1
ATOM 2792 C CA . LYS A 1 356 ? 20.983 6.582 -46.395 1.00 87.31 356 LYS A CA 1
ATOM 2793 C C . LYS A 1 356 ? 19.702 7.421 -46.349 1.00 87.31 356 LYS A C 1
ATOM 2795 O O . LYS A 1 356 ? 19.653 8.489 -46.953 1.00 87.31 356 LYS A O 1
ATOM 2800 N N . LYS A 1 357 ? 18.652 6.936 -45.679 1.00 87.12 357 LYS A N 1
ATOM 2801 C CA . LYS A 1 357 ? 17.361 7.630 -45.590 1.00 87.12 357 LYS A CA 1
ATOM 2802 C C . LYS A 1 357 ? 17.368 8.763 -44.565 1.00 87.12 357 LYS A C 1
ATOM 2804 O O . LYS A 1 357 ? 16.731 9.781 -44.816 1.00 87.12 357 LYS A O 1
ATOM 2809 N N . PHE A 1 358 ? 18.031 8.570 -43.428 1.00 85.44 358 PHE A N 1
ATOM 2810 C CA . PHE A 1 358 ? 18.019 9.526 -42.313 1.00 85.44 358 PHE A CA 1
ATOM 2811 C C . PHE A 1 358 ? 19.281 10.397 -42.225 1.00 85.44 358 PHE A C 1
ATOM 2813 O O . PHE A 1 358 ? 19.261 11.407 -41.532 1.00 85.44 358 PHE A O 1
ATOM 2820 N N . GLY A 1 359 ? 20.332 10.055 -42.977 1.00 84.31 359 GLY A N 1
ATOM 2821 C CA . GLY A 1 359 ? 21.607 10.770 -43.005 1.00 84.31 359 GLY A CA 1
ATOM 2822 C C . GLY A 1 359 ? 22.585 10.259 -41.946 1.00 84.31 359 GLY A C 1
ATOM 2823 O O . GLY A 1 359 ? 22.198 9.999 -40.809 1.00 84.31 359 GLY A O 1
ATOM 2824 N N . GLU A 1 360 ? 23.862 10.121 -42.316 1.00 85.38 360 GLU A N 1
ATOM 2825 C CA . GLU A 1 360 ? 24.915 9.622 -41.414 1.00 85.38 360 GLU A CA 1
ATOM 2826 C C . GLU A 1 360 ? 25.051 10.490 -40.156 1.00 85.38 360 GLU A C 1
ATOM 2828 O O . GLU A 1 360 ? 25.084 9.946 -39.056 1.00 85.38 360 GLU A O 1
ATOM 2833 N N . ASP A 1 361 ? 25.003 11.816 -40.305 1.00 79.44 361 ASP A N 1
ATOM 2834 C CA . ASP A 1 361 ? 25.190 12.776 -39.207 1.00 79.44 361 ASP A CA 1
ATOM 2835 C C . ASP A 1 361 ? 24.149 12.656 -38.083 1.00 79.44 361 ASP A C 1
ATOM 2837 O O . ASP A 1 361 ? 24.410 13.061 -36.952 1.00 79.44 361 ASP A O 1
ATOM 2841 N N . LEU A 1 362 ? 22.960 12.122 -38.387 1.00 79.88 362 LEU A N 1
ATOM 2842 C CA . LEU A 1 362 ? 21.855 12.043 -37.433 1.00 79.88 362 LEU A CA 1
ATOM 2843 C C . LEU A 1 362 ? 21.792 10.689 -36.722 1.00 79.88 362 LEU A C 1
ATOM 2845 O O . LEU A 1 362 ? 21.525 10.635 -35.523 1.00 79.88 362 LEU A O 1
ATOM 2849 N N . VAL A 1 363 ? 21.992 9.593 -37.460 1.00 82.88 363 VAL A N 1
ATOM 2850 C CA . VAL A 1 363 ? 21.698 8.242 -36.950 1.00 82.88 363 VAL A CA 1
ATOM 2851 C C . VAL A 1 363 ? 22.927 7.368 -36.735 1.00 82.88 363 VAL A C 1
ATOM 2853 O O . VAL A 1 363 ? 22.809 6.339 -36.073 1.00 82.88 363 VAL A O 1
ATOM 2856 N N . LEU A 1 364 ? 24.096 7.729 -37.274 1.00 84.00 364 LEU A N 1
ATOM 2857 C CA . LEU A 1 364 ? 25.286 6.878 -37.261 1.00 84.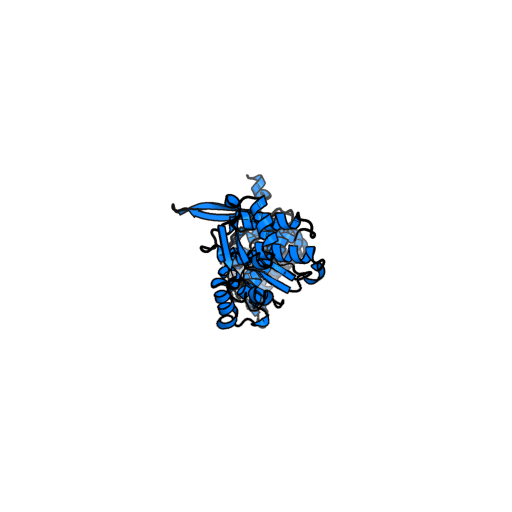00 364 LEU A CA 1
ATOM 2858 C C . LEU A 1 364 ? 26.349 7.417 -36.301 1.00 84.00 364 LEU A C 1
ATOM 2860 O O . LEU A 1 364 ? 26.939 8.467 -36.524 1.00 84.00 364 LEU A O 1
ATOM 2864 N N . LYS A 1 365 ? 26.651 6.646 -35.257 1.00 81.31 365 LYS A N 1
ATOM 2865 C CA . LYS A 1 365 ? 27.726 6.951 -34.309 1.00 81.31 365 LYS A CA 1
ATOM 2866 C C . LYS A 1 365 ? 29.073 6.436 -34.805 1.00 81.31 365 LYS A C 1
ATOM 2868 O O . LYS A 1 365 ? 30.083 7.125 -34.697 1.00 81.31 365 LYS A O 1
ATOM 2873 N N . SER A 1 366 ? 29.110 5.217 -35.343 1.00 81.50 366 SER A N 1
ATOM 2874 C CA . SER A 1 366 ? 30.310 4.684 -35.990 1.00 81.50 366 SER A CA 1
ATOM 2875 C C . SER A 1 366 ? 29.983 3.588 -37.006 1.00 81.50 366 SER A C 1
ATOM 2877 O O . SER A 1 366 ? 28.964 2.906 -36.910 1.00 81.50 366 SER A O 1
ATOM 2879 N N . LYS A 1 367 ? 30.870 3.403 -37.991 1.00 83.69 367 LYS A N 1
ATOM 2880 C CA . LYS A 1 367 ? 30.809 2.310 -38.968 1.00 83.69 367 LYS A CA 1
ATOM 2881 C C . LYS A 1 367 ? 32.168 1.635 -39.051 1.00 83.69 367 LYS A C 1
ATOM 2883 O O . LYS A 1 367 ? 33.164 2.271 -39.385 1.00 83.69 367 LYS A O 1
ATOM 2888 N N . ALA A 1 368 ? 32.205 0.337 -38.779 1.00 80.88 368 ALA A N 1
ATOM 2889 C CA . ALA A 1 368 ? 33.431 -0.453 -38.804 1.00 80.88 368 ALA A CA 1
ATOM 2890 C C . ALA A 1 368 ? 33.254 -1.692 -39.679 1.00 80.88 368 ALA A C 1
ATOM 2892 O O . ALA A 1 368 ? 32.198 -2.324 -39.685 1.00 80.88 368 ALA A O 1
ATOM 2893 N N . LYS A 1 369 ? 34.302 -2.070 -40.417 1.00 80.62 369 LYS A N 1
ATOM 2894 C CA . LYS A 1 369 ? 34.310 -3.330 -41.163 1.00 80.62 369 LYS A CA 1
ATOM 2895 C C . LYS A 1 369 ? 34.735 -4.454 -40.220 1.00 80.62 369 LYS A C 1
ATOM 2897 O O . LYS A 1 369 ? 35.899 -4.519 -39.833 1.00 80.62 369 LYS A O 1
ATOM 2902 N N . LYS A 1 370 ? 33.802 -5.331 -39.850 1.00 76.56 370 LYS A N 1
ATOM 2903 C CA . LYS A 1 370 ? 34.055 -6.504 -39.001 1.00 76.56 370 LYS A CA 1
ATOM 2904 C C . LYS A 1 370 ? 33.719 -7.771 -39.783 1.00 76.56 370 LYS A C 1
ATOM 2906 O O . LYS A 1 370 ? 32.622 -7.905 -40.317 1.00 76.56 370 LYS A O 1
ATOM 2911 N N . PHE A 1 371 ? 34.676 -8.698 -39.849 1.00 72.81 371 PHE A N 1
ATOM 2912 C CA . PHE A 1 371 ? 34.514 -10.011 -40.494 1.00 72.81 371 PHE A CA 1
ATOM 2913 C C . PHE A 1 371 ? 34.001 -9.949 -41.947 1.00 72.81 371 PHE A C 1
ATOM 2915 O O . PHE A 1 371 ? 33.185 -10.764 -42.358 1.00 72.81 371 PHE A O 1
ATOM 2922 N N . GLY A 1 372 ? 34.468 -8.966 -42.726 1.00 72.31 372 GLY A N 1
ATOM 2923 C CA . GLY A 1 372 ? 34.107 -8.804 -44.141 1.00 72.31 372 GLY A CA 1
ATOM 2924 C C . GLY A 1 372 ? 32.913 -7.883 -44.408 1.00 72.31 372 GLY A C 1
ATOM 2925 O O . GLY A 1 372 ? 32.861 -7.302 -45.492 1.00 72.31 372 GLY A O 1
ATOM 2926 N N . ASP A 1 373 ? 32.062 -7.638 -43.409 1.00 76.62 373 ASP A N 1
ATOM 2927 C CA . ASP A 1 373 ? 30.854 -6.813 -43.522 1.00 76.62 373 ASP A CA 1
ATOM 2928 C C . ASP A 1 373 ? 30.964 -5.491 -42.758 1.00 76.62 373 ASP A C 1
ATOM 2930 O O . ASP A 1 373 ? 31.710 -5.361 -41.785 1.00 76.62 373 ASP A O 1
ATOM 2934 N N . PHE A 1 374 ? 30.188 -4.492 -43.182 1.00 80.38 374 PHE A N 1
ATOM 2935 C CA . PHE A 1 374 ? 30.030 -3.256 -42.422 1.00 80.38 374 PHE A CA 1
ATOM 2936 C C . PHE A 1 374 ? 29.052 -3.454 -41.264 1.00 80.38 374 PHE A C 1
ATOM 2938 O O . PHE A 1 374 ? 27.925 -3.911 -41.459 1.00 80.38 374 PHE A O 1
ATOM 2945 N N . ARG A 1 375 ? 29.493 -3.073 -40.065 1.00 82.25 375 ARG A N 1
ATOM 2946 C CA . ARG A 1 375 ? 28.687 -2.991 -38.849 1.00 82.25 375 ARG A CA 1
ATOM 2947 C C . ARG A 1 375 ? 28.496 -1.529 -38.478 1.00 82.25 375 ARG A C 1
ATOM 2949 O O . ARG A 1 375 ? 29.417 -0.727 -38.641 1.00 82.25 375 ARG A O 1
ATOM 2956 N N . TYR A 1 376 ? 27.288 -1.217 -38.036 1.00 81.88 376 TYR A N 1
ATOM 2957 C CA . TYR A 1 376 ? 26.808 0.133 -37.790 1.00 81.88 376 TYR A CA 1
ATOM 2958 C C . TYR A 1 376 ? 26.448 0.232 -36.308 1.00 81.88 376 TYR A C 1
ATOM 2960 O O . TYR A 1 376 ? 25.681 -0.597 -35.830 1.00 81.88 376 TYR A O 1
ATOM 2968 N N . ASP A 1 377 ? 27.019 1.211 -35.612 1.00 78.94 377 ASP A N 1
ATOM 2969 C CA . ASP A 1 377 ? 26.619 1.608 -34.258 1.00 78.94 377 ASP A CA 1
ATOM 2970 C C . ASP A 1 377 ? 25.814 2.902 -34.380 1.00 78.94 377 ASP A C 1
ATOM 2972 O O . ASP A 1 377 ? 26.271 3.864 -35.011 1.00 78.94 377 ASP A O 1
ATOM 2976 N N . PHE A 1 378 ? 24.608 2.921 -33.822 1.00 81.38 378 PHE A N 1
ATOM 2977 C CA . PHE A 1 378 ? 23.688 4.044 -33.957 1.00 81.38 378 PHE A CA 1
ATOM 2978 C C . PHE A 1 378 ? 23.788 5.018 -32.782 1.00 81.38 378 PHE A C 1
ATOM 2980 O O . PHE A 1 378 ? 24.093 4.647 -31.647 1.00 81.38 378 PHE A O 1
ATOM 2987 N N . THR A 1 379 ? 23.502 6.288 -33.059 1.00 79.81 379 THR A N 1
ATOM 2988 C CA . THR A 1 379 ? 23.244 7.296 -32.020 1.00 79.81 379 THR A CA 1
ATOM 2989 C C . THR A 1 379 ? 21.974 6.929 -31.233 1.00 79.81 379 THR A C 1
ATOM 2991 O O . THR A 1 379 ? 21.179 6.116 -31.717 1.00 79.81 379 THR A O 1
ATOM 2994 N N . PRO A 1 380 ? 21.737 7.500 -30.036 1.00 76.25 380 PRO A N 1
ATOM 2995 C CA . PRO A 1 380 ? 20.475 7.311 -29.315 1.00 76.25 380 PRO A CA 1
ATOM 2996 C C . PRO A 1 380 ? 19.239 7.568 -30.193 1.00 76.25 380 PRO A C 1
ATOM 2998 O O . PRO A 1 380 ? 18.322 6.748 -30.225 1.00 76.25 380 PRO A O 1
ATOM 3001 N N . GLU A 1 381 ? 19.268 8.635 -30.993 1.00 79.62 381 GLU A N 1
ATOM 3002 C CA . GLU A 1 381 ? 18.226 8.996 -31.957 1.00 79.62 381 GLU A CA 1
ATOM 3003 C C . GLU A 1 381 ? 18.075 7.928 -33.053 1.00 79.62 381 GLU A C 1
ATOM 3005 O O . GLU A 1 381 ? 16.963 7.561 -33.439 1.00 79.62 381 GLU A O 1
ATOM 3010 N N . GLY A 1 382 ? 19.193 7.376 -33.536 1.00 82.25 382 GLY A N 1
ATOM 3011 C CA . GLY A 1 382 ? 19.198 6.265 -34.483 1.00 82.25 382 GLY A CA 1
ATOM 3012 C C . GLY A 1 382 ? 18.598 4.980 -33.903 1.00 82.25 382 GLY A C 1
ATOM 3013 O O . GLY A 1 382 ? 17.817 4.315 -34.588 1.00 82.25 382 GLY A O 1
ATOM 3014 N N . LYS A 1 383 ? 18.894 4.651 -32.636 1.00 80.00 383 LYS A N 1
ATOM 3015 C CA . LYS A 1 383 ? 18.338 3.474 -31.941 1.00 80.00 383 LYS A CA 1
ATOM 3016 C C . LYS A 1 383 ? 16.827 3.580 -31.724 1.00 80.00 383 LYS A C 1
ATOM 3018 O O . LYS A 1 383 ? 16.146 2.556 -31.747 1.00 80.00 383 LYS A O 1
ATOM 3023 N N . GLU A 1 384 ? 16.293 4.789 -31.573 1.00 82.12 384 GLU A N 1
ATOM 3024 C CA . GLU A 1 384 ? 14.849 5.031 -31.470 1.00 82.12 384 GLU A CA 1
ATOM 3025 C C . GLU A 1 384 ? 14.156 5.003 -32.848 1.00 82.12 384 GLU A C 1
ATOM 3027 O O . GLU A 1 384 ? 13.121 4.354 -33.026 1.00 82.12 384 GLU A O 1
ATOM 3032 N N . ALA A 1 385 ? 14.761 5.629 -33.863 1.00 84.12 385 ALA A N 1
ATOM 3033 C CA . ALA A 1 385 ? 14.188 5.727 -35.207 1.00 84.12 385 ALA A CA 1
ATOM 3034 C C . ALA A 1 385 ? 14.245 4.411 -36.007 1.00 84.12 385 ALA A C 1
ATOM 3036 O O . ALA A 1 385 ? 13.379 4.152 -36.855 1.00 84.12 385 ALA A O 1
ATOM 3037 N N . PHE A 1 386 ? 15.251 3.565 -35.767 1.00 86.38 386 PHE A N 1
ATOM 3038 C CA . PHE A 1 386 ? 15.469 2.344 -36.545 1.00 86.38 386 PHE A CA 1
ATOM 3039 C C . PHE A 1 386 ? 14.334 1.307 -36.404 1.00 86.38 386 PHE A C 1
ATOM 3041 O O . PHE A 1 386 ? 13.798 0.887 -37.438 1.00 86.38 386 PHE A O 1
ATOM 3048 N N . PRO A 1 387 ? 13.863 0.934 -35.193 1.00 86.00 387 PRO A N 1
ATOM 3049 C CA . PRO A 1 387 ? 12.698 0.063 -35.030 1.00 86.00 387 PRO A CA 1
ATOM 3050 C C . PRO A 1 387 ? 11.430 0.595 -35.714 1.00 86.00 387 PRO A C 1
ATOM 3052 O O . PRO A 1 387 ? 10.689 -0.169 -36.337 1.00 86.00 387 PRO A O 1
ATOM 3055 N N . GLU A 1 388 ? 11.165 1.904 -35.639 1.00 85.69 388 GLU A N 1
ATOM 3056 C CA . GLU A 1 388 ? 10.005 2.500 -36.309 1.00 85.69 388 GLU A CA 1
ATOM 3057 C C . GLU A 1 388 ? 10.092 2.398 -37.831 1.00 85.69 388 GLU A C 1
ATOM 3059 O O . GLU A 1 388 ? 9.101 2.101 -38.509 1.00 85.69 388 GLU A O 1
ATOM 3064 N N . TRP A 1 389 ? 11.282 2.639 -38.377 1.00 87.62 389 TRP A N 1
ATOM 3065 C CA . TRP A 1 389 ? 11.534 2.507 -39.801 1.00 87.62 389 TRP A CA 1
ATOM 3066 C C . TRP A 1 389 ? 11.386 1.053 -40.265 1.00 87.62 389 TRP A C 1
ATOM 3068 O O . TRP A 1 389 ? 10.736 0.799 -41.286 1.00 87.62 389 TRP A O 1
ATOM 3078 N N . LEU A 1 390 ? 11.896 0.092 -39.490 1.00 85.12 390 LEU A N 1
ATOM 3079 C CA . LEU A 1 390 ? 11.757 -1.340 -39.765 1.00 85.12 390 LEU A CA 1
ATOM 3080 C C . LEU A 1 390 ? 10.289 -1.788 -39.820 1.00 85.12 390 LEU A C 1
ATOM 3082 O O . LEU A 1 390 ? 9.918 -2.555 -40.712 1.00 85.12 390 LEU A O 1
ATOM 3086 N N . ARG A 1 391 ? 9.431 -1.272 -38.926 1.00 83.19 391 ARG A N 1
ATOM 3087 C CA . ARG A 1 391 ? 7.980 -1.551 -38.942 1.00 83.19 391 ARG A CA 1
ATOM 3088 C C . ARG A 1 391 ? 7.302 -1.060 -40.222 1.00 83.19 391 ARG A C 1
ATOM 3090 O O . ARG A 1 391 ? 6.422 -1.734 -40.748 1.00 83.19 391 ARG A O 1
ATOM 3097 N N . LYS A 1 392 ? 7.710 0.108 -40.730 1.00 81.44 392 LYS A N 1
ATOM 3098 C CA . LYS A 1 392 ? 7.127 0.745 -41.928 1.00 81.44 392 LYS A CA 1
ATOM 3099 C C . LYS A 1 392 ? 7.665 0.162 -43.242 1.00 81.44 392 LYS A C 1
ATOM 3101 O O . LYS A 1 392 ? 7.037 0.318 -44.288 1.00 81.44 392 LYS A O 1
ATOM 3106 N N . THR A 1 393 ? 8.815 -0.505 -43.208 1.00 74.69 393 THR A N 1
ATOM 3107 C CA . THR A 1 393 ? 9.473 -1.064 -44.397 1.00 74.69 393 THR A CA 1
ATOM 3108 C C . THR A 1 393 ? 8.855 -2.417 -44.756 1.00 74.69 393 THR A C 1
ATOM 3110 O O . THR A 1 393 ? 8.729 -3.286 -43.900 1.00 74.69 393 THR A O 1
ATOM 3113 N N . ARG A 1 394 ? 8.431 -2.632 -46.010 1.00 59.22 394 ARG A N 1
ATOM 3114 C CA . ARG A 1 394 ? 7.837 -3.915 -46.448 1.00 59.22 394 ARG A CA 1
ATOM 3115 C C . ARG A 1 394 ? 8.896 -5.023 -46.504 1.00 59.22 394 ARG A C 1
ATOM 3117 O O . ARG A 1 394 ? 10.039 -4.770 -46.865 1.00 59.22 394 ARG A O 1
ATOM 3124 N N . SER A 1 395 ? 8.502 -6.262 -46.197 1.00 55.44 395 SER A N 1
ATOM 3125 C CA . SER A 1 395 ? 9.397 -7.436 -46.114 1.00 55.44 395 SER A CA 1
ATOM 3126 C C . SER A 1 395 ? 10.132 -7.796 -47.414 1.00 55.44 395 SER A C 1
ATOM 3128 O O . SER A 1 395 ? 11.014 -8.635 -47.385 1.00 55.44 395 SER A O 1
ATOM 3130 N N . SER A 1 396 ? 9.807 -7.167 -48.547 1.00 44.88 396 SER A N 1
ATOM 3131 C CA . SER A 1 396 ? 10.502 -7.353 -49.827 1.00 44.88 396 SER A CA 1
ATOM 3132 C C . SER A 1 396 ? 11.784 -6.512 -49.980 1.00 44.88 396 SER A C 1
ATOM 3134 O O . SER A 1 396 ? 12.394 -6.546 -51.045 1.00 44.88 396 SER A O 1
ATOM 3136 N N . GLN A 1 397 ? 12.153 -5.707 -48.973 1.00 44.34 397 GLN A N 1
ATOM 3137 C CA . GLN A 1 397 ? 13.361 -4.858 -48.950 1.00 44.34 397 GLN A CA 1
ATOM 3138 C C . GLN A 1 397 ? 14.294 -5.129 -47.749 1.00 44.34 397 GLN A C 1
ATOM 3140 O O . GLN A 1 397 ? 15.315 -4.454 -47.625 1.00 44.34 397 GLN A O 1
ATOM 3145 N N . MET A 1 398 ? 13.940 -6.080 -46.877 1.00 45.31 398 MET A N 1
ATOM 3146 C CA . MET A 1 398 ? 14.795 -6.610 -45.801 1.00 45.31 398 MET A CA 1
ATOM 3147 C C . MET A 1 398 ? 15.416 -7.921 -46.265 1.00 45.31 398 MET A C 1
ATOM 3149 O O . MET A 1 398 ? 16.570 -8.180 -45.861 1.00 45.31 398 MET A O 1
#

Sequence (398 aa):
MRQFRKVMRFIAVDSGQSIEELLAGRFREILHTVLKEELKQHLHDAELARKDYVGKLESQLLSPMRDRTLTISKRLFPEVKDMFLTPTVSGLEETLSNVEIRLADSVETELRNKGTGVAGAILVALLRYLTEASKQSMVLAVEEPEAFLHPAAQERLREDLEALAEKDNVSLLITTHSPYILSRHPKAQVVAIEKSSDGISAVCGTARGSEPHSPALSGLFRDLAVPRLLDRYNTIPATSRGILLVEGASDEAFIKIAADKLNCRATIDGVHILPNTGTDSLVLQAVILRAETDRPIWILLDSDENGRHARDLLIKRFKMNQKDVLEYGRFLGSQYREGAEAEWLFPPKTMEAFVKKFGEDLVLKSKAKKFGDFRYDFTPEGKEAFPEWLRKTRSSQM

Secondary structure (DSSP, 8-state):
-TTHHHHEEEEEE-TT--HHHHHHTHHHHHHHHHHHHHSHHHHHHHHHHHHHHHHHIIIIISHHHHHHHHHHHHHH-TT------------HHHHHTTPPPEEESSSEEEGGGS-HHHHHHHHHHHHHHHHHH--SEEEEEEE-TTTT--HHHHHHHHHHHHHHHTSTTEEEEEE-S-GGG----TT-EEEEEEE-TTS-EEEEEEEETTS-SGGGSTTT-SSTHHHHHHHHHHTS-TT-SEEEEESSHHHHHHHHHHHHHTT-HHHHTTEEEEE-SSHHHHHHHHHHHHHH--S-EEEEE-SSHHHHHHHHIIIIIT---TTTEEETHHHH-GGGSSS--GGGGS-HHHHHHHHHHH-HHHHEEEEEEETTEEEEEEPHHHHHHHHHHHHHS-TT--

Solvent-accessible surface area (backbone atoms only — not comparable to full-atom values): 22677 Å² total; per-residue (Å²): 109,76,68,55,62,73,56,46,51,80,46,80,44,59,70,89,60,50,68,65,60,45,42,58,42,72,50,33,61,51,52,52,49,29,43,55,70,72,37,40,67,61,54,51,54,51,51,51,53,50,51,53,53,51,50,45,44,39,67,61,68,42,35,65,58,44,54,53,50,46,54,54,44,33,73,78,40,72,84,56,85,79,78,86,72,81,82,91,69,81,51,72,71,60,54,68,44,66,66,82,62,69,49,69,80,96,57,80,41,49,48,91,79,47,61,57,43,58,48,42,53,49,51,53,51,51,53,49,52,51,60,72,57,38,93,58,44,38,41,44,37,39,35,38,72,51,57,82,43,56,67,75,57,23,39,52,49,29,52,55,52,49,61,52,45,68,38,93,47,36,44,73,46,76,47,72,91,52,80,55,49,62,59,58,47,75,88,36,76,44,75,20,74,38,66,45,100,86,70,48,80,39,79,75,24,62,26,45,17,68,44,78,50,67,61,30,43,61,75,80,34,98,56,74,64,61,63,57,49,54,54,58,58,73,69,57,60,88,79,44,67,24,37,35,39,26,38,29,62,57,47,48,47,49,54,52,51,49,25,60,75,69,74,41,48,76,78,52,62,42,48,44,71,45,58,29,83,37,50,71,54,36,51,54,43,52,54,53,47,61,75,76,41,93,56,56,65,35,37,45,32,41,20,37,71,62,28,47,50,40,49,47,44,42,35,72,73,66,64,44,61,70,88,37,55,43,42,49,10,77,77,69,39,84,92,31,49,65,63,23,42,75,72,68,79,54,56,55,68,46,53,50,56,50,38,70,72,70,34,53,93,60,29,51,66,44,77,47,79,55,96,92,40,66,45,75,42,57,27,75,63,21,54,60,48,46,57,58,50,56,72,73,49,62,82,91,73,106

Mean predicted aligned error: 17.33 Å

InterPro domains:
  IPR027417 P-loop containing nucleoside triphosphate hydrolase [G3DSA:3.40.50.300] (2-209)
  IPR027417 P-loop containing nucleoside triphosphate hydrolase [SSF52540] (101-207)
  IPR034139 OLD protein-like, TOPRIM domain [PF20469] (240-304)
  IPR041685 Endonuclease GajA/Old nuclease/RecF-like, AAA domain [PF13175] (20-181)
  IPR051396 Bacterial Antiviral Defense Nuclease [PTHR43581] (32-366)

Nearest PDB structures (foldseek):
  6p74-assembly1_A-2  TM=3.181E-01  e=3.278E-11  Thermus scotoductus
  8u7i-assembly1_D  TM=3.775E-01  e=4.998E-10  Bacillus cereus VD045
  3zth-assembly1_A  TM=5.481E-01  e=4.018E-05  Streptococcus thermophilus LMG 18311
  6njw-assembly1_A  TM=6.075E-01  e=3.001E-03  Xanthomonas campestris pv. campestris str. B100
  6njx-assembly1_A  TM=5.599E-01  e=2.017E-03  Xanthomonas campestris pv. campestris str. B100

Organism: Mycobacterium kansasii (NCBI:txid1768)